Protein AF-A0A418CDV3-F1 (afdb_monomer)

Solvent-accessible surface area (backbone atoms only — not comparable to full-atom values): 31698 Å² total; per-residue (Å²): 136,84,83,82,72,93,71,71,75,65,58,62,59,56,54,54,51,59,69,73,71,61,91,31,59,69,41,58,48,51,48,22,64,40,47,22,51,27,80,78,54,51,48,43,49,56,90,83,90,86,88,84,88,86,86,87,83,86,87,83,85,89,82,91,79,95,68,96,68,102,62,54,76,87,57,46,41,47,43,31,34,70,90,43,70,83,49,88,49,63,65,64,50,96,61,68,46,79,36,80,42,90,42,19,40,37,36,30,44,56,37,62,64,58,94,88,64,42,96,80,58,44,74,71,40,60,101,52,71,51,28,32,38,38,39,38,40,32,31,36,74,48,59,71,91,37,41,46,27,35,34,48,35,35,91,59,60,62,93,66,54,74,76,28,56,63,44,27,55,54,37,48,49,52,48,19,64,75,55,78,58,56,58,48,78,44,69,38,62,101,74,33,63,16,29,41,36,35,45,35,78,52,46,42,74,34,68,46,77,28,49,71,93,50,86,64,82,69,83,97,54,84,83,76,77,57,55,70,65,61,51,54,50,42,55,66,52,56,90,76,71,76,83,62,59,58,67,27,37,37,38,41,33,46,50,30,45,37,44,31,72,71,75,42,21,34,28,84,43,94,56,37,64,70,43,53,43,44,82,69,52,44,63,57,41,48,30,45,33,31,27,34,34,57,75,55,93,81,50,95,58,62,80,65,75,62,54,71,51,45,40,46,40,36,39,34,39,46,59,88,28,56,78,79,84,90,80,81,80,93,78,83,88,84,92,85,89,89,82,74,87,73,78,86,49,69,43,65,60,30,40,34,42,43,74,41,68,96,76,74,40,32,45,30,26,32,34,32,39,29,56,44,98,86,72,47,69,43,75,41,62,41,47,37,66,57,54,29,62,38,57,73,59,53,92,80,72,76,50,56,64,46,87,94,41,47,70,62,50,57,56,43,47,56,48,47,46,59,44,52,29,45,40,70,60,44,61,94,82,38,73,44,28,56,43,43,54,63,62,67,52,72,78,88,52,95,81,61,67,73,64,92,55,69,51,56,51,70,67,40,50,31,51,75,84,68,94,80,53,61,73,75,46,73,43,27,41,73,44,77,79,50,94,45,35,34,36,51,34,39,39,37,33,28,85,59,31,42,32,35,24,44,63,65,28,73,56,61,78,43,79,43,49,53,87,41,52,75,48,76,46,82,44,69,61,85,76,43,84,40,81,47,74,36,38,84,89,89

Sequence (538 aa):
MTRLNLHDVASLGDTMMLWLMVPSITSIVVVAAFVIHHIRHHDGGKQVRHNADADAASSSHPSVTAAHSDHGFGHGLTLRDVANPTATIDFNSRLPIPIDTSLFTGFAYVLLRRPDGDAHWDPHFEGKQRTVWVMVQGTFKRAPQGTVYVCGELPRPMTLTFWSKTFVSMVVTTIKSLLGGSLHFSFGDDTELPHLSLPLYQSADTVIATPLDDVPPKLGTSAWREDPAARAERKRTPVGSECFRTDMVYSFQFHTMHVDLASWSLVNLPGVPNVRLTSLMGDMSLRLGVYEHVPDPVATDAMAHVTKHYCFSFDISSTLASPRPMSSLSATIPEDKLACRDAIEFEAWMWVETFDVPSERRPLSYLFRILQEDGTPKTIHVSSAAVASVLASHPGLLTRARLDHYAAIDDQLVEINRLLHVVSTTPHTSAAYDRLVDTLRPATSPSALLLPHGLPPKALGVNMWRWDLNVCMEGSGYRIVSDICLRQEYFVLTSASLLLYRTYASQPAVKVSVHDITDVVTRFVHDLHVVAVYTWTE

Structure (mmCIF, N/CA/C/O backbone):
data_AF-A0A418CDV3-F1
#
_entry.id   AF-A0A418CDV3-F1
#
loop_
_atom_site.group_PDB
_atom_site.id
_atom_site.type_symbol
_atom_site.label_atom_id
_atom_site.label_alt_id
_atom_site.label_comp_id
_atom_site.label_asym_id
_atom_site.label_entity_id
_atom_site.label_seq_id
_atom_site.pdbx_PDB_ins_code
_atom_site.Cartn_x
_atom_site.Cartn_y
_atom_site.Cartn_z
_atom_site.occupancy
_atom_site.B_iso_or_equiv
_atom_site.auth_seq_id
_atom_site.auth_comp_id
_atom_site.auth_asym_id
_atom_site.auth_atom_id
_atom_site.pdbx_PDB_model_num
ATOM 1 N N . MET A 1 1 ? 36.262 -2.046 48.345 1.00 35.47 1 MET A N 1
ATOM 2 C CA . MET A 1 1 ? 36.235 -1.595 46.938 1.00 35.47 1 MET A CA 1
ATOM 3 C C . MET A 1 1 ? 35.158 -2.382 46.225 1.00 35.47 1 MET A C 1
ATOM 5 O O . MET A 1 1 ? 35.210 -3.603 46.173 1.00 35.47 1 MET A O 1
ATOM 9 N N . THR A 1 2 ? 34.106 -1.665 45.872 1.00 27.00 2 THR A N 1
ATOM 10 C CA . THR A 1 2 ? 32.743 -2.126 45.614 1.00 27.00 2 THR A CA 1
ATOM 11 C C . THR A 1 2 ? 32.645 -2.831 44.261 1.00 27.00 2 THR A C 1
ATOM 13 O O . THR A 1 2 ? 32.996 -2.252 43.237 1.00 27.00 2 THR A O 1
ATOM 16 N N . ARG A 1 3 ? 32.164 -4.082 44.258 1.00 24.53 3 ARG A N 1
ATOM 17 C CA . ARG A 1 3 ? 31.691 -4.777 43.052 1.00 24.53 3 ARG A CA 1
ATOM 18 C C . ARG A 1 3 ? 30.318 -4.206 42.696 1.00 24.53 3 ARG A C 1
ATOM 20 O O . ARG A 1 3 ? 29.386 -4.354 43.480 1.00 24.53 3 ARG A O 1
ATOM 27 N N . LEU A 1 4 ? 30.211 -3.537 41.551 1.00 26.73 4 LEU A N 1
ATOM 28 C CA . LEU A 1 4 ? 28.932 -3.131 40.967 1.00 26.73 4 LEU A CA 1
ATOM 29 C C . LEU A 1 4 ? 28.283 -4.346 40.288 1.00 26.73 4 LEU A C 1
ATOM 31 O O . LEU A 1 4 ? 28.927 -5.052 39.513 1.00 26.73 4 LEU A O 1
ATOM 35 N N . ASN A 1 5 ? 27.029 -4.604 40.662 1.00 24.34 5 ASN A N 1
ATOM 36 C CA . ASN A 1 5 ? 26.218 -5.744 40.249 1.00 24.34 5 ASN A CA 1
ATOM 37 C C . ASN A 1 5 ? 25.759 -5.627 38.790 1.00 24.34 5 ASN A C 1
ATOM 39 O O . ASN A 1 5 ? 25.298 -4.581 38.347 1.00 24.34 5 ASN A O 1
ATOM 43 N N . LEU A 1 6 ? 25.799 -6.758 38.084 1.00 27.00 6 LEU A N 1
ATOM 44 C CA . LEU A 1 6 ? 25.369 -6.942 36.694 1.00 27.00 6 LEU A CA 1
ATOM 45 C C . LEU A 1 6 ? 23.832 -7.010 36.513 1.00 27.00 6 LEU A C 1
ATOM 47 O O . LEU A 1 6 ? 23.361 -7.484 35.484 1.00 27.00 6 LEU A O 1
ATOM 51 N N . HIS A 1 7 ? 23.045 -6.566 37.500 1.00 26.59 7 HIS A N 1
ATOM 52 C CA . HIS A 1 7 ? 21.581 -6.715 37.510 1.00 26.59 7 HIS A CA 1
ATOM 53 C C . HIS A 1 7 ? 20.789 -5.436 37.179 1.00 26.59 7 HIS A C 1
ATOM 55 O O . HIS A 1 7 ? 19.591 -5.538 36.936 1.00 26.59 7 HIS A O 1
ATOM 61 N N . ASP A 1 8 ? 21.436 -4.270 37.067 1.00 25.38 8 ASP A N 1
ATOM 62 C CA . ASP A 1 8 ? 20.738 -2.981 36.876 1.00 25.38 8 ASP A CA 1
ATOM 63 C C . ASP A 1 8 ? 20.753 -2.430 35.436 1.00 25.38 8 ASP A C 1
ATOM 65 O O . ASP A 1 8 ? 20.142 -1.401 35.160 1.00 25.38 8 ASP A O 1
ATOM 69 N N . VAL A 1 9 ? 21.393 -3.114 34.479 1.00 27.80 9 VAL A N 1
ATOM 70 C CA . VAL A 1 9 ? 21.435 -2.665 33.065 1.00 27.80 9 VAL A CA 1
ATOM 71 C C . VAL A 1 9 ? 20.348 -3.333 32.206 1.00 27.80 9 VAL A C 1
ATOM 73 O O . VAL A 1 9 ? 20.031 -2.852 31.122 1.00 27.80 9 VAL A O 1
ATOM 76 N N . ALA A 1 10 ? 19.706 -4.393 32.707 1.00 26.86 10 ALA A N 1
ATOM 77 C CA . ALA A 1 10 ? 18.664 -5.122 31.978 1.00 26.86 10 ALA A CA 1
ATOM 78 C C . ALA A 1 10 ? 17.239 -4.562 32.178 1.00 26.86 10 ALA A C 1
ATOM 80 O O . ALA A 1 10 ? 16.368 -4.840 31.365 1.00 26.86 10 ALA A O 1
ATOM 81 N N . SER A 1 11 ? 16.971 -3.747 33.210 1.00 27.38 11 SER A N 1
ATOM 82 C CA . SER A 1 11 ? 15.593 -3.305 33.504 1.00 27.38 11 SER A CA 1
ATOM 83 C C . SER A 1 11 ? 15.184 -1.991 32.821 1.00 27.38 11 SER A C 1
ATOM 85 O O . SER A 1 11 ? 13.996 -1.751 32.614 1.00 27.38 11 SER A O 1
ATOM 87 N N . LEU A 1 12 ? 16.133 -1.149 32.398 1.00 25.86 12 LEU A N 1
ATOM 88 C CA . LEU A 1 12 ? 15.818 0.119 31.723 1.00 25.86 12 LEU A CA 1
ATOM 89 C C . LEU A 1 12 ? 15.468 -0.055 30.236 1.00 25.86 12 LEU A C 1
ATOM 91 O O . LEU A 1 12 ? 14.625 0.685 29.734 1.00 25.86 12 LEU A O 1
ATOM 95 N N . GLY A 1 13 ? 16.047 -1.051 29.555 1.00 26.42 13 GLY A N 1
ATOM 96 C CA . GLY A 1 13 ? 15.754 -1.355 28.147 1.00 26.42 13 GLY A CA 1
ATOM 97 C C . GLY A 1 13 ? 14.356 -1.943 27.939 1.00 26.42 13 GLY A C 1
ATOM 98 O O . GLY A 1 13 ? 13.607 -1.463 27.088 1.00 26.42 13 GLY A O 1
ATOM 9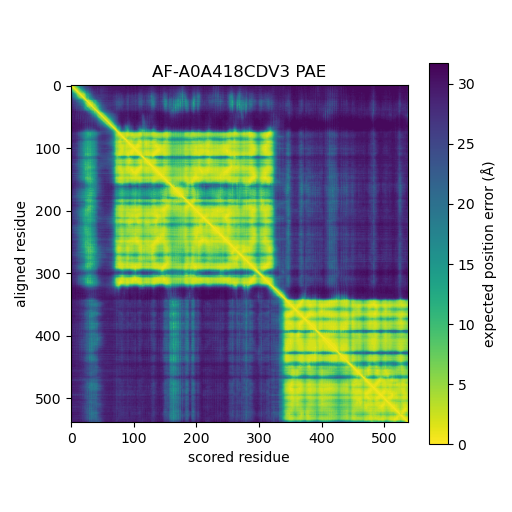9 N N . ASP A 1 14 ? 13.961 -2.896 28.785 1.00 27.08 14 ASP A N 1
ATOM 100 C CA . ASP A 1 14 ? 12.665 -3.579 28.671 1.00 27.08 14 ASP A CA 1
ATOM 101 C C . ASP A 1 14 ? 11.488 -2.684 29.078 1.00 27.08 14 ASP A C 1
ATOM 103 O O . ASP A 1 14 ? 10.406 -2.752 28.489 1.00 27.08 14 ASP A O 1
ATOM 107 N N . THR A 1 15 ? 11.697 -1.769 30.030 1.00 27.34 15 THR A N 1
ATOM 108 C CA . THR A 1 15 ? 10.640 -0.848 30.471 1.00 27.34 15 THR A CA 1
ATOM 109 C C . THR A 1 15 ? 10.430 0.300 29.474 1.00 27.34 15 THR A C 1
ATOM 111 O O . THR A 1 15 ? 9.289 0.702 29.248 1.00 27.34 15 THR A O 1
ATOM 114 N N . MET A 1 16 ? 11.484 0.792 28.802 1.00 25.70 16 MET A N 1
ATOM 115 C CA . MET A 1 16 ? 11.346 1.797 27.731 1.00 25.70 16 MET A CA 1
ATOM 116 C C . MET A 1 16 ? 10.728 1.208 26.457 1.00 25.70 16 MET A C 1
ATOM 118 O O . MET A 1 16 ? 9.940 1.888 25.796 1.00 25.70 16 MET A O 1
ATOM 122 N N . MET A 1 17 ? 11.016 -0.061 26.139 1.00 27.31 17 MET A N 1
ATOM 123 C CA . MET A 1 17 ? 10.361 -0.750 25.024 1.00 27.31 17 MET A CA 1
ATOM 124 C C . MET A 1 17 ? 8.866 -0.973 25.289 1.00 27.31 17 MET A C 1
ATOM 126 O O . MET A 1 17 ? 8.051 -0.733 24.401 1.00 27.31 17 MET A O 1
ATOM 130 N N . LEU A 1 18 ? 8.472 -1.313 26.523 1.00 28.64 18 LEU A N 1
ATOM 131 C CA . LEU A 1 18 ? 7.055 -1.469 26.880 1.00 28.64 18 LEU A CA 1
ATOM 132 C C . LEU A 1 18 ? 6.241 -0.167 26.745 1.00 28.64 18 LEU A C 1
ATOM 134 O O . LEU A 1 18 ? 5.055 -0.216 26.418 1.00 28.64 18 LEU A O 1
ATOM 138 N N . TRP A 1 19 ? 6.865 0.996 26.970 1.00 27.23 19 TRP A N 1
ATOM 139 C CA . TRP A 1 19 ? 6.222 2.311 26.825 1.00 27.23 19 TRP A CA 1
ATOM 140 C C . TRP A 1 19 ? 6.107 2.783 25.368 1.00 27.23 19 TRP A C 1
ATOM 142 O O . TRP A 1 19 ? 5.198 3.550 25.049 1.00 27.23 19 TRP A O 1
ATOM 152 N N . LEU A 1 20 ? 6.969 2.289 24.473 1.00 30.86 20 LEU A N 1
ATOM 153 C CA . LEU A 1 20 ? 6.912 2.573 23.034 1.00 30.86 20 LEU A CA 1
ATOM 154 C C . LEU A 1 20 ? 5.920 1.676 22.271 1.00 30.86 20 LEU A C 1
ATOM 156 O O . LEU A 1 20 ? 5.544 2.012 21.151 1.00 30.86 20 LEU A O 1
ATOM 160 N N . MET A 1 21 ? 5.455 0.570 22.863 1.00 31.36 21 MET A N 1
ATOM 161 C CA . MET A 1 21 ? 4.652 -0.446 22.163 1.00 31.36 21 MET A CA 1
ATOM 162 C C . MET A 1 21 ? 3.131 -0.407 22.425 1.00 31.36 21 MET A C 1
ATOM 164 O O . MET A 1 21 ? 2.454 -1.398 22.153 1.00 31.36 21 MET A O 1
ATOM 168 N N . VAL A 1 22 ? 2.546 0.677 22.968 1.00 39.88 22 VAL A N 1
ATOM 169 C CA . VAL A 1 22 ? 1.174 0.585 23.532 1.00 39.88 22 VAL A CA 1
ATOM 170 C C . VAL A 1 22 ? 0.056 1.552 23.073 1.00 39.88 22 VAL A C 1
ATOM 172 O O . VAL A 1 22 ? -1.089 1.153 23.287 1.00 39.88 22 VAL A O 1
ATOM 175 N N . PRO A 1 23 ? 0.202 2.710 22.399 1.00 31.92 23 PRO A N 1
ATOM 176 C CA . PRO A 1 23 ? -0.991 3.448 21.971 1.00 31.92 23 PRO A CA 1
ATOM 177 C C . PRO A 1 23 ? -1.380 3.149 20.513 1.00 31.92 23 PRO A C 1
ATOM 179 O O . PRO A 1 23 ? -0.916 3.771 19.558 1.00 31.92 23 PRO A O 1
ATOM 182 N N . SER A 1 24 ? -2.322 2.210 20.420 1.00 37.22 24 SER A N 1
ATOM 183 C CA . SER A 1 24 ? -3.120 1.771 19.277 1.00 37.22 24 SER A CA 1
ATOM 184 C C . SER A 1 24 ? -2.470 0.770 18.328 1.00 37.22 24 SER A C 1
ATOM 186 O O . SER A 1 24 ? -1.701 1.076 17.423 1.00 37.22 24 SER A O 1
ATOM 188 N N . ILE A 1 25 ? -2.870 -0.482 18.510 1.00 41.72 25 ILE A N 1
ATOM 189 C CA . ILE A 1 25 ? -2.498 -1.601 17.652 1.00 41.72 25 ILE A CA 1
ATOM 190 C C . ILE A 1 25 ? -3.113 -1.380 16.256 1.00 41.72 25 ILE A C 1
ATOM 192 O O . ILE A 1 25 ? -2.434 -1.650 15.278 1.00 41.72 25 ILE A O 1
ATOM 196 N N . THR A 1 26 ? -4.255 -0.678 16.144 1.00 37.41 26 THR A N 1
ATOM 197 C CA . THR A 1 26 ? -4.802 -0.062 14.910 1.00 37.41 26 THR A CA 1
ATOM 198 C C . THR A 1 26 ? -3.816 0.858 14.167 1.00 37.41 26 THR A C 1
ATOM 200 O O . THR A 1 26 ? -3.830 0.906 12.939 1.00 37.41 26 THR A O 1
ATOM 203 N N . SER A 1 27 ? -2.925 1.553 14.881 1.00 38.41 27 SER A N 1
ATOM 204 C CA . SER A 1 27 ? -1.884 2.427 14.318 1.00 38.41 27 SER A CA 1
ATOM 205 C C . SER A 1 27 ? -0.806 1.629 13.612 1.00 38.41 27 SER A C 1
ATOM 207 O O . SER A 1 27 ? -0.405 1.995 12.519 1.00 38.41 27 SER A O 1
ATOM 209 N N . ILE A 1 28 ? -0.358 0.527 14.221 1.00 39.53 28 ILE A N 1
ATOM 210 C CA . ILE A 1 28 ? 0.672 -0.354 13.656 1.00 39.53 28 ILE A CA 1
ATOM 211 C C . ILE A 1 28 ? 0.159 -0.991 12.368 1.00 39.53 28 ILE A C 1
ATOM 213 O O . ILE A 1 28 ? 0.923 -1.198 11.433 1.00 39.53 28 ILE A O 1
ATOM 217 N N . VAL A 1 29 ? -1.143 -1.245 12.286 1.00 42.19 29 VAL A N 1
ATOM 218 C CA . VAL A 1 29 ? -1.723 -1.869 11.108 1.00 42.19 29 VAL A CA 1
ATOM 219 C C . VAL A 1 29 ? -2.057 -0.906 9.980 1.00 42.19 29 VAL A C 1
ATOM 221 O O . VAL A 1 29 ? -1.808 -1.225 8.823 1.00 42.19 29 VAL A O 1
ATOM 224 N N . VAL A 1 30 ? -2.471 0.320 10.292 1.00 42.75 30 VAL A N 1
ATOM 225 C CA . VAL A 1 30 ? -2.474 1.399 9.297 1.00 42.75 30 VAL A CA 1
ATOM 226 C C . VAL A 1 30 ? -1.046 1.696 8.837 1.00 42.75 30 VAL A C 1
ATOM 228 O O . VAL A 1 30 ? -0.834 1.798 7.642 1.00 42.75 30 VAL A O 1
ATOM 231 N N . VAL A 1 31 ? -0.047 1.706 9.730 1.00 37.09 31 VAL A N 1
ATOM 232 C CA . VAL A 1 31 ? 1.385 1.758 9.375 1.00 37.09 31 VAL A CA 1
ATOM 233 C C . VAL A 1 31 ? 1.761 0.583 8.459 1.00 37.09 31 VAL A C 1
ATOM 235 O O . VAL A 1 31 ? 2.416 0.811 7.452 1.00 37.09 31 VAL A O 1
ATOM 238 N N . ALA A 1 32 ? 1.292 -0.646 8.715 1.00 38.56 32 ALA A N 1
ATOM 239 C CA . ALA A 1 32 ? 1.521 -1.801 7.838 1.00 38.56 32 ALA A CA 1
ATOM 240 C C . ALA A 1 32 ? 0.974 -1.588 6.441 1.00 38.56 32 ALA A C 1
ATOM 242 O O . ALA A 1 32 ? 1.670 -1.812 5.451 1.00 38.56 32 ALA A O 1
ATOM 243 N N . ALA A 1 33 ? -0.278 -1.124 6.424 1.00 40.03 33 ALA A N 1
ATOM 244 C CA . ALA A 1 33 ? -1.050 -0.826 5.242 1.00 40.03 33 ALA A CA 1
ATOM 245 C C . ALA A 1 33 ? -0.523 0.398 4.482 1.00 40.03 33 ALA A C 1
ATOM 247 O O . ALA A 1 33 ? -0.852 0.628 3.325 1.00 40.03 33 ALA A O 1
ATOM 248 N N . PHE A 1 34 ? 0.323 1.181 5.135 1.00 39.91 34 PHE A N 1
ATOM 249 C CA . PHE A 1 34 ? 0.844 2.421 4.613 1.00 39.91 34 PHE A CA 1
ATOM 250 C C . PHE A 1 34 ? 2.267 2.287 4.106 1.00 39.91 34 PHE A C 1
ATOM 252 O O . PHE A 1 34 ? 2.618 2.865 3.084 1.00 39.91 34 PHE A O 1
ATOM 259 N N . VAL A 1 35 ? 3.048 1.423 4.740 1.00 37.03 35 VAL A N 1
ATOM 260 C CA . VAL A 1 35 ? 4.340 0.990 4.237 1.00 37.03 35 VAL A CA 1
ATOM 261 C C . VAL A 1 35 ? 4.052 0.351 2.834 1.00 37.03 35 VAL A C 1
ATOM 263 O O . VAL A 1 35 ? 4.700 0.768 1.879 1.00 37.03 35 VAL A O 1
ATOM 266 N N . ILE A 1 36 ? 2.935 -0.376 2.590 1.00 36.00 36 ILE A N 1
ATOM 267 C CA . ILE A 1 36 ? 2.398 -0.774 1.236 1.00 36.00 36 ILE A CA 1
ATOM 268 C C . ILE A 1 36 ? 2.498 0.302 0.140 1.00 36.00 36 ILE A C 1
ATOM 270 O O . ILE A 1 36 ? 2.794 0.000 -1.020 1.00 36.00 36 ILE A O 1
ATOM 274 N N . HIS A 1 37 ? 2.167 1.544 0.486 1.00 37.31 37 HIS A N 1
ATOM 275 C CA . HIS A 1 37 ? 2.252 2.675 -0.425 1.00 37.31 37 HIS A CA 1
ATOM 276 C C . HIS A 1 37 ? 3.641 3.312 -0.346 1.00 37.31 37 HIS A C 1
ATOM 278 O O . HIS A 1 37 ? 4.161 3.711 -1.375 1.00 37.31 37 HIS A O 1
ATOM 284 N N . HIS A 1 38 ? 4.279 3.326 0.829 1.00 34.38 38 HIS A N 1
ATOM 285 C CA . HIS A 1 38 ? 5.519 4.043 1.130 1.00 34.38 38 HIS A CA 1
ATOM 286 C C . HIS A 1 38 ? 6.871 3.366 0.816 1.00 34.38 38 HIS A C 1
ATOM 288 O O . HIS A 1 38 ? 7.890 4.037 0.917 1.00 34.38 38 HIS A O 1
ATOM 294 N N . ILE A 1 39 ? 6.932 2.110 0.349 1.00 33.34 39 ILE A N 1
ATOM 295 C CA . ILE A 1 39 ? 8.132 1.599 -0.381 1.00 33.34 39 ILE A CA 1
ATOM 296 C C . ILE A 1 39 ? 7.936 1.552 -1.901 1.00 33.34 39 ILE A C 1
ATOM 298 O O . ILE A 1 39 ? 8.879 1.327 -2.651 1.00 33.34 39 ILE A O 1
ATOM 302 N N . ARG A 1 40 ? 6.753 1.954 -2.381 1.00 34.19 40 ARG A N 1
ATOM 303 C CA . ARG A 1 40 ? 6.624 2.562 -3.717 1.00 34.19 40 ARG A CA 1
ATOM 304 C C . ARG A 1 40 ? 6.661 4.089 -3.698 1.00 34.19 40 ARG A C 1
ATOM 306 O O . ARG A 1 40 ? 6.968 4.683 -4.719 1.00 34.19 40 ARG A O 1
ATOM 313 N N . HIS A 1 41 ? 6.372 4.716 -2.561 1.00 33.97 41 HIS A N 1
ATOM 314 C CA . HIS A 1 41 ? 6.342 6.163 -2.402 1.00 33.97 41 HIS A CA 1
ATOM 315 C C . HIS A 1 41 ? 6.974 6.577 -1.083 1.00 33.97 41 HIS A C 1
ATOM 317 O O . HIS A 1 41 ? 6.285 6.887 -0.123 1.00 33.97 41 HIS A O 1
ATOM 323 N N . HIS A 1 42 ? 8.299 6.657 -1.135 1.00 35.66 42 HIS A N 1
ATOM 324 C CA . HIS A 1 42 ? 9.154 7.488 -0.303 1.00 35.66 42 HIS A CA 1
ATOM 325 C C . HIS A 1 42 ? 9.739 6.877 0.984 1.00 35.66 42 HIS A C 1
ATOM 327 O O . HIS A 1 42 ? 9.216 6.980 2.091 1.00 35.66 42 HIS A O 1
ATOM 333 N N . ASP A 1 43 ? 11.018 6.516 0.861 1.00 28.70 43 ASP A N 1
ATOM 334 C CA . ASP A 1 43 ? 12.042 7.385 1.444 1.00 28.70 43 ASP A CA 1
ATOM 335 C C . ASP A 1 43 ? 11.599 8.859 1.358 1.00 28.70 43 ASP A C 1
ATOM 337 O O . ASP A 1 43 ? 11.648 9.519 0.321 1.00 28.70 43 ASP A O 1
ATOM 341 N N . GLY A 1 44 ? 11.061 9.363 2.446 1.00 26.86 44 GLY A N 1
ATOM 342 C CA . GLY A 1 44 ? 10.666 10.754 2.521 1.00 26.86 44 GLY A CA 1
ATOM 343 C C . GLY A 1 44 ? 9.941 11.002 3.803 1.00 26.86 44 GLY A C 1
ATOM 344 O O . GLY A 1 44 ? 8.775 11.370 3.821 1.00 26.86 44 GLY A O 1
ATOM 345 N N . GLY A 1 45 ? 10.651 10.739 4.891 1.00 26.03 45 GLY A N 1
ATOM 346 C CA . GLY A 1 45 ? 10.156 11.006 6.215 1.00 26.03 45 GLY A CA 1
ATOM 347 C C . GLY A 1 45 ? 10.244 12.469 6.612 1.00 26.03 45 GLY A C 1
ATOM 348 O O . GLY A 1 45 ? 11.178 13.175 6.259 1.00 26.03 45 GLY A O 1
ATOM 349 N N . LYS A 1 46 ? 9.278 12.815 7.472 1.00 28.77 46 LYS A N 1
ATOM 350 C CA . LYS A 1 46 ? 9.358 13.734 8.622 1.00 28.77 46 LYS A CA 1
ATOM 351 C C . LYS A 1 46 ? 9.839 15.161 8.325 1.00 28.77 46 LYS A C 1
ATOM 353 O O . LYS A 1 46 ? 11.003 15.420 8.073 1.00 28.77 46 LYS A O 1
ATOM 358 N N . GLN A 1 47 ? 8.932 16.137 8.380 1.00 29.22 47 GLN A N 1
ATOM 359 C CA . GLN A 1 47 ? 8.510 16.844 9.610 1.00 29.22 47 GLN A CA 1
ATOM 360 C C . GLN A 1 47 ? 9.657 17.463 10.425 1.00 29.22 47 GLN A C 1
ATOM 362 O O . GLN A 1 47 ? 10.498 16.731 10.928 1.00 29.22 47 GLN A O 1
ATOM 367 N N . VAL A 1 48 ? 9.554 18.781 10.668 1.00 26.59 48 VAL A N 1
ATOM 368 C CA . VAL A 1 48 ? 9.620 19.513 11.966 1.00 26.59 48 VAL A CA 1
ATOM 369 C C . VAL A 1 48 ? 9.550 21.019 11.614 1.00 26.59 48 VAL A C 1
ATOM 371 O O . VAL A 1 48 ? 10.391 21.510 10.876 1.00 26.59 48 VAL A O 1
ATOM 374 N N . ARG A 1 49 ? 8.442 21.745 11.839 1.00 26.98 49 ARG A N 1
ATOM 375 C CA . ARG A 1 49 ? 7.997 22.454 13.067 1.00 26.98 49 ARG A CA 1
ATOM 376 C C . ARG A 1 49 ? 9.055 23.354 13.738 1.00 26.98 49 ARG A C 1
ATOM 378 O O . ARG A 1 49 ? 9.884 22.841 14.476 1.00 26.98 49 ARG A O 1
ATOM 385 N N . HIS A 1 50 ? 8.896 24.680 13.645 1.00 24.31 50 HIS A N 1
ATOM 386 C CA . HIS A 1 50 ? 8.752 25.549 14.828 1.00 24.31 50 HIS A CA 1
ATOM 387 C C . HIS A 1 50 ? 8.292 26.979 14.491 1.00 24.31 50 HIS A C 1
ATOM 389 O O . HIS A 1 50 ? 8.593 27.520 13.434 1.00 24.31 50 HIS A O 1
ATOM 395 N N . ASN A 1 51 ? 7.538 27.520 15.449 1.00 24.77 51 ASN A N 1
ATOM 396 C CA . ASN A 1 51 ? 6.905 28.836 15.549 1.00 24.77 51 ASN A CA 1
ATOM 397 C C . ASN A 1 51 ? 7.910 29.994 15.721 1.00 24.77 51 ASN A C 1
ATOM 399 O O . ASN A 1 51 ? 8.968 29.765 16.303 1.00 24.77 51 ASN A O 1
ATOM 403 N N . ALA A 1 52 ? 7.515 31.228 15.370 1.00 24.53 52 ALA A N 1
ATOM 404 C CA . ALA A 1 52 ? 7.201 32.308 16.333 1.00 24.53 52 ALA A CA 1
ATOM 405 C C . ALA A 1 52 ? 7.001 33.686 15.646 1.00 24.53 52 ALA A C 1
ATOM 407 O O . ALA A 1 52 ? 7.851 34.124 14.880 1.00 24.53 52 ALA A O 1
ATOM 408 N N . ASP A 1 53 ? 5.870 34.316 15.995 1.00 24.17 53 ASP A N 1
ATOM 409 C CA . ASP A 1 53 ? 5.590 35.746 16.243 1.00 24.17 53 ASP A CA 1
ATOM 410 C C . ASP A 1 53 ? 5.810 36.823 15.155 1.00 24.17 53 ASP A C 1
ATOM 412 O O . ASP A 1 53 ? 6.934 37.151 14.796 1.00 24.17 53 ASP A O 1
ATOM 416 N N . ALA A 1 54 ? 4.734 37.499 14.716 1.00 24.62 54 ALA A N 1
ATOM 417 C CA . ALA A 1 54 ? 4.205 38.716 15.365 1.00 24.62 54 ALA A CA 1
ATOM 418 C C . ALA A 1 54 ? 3.184 39.477 14.476 1.00 24.62 54 ALA A C 1
ATOM 420 O O . ALA A 1 54 ? 3.349 39.603 13.267 1.00 24.62 54 ALA A O 1
ATOM 421 N N . ASP A 1 55 ? 2.180 40.034 15.160 1.00 23.69 55 ASP A N 1
ATOM 422 C CA . ASP A 1 55 ? 1.415 41.255 14.863 1.00 23.69 55 ASP A CA 1
ATOM 423 C C . ASP A 1 55 ? 0.245 41.292 13.849 1.00 23.69 55 ASP A C 1
ATOM 425 O O . ASP A 1 55 ? 0.373 41.564 12.662 1.00 23.69 55 ASP A O 1
ATOM 429 N N . ALA A 1 56 ? -0.949 41.208 14.456 1.00 23.89 56 ALA A N 1
ATOM 430 C CA . ALA A 1 56 ? -1.868 42.340 14.657 1.00 23.89 56 ALA A CA 1
ATOM 431 C C . ALA A 1 56 ? -3.113 42.505 13.756 1.00 23.89 56 ALA A C 1
ATOM 433 O O . ALA A 1 56 ? -3.060 42.794 12.567 1.00 23.89 56 ALA A O 1
ATOM 434 N N . ALA A 1 57 ? -4.229 42.533 14.497 1.00 23.70 57 ALA A N 1
ATOM 435 C CA . ALA A 1 57 ? -5.407 43.391 14.370 1.00 23.70 57 ALA A CA 1
ATOM 436 C C . ALA A 1 57 ? -6.673 42.830 13.691 1.00 23.70 57 ALA A C 1
ATOM 438 O O . ALA A 1 57 ? -6.749 42.528 12.506 1.00 23.70 57 ALA A O 1
ATOM 439 N N . SER A 1 58 ? -7.696 42.782 14.547 1.00 23.05 58 SER A N 1
ATOM 440 C CA . SER A 1 58 ? -9.130 42.607 14.340 1.00 23.05 58 SER A CA 1
ATOM 441 C C . SER A 1 58 ? -9.716 43.638 13.353 1.00 23.05 58 SER A C 1
ATOM 443 O O . SER A 1 58 ? -9.180 44.723 13.166 1.00 23.05 58 SER A O 1
ATOM 445 N N . SER A 1 59 ? -10.868 43.418 12.717 1.00 22.53 59 SER A N 1
ATOM 446 C CA . SER A 1 59 ? -12.167 43.307 13.389 1.00 22.53 59 SER A CA 1
ATOM 447 C C . SER A 1 59 ? -13.305 43.137 12.371 1.00 22.53 59 SER A C 1
ATOM 449 O O . SER A 1 59 ? -13.315 43.799 11.338 1.00 22.53 59 SER A O 1
ATOM 451 N N . SER A 1 60 ? -14.290 42.286 12.683 1.00 21.70 60 SER A N 1
ATOM 452 C CA . SER A 1 60 ? -15.727 42.638 12.761 1.00 21.70 60 SER A CA 1
ATOM 453 C C . SER A 1 60 ? -16.628 41.385 12.785 1.00 21.70 60 SER A C 1
ATOM 455 O O . SER A 1 60 ? -16.693 40.607 11.842 1.00 21.70 60 SER A O 1
ATOM 457 N N . HIS A 1 61 ? -17.341 41.204 13.899 1.00 25.47 61 HIS A N 1
ATOM 458 C CA . HIS A 1 61 ? -18.641 40.511 13.975 1.00 25.47 61 HIS A CA 1
ATOM 459 C C . HIS A 1 61 ? -19.753 41.511 13.573 1.00 25.47 61 HIS A C 1
ATOM 461 O O . HIS A 1 61 ? -19.441 42.706 13.575 1.00 25.47 61 HIS A O 1
ATOM 467 N N . PRO A 1 62 ? -21.034 41.136 13.313 1.00 32.31 62 PRO A N 1
ATOM 468 C CA . PRO A 1 62 ? -21.781 39.929 13.736 1.00 32.31 62 PRO A CA 1
ATOM 469 C C . PRO A 1 62 ? -22.614 39.291 12.576 1.00 32.31 62 PRO A C 1
ATOM 471 O O . PRO A 1 62 ? -22.644 39.807 11.471 1.00 32.31 62 PRO A O 1
ATOM 474 N N . SER A 1 63 ? -23.317 38.159 12.670 1.00 21.69 63 SER A N 1
ATOM 475 C CA . SER A 1 63 ? -24.529 37.939 13.467 1.00 21.69 63 SER A CA 1
ATOM 476 C C . SER A 1 63 ? -25.203 36.603 13.085 1.00 21.69 63 SER A C 1
ATOM 478 O O . SER A 1 63 ? -25.080 36.098 11.976 1.00 21.69 63 SER A O 1
ATOM 480 N N . VAL A 1 64 ? -25.899 36.076 14.087 1.00 31.23 64 VAL A N 1
ATOM 481 C CA . VAL A 1 64 ? -26.819 34.937 14.208 1.00 31.23 64 VAL A CA 1
ATOM 482 C C . VAL A 1 64 ? -27.718 34.642 12.995 1.00 31.23 64 VAL A C 1
ATOM 484 O O . VAL A 1 64 ? -28.442 35.527 12.567 1.00 31.23 64 VAL A O 1
ATOM 487 N N . THR A 1 65 ? -27.813 33.362 12.602 1.00 23.17 65 THR A N 1
ATOM 488 C CA . THR A 1 65 ? -29.094 32.623 12.488 1.00 23.17 65 THR A CA 1
ATOM 489 C C . THR A 1 65 ? -28.845 31.117 12.425 1.00 23.17 65 THR A C 1
ATOM 491 O O . THR A 1 65 ? -28.124 30.627 11.561 1.00 23.17 65 THR A O 1
ATOM 494 N N . ALA A 1 66 ? -29.466 30.390 13.356 1.00 37.03 66 ALA A N 1
ATOM 495 C CA . ALA A 1 66 ? -29.563 28.941 13.346 1.00 37.03 66 ALA A CA 1
ATOM 496 C C . ALA A 1 66 ? -30.418 28.490 12.153 1.00 37.03 66 ALA A C 1
ATOM 498 O O . ALA A 1 66 ? -31.598 28.826 12.072 1.00 37.03 66 ALA A O 1
ATOM 499 N N . ALA A 1 67 ? -29.820 27.717 11.253 1.00 24.16 67 ALA A N 1
ATOM 500 C CA . ALA A 1 67 ? -30.532 26.957 10.241 1.00 24.16 67 ALA A CA 1
ATOM 501 C C . ALA A 1 67 ? -30.163 25.485 10.425 1.00 24.16 67 ALA A C 1
ATOM 503 O O . ALA A 1 67 ? -28.992 25.110 10.337 1.00 24.16 67 ALA A O 1
ATOM 504 N N . HIS A 1 68 ? -31.175 24.668 10.718 1.00 34.75 68 HIS A N 1
ATOM 505 C CA . HIS A 1 68 ? -31.108 23.221 10.569 1.00 34.75 68 HIS A CA 1
ATOM 506 C C . HIS A 1 68 ? -30.592 22.919 9.158 1.00 34.75 68 HIS A C 1
ATOM 508 O O . HIS A 1 68 ? -31.267 23.235 8.181 1.00 34.75 68 HIS A O 1
ATOM 514 N N . SER A 1 69 ? -29.373 22.387 9.059 1.00 27.11 69 SER A N 1
ATOM 515 C CA . SER A 1 69 ? -28.754 22.042 7.783 1.00 27.11 69 SER A CA 1
ATOM 516 C C . SER A 1 69 ? -28.636 20.531 7.667 1.00 27.11 69 SER A C 1
ATOM 518 O O . SER A 1 69 ? -28.070 19.849 8.515 1.00 27.11 69 SER A O 1
ATOM 520 N N . ASP A 1 70 ? -29.222 20.038 6.588 1.00 32.09 70 ASP A N 1
ATOM 521 C CA . ASP A 1 70 ? -29.352 18.648 6.166 1.00 32.09 70 ASP A CA 1
ATOM 522 C C . ASP A 1 70 ? -28.027 18.113 5.564 1.00 32.09 70 ASP A C 1
ATOM 524 O O . ASP A 1 70 ? -27.996 17.467 4.517 1.00 32.09 70 ASP A O 1
ATOM 528 N N . HIS A 1 71 ? -26.880 18.457 6.166 1.00 35.44 71 HIS A N 1
ATOM 529 C CA . HIS A 1 71 ? -25.556 18.231 5.574 1.00 35.44 71 HIS A CA 1
ATOM 530 C C . HIS A 1 71 ? -24.548 17.685 6.602 1.00 35.44 71 HIS A C 1
ATOM 532 O O . HIS A 1 71 ? -24.170 18.368 7.550 1.00 35.44 71 HIS A O 1
ATOM 538 N N . GLY A 1 72 ? -24.107 16.436 6.397 1.00 47.59 72 GLY A N 1
ATOM 539 C CA . GLY A 1 72 ? -23.232 15.686 7.307 1.00 47.59 72 GLY A CA 1
ATOM 540 C C . GLY A 1 72 ? -21.929 16.398 7.686 1.00 47.59 72 GLY A C 1
ATOM 541 O O . GLY A 1 72 ? -21.316 17.037 6.842 1.00 47.59 72 GLY A O 1
ATOM 542 N N . PHE A 1 73 ? -21.530 16.277 8.960 1.00 52.22 73 PHE A N 1
ATOM 543 C CA . PHE A 1 73 ? -20.272 16.679 9.639 1.00 52.22 73 PHE A CA 1
ATOM 544 C C . PHE A 1 73 ? -19.438 17.886 9.116 1.00 52.22 73 PHE A C 1
ATOM 546 O O . PHE A 1 73 ? -18.291 18.037 9.513 1.00 52.22 73 PHE A O 1
ATOM 553 N N . GLY A 1 74 ? -19.935 18.779 8.260 1.00 52.75 74 GLY A N 1
ATOM 554 C CA . GLY A 1 74 ? -19.208 19.968 7.776 1.00 52.75 74 GLY A CA 1
ATOM 555 C C . GLY A 1 74 ? -17.973 19.708 6.893 1.00 52.75 74 GLY A C 1
ATOM 556 O O . GLY A 1 74 ? -17.427 20.647 6.324 1.00 52.75 74 GLY A O 1
ATOM 557 N N . HIS A 1 75 ? -17.553 18.452 6.711 1.00 62.91 75 HIS A N 1
ATOM 558 C CA . HIS A 1 75 ? -16.360 18.073 5.935 1.00 62.91 75 HIS A CA 1
ATOM 559 C C . HIS A 1 75 ? -16.662 17.079 4.809 1.00 62.91 75 HIS A C 1
ATOM 561 O O . HIS A 1 75 ? -15.770 16.404 4.298 1.00 62.91 75 HIS A O 1
ATOM 567 N N . GLY A 1 76 ? -17.939 16.946 4.441 1.00 69.56 76 GLY A N 1
ATOM 568 C CA . GLY A 1 76 ? -18.346 16.023 3.391 1.00 69.56 76 GLY A CA 1
ATOM 569 C C . GLY A 1 76 ? -18.173 14.550 3.771 1.00 69.56 76 GLY A C 1
ATOM 570 O O . GLY A 1 76 ? -18.078 13.714 2.878 1.00 69.56 76 GLY A O 1
ATOM 571 N N . LEU A 1 77 ? -18.117 14.237 5.069 1.00 81.44 77 LEU A N 1
ATOM 572 C CA . LEU A 1 77 ? -18.071 12.875 5.594 1.00 81.44 77 LEU A CA 1
ATOM 573 C C . LEU A 1 77 ? -19.472 12.346 5.875 1.00 81.44 77 LEU A C 1
ATOM 575 O O . LEU A 1 77 ? -20.360 13.083 6.301 1.00 81.44 77 LEU A O 1
ATOM 579 N N . THR A 1 78 ? -19.632 11.041 5.711 1.00 86.25 78 THR A N 1
ATOM 580 C CA . THR A 1 78 ? -20.842 10.306 6.075 1.00 86.25 78 THR A CA 1
ATOM 581 C C . THR A 1 78 ? -20.462 9.082 6.893 1.00 86.25 78 THR A C 1
ATOM 583 O O . THR A 1 78 ? -19.472 8.416 6.586 1.00 86.25 78 THR A O 1
ATOM 586 N N . LEU A 1 79 ? -21.240 8.812 7.938 1.00 87.38 79 LEU A N 1
ATOM 587 C CA . LEU A 1 79 ? -21.135 7.633 8.789 1.00 87.38 79 LEU A CA 1
ATOM 588 C C . LEU A 1 79 ? -22.433 6.838 8.638 1.00 87.38 79 LEU A C 1
ATOM 590 O O . LEU A 1 79 ? -23.519 7.410 8.722 1.00 87.38 79 LEU A O 1
ATOM 594 N N . ARG A 1 80 ? -22.332 5.537 8.377 1.00 88.19 80 ARG A N 1
ATOM 595 C CA . ARG A 1 80 ? -23.489 4.648 8.207 1.00 88.19 80 ARG A CA 1
ATOM 596 C C . ARG A 1 80 ? -23.273 3.359 8.979 1.00 88.19 80 ARG A C 1
ATOM 598 O O . ARG A 1 80 ? -22.169 2.827 8.975 1.00 88.19 80 ARG A O 1
ATOM 605 N N . ASP A 1 81 ? -24.318 2.843 9.611 1.00 87.94 81 ASP A N 1
ATOM 606 C CA . ASP A 1 81 ? -24.298 1.493 10.170 1.00 87.94 81 ASP A CA 1
ATOM 607 C C . ASP A 1 81 ? -24.643 0.503 9.060 1.00 87.94 81 ASP A C 1
ATOM 609 O O . ASP A 1 81 ? -25.659 0.634 8.381 1.00 87.94 81 ASP A O 1
ATOM 613 N N . VAL A 1 82 ? -23.780 -0.484 8.856 1.00 84.50 82 VAL A N 1
ATOM 614 C CA . VAL A 1 82 ? -23.971 -1.516 7.833 1.00 84.50 82 VAL A CA 1
ATOM 615 C C . VAL A 1 82 ? -25.143 -2.430 8.186 1.00 84.50 82 VAL A C 1
ATOM 617 O O . VAL A 1 82 ? -25.852 -2.884 7.289 1.00 84.50 82 VAL A O 1
ATOM 620 N N . ALA A 1 83 ? -25.376 -2.680 9.478 1.00 80.00 83 ALA A N 1
ATOM 621 C CA . ALA A 1 83 ? -26.506 -3.483 9.939 1.00 80.00 83 ALA A CA 1
ATOM 622 C C . ALA A 1 83 ? -27.839 -2.722 9.828 1.00 80.00 83 ALA A C 1
ATOM 624 O O . ALA A 1 83 ? -28.891 -3.340 9.668 1.00 80.00 83 ALA A O 1
ATOM 625 N N . ASN A 1 84 ? -27.794 -1.387 9.868 1.00 79.25 84 ASN A N 1
ATOM 626 C CA . ASN A 1 84 ? -28.954 -0.516 9.726 1.00 79.25 84 ASN A CA 1
ATOM 627 C C . ASN A 1 84 ? -28.646 0.679 8.801 1.00 79.25 84 ASN A C 1
ATOM 629 O O . ASN A 1 84 ? -28.476 1.810 9.269 1.00 79.25 84 ASN A O 1
ATOM 633 N N . PRO A 1 85 ? -28.612 0.464 7.473 1.00 73.88 85 PRO A N 1
ATOM 634 C CA . PRO A 1 85 ? -28.186 1.484 6.512 1.00 73.88 85 PRO A CA 1
ATOM 63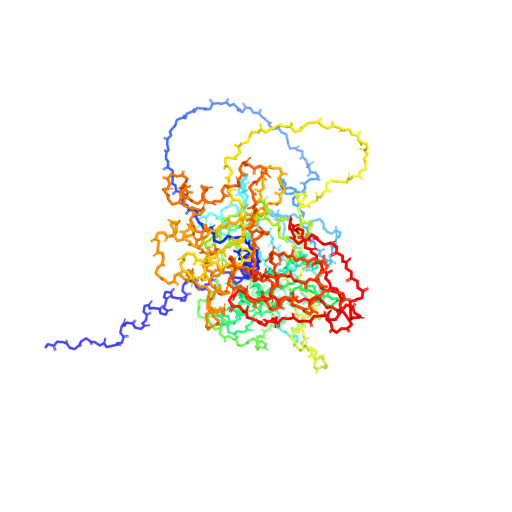5 C C . PRO A 1 85 ? -29.147 2.676 6.410 1.00 73.88 85 PRO A C 1
ATOM 637 O O . PRO A 1 85 ? -28.798 3.695 5.815 1.00 73.88 85 PRO A O 1
ATOM 640 N N . THR A 1 86 ? -30.355 2.558 6.970 1.00 72.12 86 THR A N 1
ATOM 641 C CA . THR A 1 86 ? -31.343 3.642 7.038 1.00 72.12 86 THR A CA 1
ATOM 642 C C . THR A 1 86 ? -31.128 4.594 8.211 1.00 72.12 86 THR A C 1
ATOM 644 O O . THR A 1 86 ? -31.683 5.691 8.199 1.00 72.12 86 THR A O 1
ATOM 647 N N . ALA A 1 87 ? -30.340 4.206 9.219 1.00 70.88 87 ALA A N 1
ATOM 648 C CA . ALA A 1 87 ? -30.037 5.080 10.342 1.00 70.88 87 ALA A CA 1
ATOM 649 C C . ALA A 1 87 ? -29.094 6.208 9.896 1.00 70.88 87 ALA A C 1
ATOM 651 O O . ALA A 1 87 ? -27.991 5.966 9.404 1.00 70.88 87 ALA A O 1
ATOM 652 N N . THR A 1 88 ? -29.522 7.454 10.086 1.00 67.12 88 THR A N 1
ATOM 653 C CA . THR A 1 88 ? -28.656 8.625 9.928 1.00 67.12 88 THR A CA 1
ATOM 654 C C . THR A 1 88 ? -27.762 8.738 11.152 1.00 67.12 88 THR A C 1
ATOM 656 O O . THR A 1 88 ? -28.259 8.898 12.269 1.00 67.12 88 THR A O 1
ATOM 659 N N . ILE A 1 89 ? -26.451 8.637 10.946 1.00 82.44 89 ILE A N 1
ATOM 660 C CA . ILE A 1 89 ? -25.468 8.673 12.022 1.00 82.44 89 ILE A CA 1
ATOM 661 C C . ILE A 1 89 ? -24.535 9.852 11.797 1.00 82.44 89 ILE A C 1
ATOM 663 O O . ILE A 1 89 ? -23.920 9.980 10.739 1.00 82.44 89 ILE A O 1
ATOM 667 N N . ASP A 1 90 ? -24.392 10.676 12.829 1.00 81.19 90 ASP A N 1
ATOM 668 C CA . ASP A 1 90 ? -23.455 11.788 12.832 1.00 81.19 90 ASP A CA 1
ATOM 669 C C . ASP A 1 90 ? -22.219 11.466 13.670 1.00 81.19 90 ASP A C 1
ATOM 671 O O . ASP A 1 90 ? -22.296 10.971 14.800 1.00 81.19 90 ASP A O 1
ATOM 675 N N . PHE A 1 91 ? -21.054 11.825 13.134 1.00 85.69 91 PHE A N 1
ATOM 676 C CA . PHE A 1 91 ? -19.846 11.964 13.940 1.00 85.69 91 PHE A CA 1
ATOM 677 C C . PHE A 1 91 ? -20.058 13.034 15.010 1.00 85.69 91 PHE A C 1
ATOM 679 O O . PHE A 1 91 ? -20.712 14.048 14.763 1.00 85.69 91 PHE A O 1
ATOM 686 N N . ASN A 1 92 ? -19.467 12.837 16.190 1.00 86.62 92 ASN A N 1
ATOM 687 C CA . ASN A 1 92 ? -19.615 13.759 17.325 1.00 86.62 92 ASN A CA 1
ATOM 688 C C . ASN A 1 92 ? -21.083 14.012 17.727 1.00 86.62 92 ASN A C 1
ATOM 690 O O . ASN A 1 92 ? -21.393 15.039 18.339 1.00 86.62 92 ASN A O 1
ATOM 694 N N . SER A 1 93 ? -21.992 13.082 17.416 1.00 84.75 93 SER A N 1
ATOM 695 C CA . SER A 1 93 ? -23.377 13.143 17.885 1.00 84.75 93 SER A CA 1
ATOM 696 C C . SER A 1 93 ? -23.427 13.298 19.408 1.00 84.75 93 SER A C 1
ATOM 698 O O . SER A 1 93 ? -22.615 12.724 20.127 1.00 84.75 93 SER A O 1
ATOM 700 N N . ARG A 1 94 ? -24.402 14.062 19.913 1.00 83.50 94 ARG A N 1
ATOM 701 C CA . ARG A 1 94 ? -24.678 14.191 21.359 1.00 83.50 94 ARG A CA 1
ATOM 702 C C . ARG A 1 94 ? -25.369 12.966 21.945 1.00 83.50 94 ARG A C 1
ATOM 704 O O . ARG A 1 94 ? -25.377 12.797 23.160 1.00 83.50 94 ARG A O 1
ATOM 711 N N . LEU A 1 95 ? -25.971 12.155 21.083 1.00 85.56 95 LEU A N 1
ATOM 712 C CA . LEU A 1 95 ? -26.603 10.898 21.440 1.00 85.56 95 LEU A CA 1
ATOM 713 C C . LEU A 1 95 ? -25.720 9.748 20.958 1.00 85.56 95 LEU A C 1
ATOM 715 O O . LEU A 1 95 ? -25.201 9.818 19.838 1.00 85.56 95 LEU A O 1
ATOM 719 N N . PRO A 1 96 ? -25.546 8.695 21.767 1.00 89.19 96 PRO A N 1
ATOM 720 C CA . PRO A 1 96 ? -24.780 7.552 21.328 1.00 89.19 96 PRO A CA 1
ATOM 721 C C . PRO A 1 96 ? -25.521 6.810 20.215 1.00 89.19 96 PRO A C 1
ATOM 723 O O . PRO A 1 96 ? -26.750 6.753 20.177 1.00 89.19 96 PRO A O 1
ATOM 726 N N . ILE A 1 97 ? -24.742 6.205 19.334 1.00 90.69 97 ILE A N 1
ATOM 727 C CA . ILE A 1 97 ? -25.193 5.382 18.223 1.00 90.69 97 ILE A CA 1
ATOM 728 C C . ILE A 1 97 ? -25.690 4.055 18.803 1.00 90.69 97 ILE A C 1
ATOM 730 O O . ILE A 1 97 ? -24.885 3.352 19.421 1.00 90.69 97 ILE A O 1
ATOM 734 N N . PRO A 1 98 ? -26.976 3.696 18.658 1.00 91.19 98 PRO A N 1
ATOM 735 C CA . PRO A 1 98 ? -27.462 2.404 19.117 1.00 91.19 98 PRO A CA 1
ATOM 736 C C . PRO A 1 98 ? -26.856 1.284 18.265 1.00 91.19 98 PRO A C 1
ATOM 738 O O . PRO A 1 98 ? -26.779 1.394 17.045 1.00 91.19 98 PRO A O 1
ATOM 741 N N . ILE A 1 99 ? -26.437 0.207 18.921 1.00 93.38 99 ILE A N 1
ATOM 742 C CA . ILE A 1 99 ? -25.968 -1.026 18.291 1.00 93.38 99 ILE A CA 1
ATOM 743 C C . ILE A 1 99 ? -26.935 -2.131 18.683 1.00 93.38 99 ILE A C 1
ATOM 745 O O . ILE A 1 99 ? -27.101 -2.414 19.871 1.00 93.38 99 ILE A O 1
ATOM 749 N N . ASP A 1 100 ? -27.517 -2.784 17.686 1.00 92.06 100 ASP A N 1
ATOM 750 C CA . ASP A 1 100 ? -28.362 -3.953 17.887 1.00 92.06 100 ASP A CA 1
ATOM 751 C C . ASP A 1 100 ? -28.107 -4.984 16.782 1.00 92.06 100 ASP A C 1
ATOM 753 O O . ASP A 1 100 ? -28.639 -4.897 15.678 1.00 92.06 100 ASP A O 1
ATOM 757 N N . THR A 1 101 ? -27.241 -5.956 17.067 1.00 93.31 101 THR A N 1
ATOM 758 C CA . THR A 1 101 ? -26.897 -7.052 16.151 1.00 93.31 101 THR A CA 1
ATOM 759 C C . THR A 1 101 ? -27.293 -8.396 16.751 1.00 93.31 101 THR A C 1
ATOM 761 O O . THR A 1 101 ? -27.739 -8.489 17.896 1.00 93.31 101 THR A O 1
ATOM 764 N N . SER A 1 102 ? -27.132 -9.492 16.008 1.00 91.94 102 SER A N 1
ATOM 765 C CA . SER A 1 102 ? -27.376 -10.834 16.552 1.00 91.94 102 SER A CA 1
ATOM 766 C C . SER A 1 102 ? -26.404 -11.214 17.678 1.00 91.94 102 SER A C 1
ATOM 768 O O . SER A 1 102 ? -26.733 -12.071 18.495 1.00 91.94 102 SER A O 1
ATOM 770 N N . LEU A 1 103 ? -25.215 -10.601 17.724 1.00 93.62 103 LEU A N 1
ATOM 771 C CA . LEU A 1 103 ? -24.153 -10.932 18.678 1.00 93.62 103 LEU A CA 1
ATOM 772 C C . LEU A 1 103 ? -24.074 -9.946 19.852 1.00 93.62 103 LEU A C 1
ATOM 774 O O . LEU A 1 103 ? -23.744 -10.351 20.967 1.00 93.62 103 LEU A O 1
ATOM 778 N N . PHE A 1 104 ? -24.390 -8.669 19.629 1.00 96.12 104 PHE A N 1
ATOM 779 C CA . PHE A 1 104 ? -24.131 -7.600 20.591 1.00 96.12 104 PHE A CA 1
ATOM 780 C C . PHE A 1 104 ? -25.284 -6.595 20.651 1.00 96.12 104 PHE A C 1
ATOM 782 O O . PHE A 1 104 ? -25.943 -6.323 19.650 1.00 96.12 104 PHE A O 1
ATOM 789 N N . THR A 1 105 ? -25.521 -6.031 21.832 1.00 95.81 105 THR A N 1
ATOM 790 C CA . THR A 1 105 ? -26.439 -4.902 22.029 1.00 95.81 105 THR A CA 1
ATOM 791 C C . THR A 1 105 ? -25.754 -3.833 22.859 1.00 95.81 105 THR A C 1
ATOM 793 O O . THR A 1 105 ? -25.108 -4.143 23.861 1.00 95.81 105 THR A O 1
ATOM 796 N N . GLY A 1 106 ? -25.895 -2.570 22.478 1.00 95.25 106 GLY A N 1
ATOM 797 C CA . GLY A 1 106 ? -25.248 -1.489 23.201 1.00 95.25 106 GLY A CA 1
ATOM 798 C C . GLY A 1 106 ? -25.266 -0.165 22.467 1.00 95.25 106 GLY A C 1
ATOM 799 O O . GLY A 1 106 ? -26.183 0.151 21.717 1.00 95.25 106 GLY A O 1
ATOM 800 N N . PHE A 1 107 ? -24.228 0.615 22.722 1.00 94.69 107 PHE A N 1
ATOM 801 C CA . PHE A 1 107 ? -24.107 1.992 22.294 1.00 94.69 107 PHE A CA 1
ATOM 802 C C . PHE A 1 107 ? -22.666 2.306 21.915 1.00 94.69 107 PHE A C 1
ATOM 804 O O . PHE A 1 107 ? -21.730 1.822 22.556 1.00 94.69 107 PHE A O 1
ATOM 811 N N . ALA A 1 108 ? -22.484 3.158 20.912 1.00 93.94 108 ALA A N 1
ATOM 812 C CA . ALA A 1 108 ? -21.174 3.638 20.508 1.00 93.94 108 ALA A CA 1
ATOM 813 C C . ALA A 1 108 ? -21.119 5.154 20.332 1.00 93.94 108 ALA A C 1
ATOM 815 O O . ALA A 1 108 ? -22.107 5.806 20.015 1.00 93.94 108 ALA A O 1
ATOM 816 N N . TYR A 1 109 ? -19.923 5.706 20.482 1.00 91.81 109 TYR A N 1
ATOM 817 C CA . TYR A 1 109 ? -19.573 7.012 19.946 1.00 91.81 109 TYR A CA 1
ATOM 818 C C . TYR A 1 109 ? -18.435 6.851 18.955 1.00 91.81 109 TYR A C 1
ATOM 820 O O . TYR A 1 109 ? -17.453 6.171 19.248 1.00 91.81 109 TYR A O 1
ATOM 828 N N . VAL A 1 110 ? -18.550 7.534 17.819 1.00 89.81 110 VAL A N 1
ATOM 829 C CA . VAL A 1 110 ? -17.451 7.741 16.877 1.00 89.81 110 VAL A CA 1
ATOM 830 C C . VAL A 1 110 ? -17.113 9.226 16.914 1.00 89.81 110 VAL A C 1
ATOM 832 O O . VAL A 1 110 ? -17.830 10.061 16.358 1.00 89.81 110 VAL A O 1
ATOM 835 N N . LEU A 1 111 ? -16.054 9.551 17.651 1.00 89.25 111 LEU A N 1
ATOM 836 C CA . LEU A 1 111 ? -15.628 10.918 17.914 1.00 89.25 111 LEU A CA 1
ATOM 837 C C . LEU A 1 111 ? -14.416 11.267 17.053 1.00 89.25 111 LEU A C 1
ATOM 839 O O . LEU A 1 111 ? -13.420 10.540 17.028 1.00 89.25 111 LEU A O 1
ATOM 843 N N . LEU A 1 112 ? -14.490 12.411 16.388 1.00 88.62 112 LEU A N 1
ATOM 844 C CA . LEU A 1 112 ? -13.437 13.002 15.580 1.00 88.62 112 LEU A CA 1
ATOM 845 C C . LEU A 1 112 ? -12.972 14.301 16.229 1.00 88.62 112 LEU A C 1
ATOM 847 O O . LEU A 1 112 ? -13.785 15.111 16.685 1.00 88.62 112 LEU A O 1
ATOM 851 N N . ARG A 1 113 ? -11.660 14.528 16.220 1.00 85.94 113 ARG A N 1
ATOM 852 C CA . ARG A 1 113 ? -11.104 15.841 16.545 1.00 85.94 113 ARG A CA 1
ATOM 853 C C . ARG A 1 113 ? -11.528 16.836 15.462 1.00 85.94 113 ARG A C 1
ATOM 855 O O . ARG A 1 113 ? -11.258 16.596 14.287 1.00 85.94 113 ARG A O 1
ATOM 862 N N . ARG A 1 114 ? -12.157 17.945 15.855 1.00 74.88 114 ARG A N 1
ATOM 863 C CA . ARG A 1 114 ? -12.590 18.997 14.930 1.00 74.88 114 ARG A CA 1
ATOM 864 C C . ARG A 1 114 ? -11.542 20.106 14.786 1.00 74.88 114 ARG A C 1
ATOM 866 O O . ARG A 1 114 ? -11.036 20.572 15.804 1.00 74.88 114 ARG A O 1
ATOM 873 N N . PRO A 1 115 ? -11.209 20.546 13.557 1.00 59.03 115 PRO A N 1
ATOM 874 C CA . PRO A 1 115 ? -10.369 21.726 13.344 1.00 59.03 115 PRO A CA 1
ATOM 875 C C . PRO A 1 115 ? -11.089 23.046 13.667 1.00 59.03 115 PRO A C 1
ATOM 877 O O . PRO A 1 115 ? -10.450 23.997 14.103 1.00 59.03 115 PRO A O 1
ATOM 880 N N . ASP A 1 116 ? -12.404 23.098 13.441 1.00 66.56 116 ASP A N 1
ATOM 881 C CA . ASP A 1 116 ? -13.306 24.236 13.684 1.00 66.56 116 ASP A CA 1
ATOM 882 C C . ASP A 1 116 ? -13.783 24.339 15.144 1.00 66.56 116 ASP A C 1
ATOM 884 O O . ASP A 1 116 ? -14.316 25.368 15.560 1.00 66.56 116 ASP A O 1
ATOM 888 N N . GLY A 1 117 ? -13.523 23.289 15.923 1.00 66.75 117 GLY A N 1
ATOM 889 C CA . GLY A 1 117 ? -13.819 23.183 17.342 1.00 66.75 117 GLY A CA 1
ATOM 890 C C . GLY A 1 117 ? -15.229 22.668 17.659 1.00 66.75 117 GLY A C 1
ATOM 891 O O . GLY A 1 117 ? -16.228 23.041 17.046 1.00 66.75 117 GLY A O 1
ATOM 892 N N . ASP A 1 118 ? -15.319 21.806 18.667 1.00 76.56 118 ASP A N 1
ATOM 893 C CA . ASP A 1 118 ? -16.539 21.404 19.362 1.00 76.56 118 ASP A CA 1
ATOM 894 C C . ASP A 1 118 ? -16.357 21.588 20.872 1.00 76.56 118 ASP A C 1
ATOM 896 O O . ASP A 1 118 ? -15.709 20.784 21.543 1.00 76.56 118 ASP A O 1
ATOM 900 N N . ALA A 1 119 ? -17.003 22.610 21.437 1.00 79.94 119 ALA A N 1
ATOM 901 C CA . ALA A 1 119 ? -16.885 22.954 22.856 1.00 79.94 119 ALA A CA 1
ATOM 902 C C . ALA A 1 119 ? -17.198 21.795 23.828 1.00 79.94 119 ALA A C 1
ATOM 904 O O . ALA A 1 119 ? -16.797 21.842 24.989 1.00 79.94 119 ALA A O 1
ATOM 905 N N . HIS A 1 120 ? -17.934 20.769 23.392 1.00 83.75 120 HIS A N 1
ATOM 906 C CA . HIS A 1 120 ? -18.244 19.610 24.224 1.00 83.75 120 HIS A CA 1
ATOM 907 C C . HIS A 1 120 ? -17.244 18.472 24.080 1.00 83.75 120 HIS A C 1
ATOM 909 O O . HIS A 1 120 ? -16.873 17.873 25.088 1.00 83.75 120 HIS A O 1
ATOM 915 N N . TRP A 1 121 ? -16.825 18.159 22.853 1.00 85.81 121 TRP A N 1
ATOM 916 C CA . TRP A 1 121 ? -15.952 17.014 22.602 1.00 85.81 121 TRP A CA 1
ATOM 917 C C . TRP A 1 121 ? -14.465 17.371 22.655 1.00 85.81 121 TRP A C 1
ATOM 919 O O . TRP A 1 121 ? -13.674 16.544 23.110 1.00 85.81 121 TRP A O 1
ATOM 929 N N . ASP A 1 122 ? -14.074 18.592 22.282 1.00 83.56 122 ASP A N 1
ATOM 930 C CA . ASP A 1 122 ? -12.677 19.050 22.253 1.00 83.56 122 ASP A CA 1
ATOM 931 C C . ASP A 1 122 ? -11.917 18.876 23.573 1.00 83.56 122 ASP A C 1
ATOM 933 O O . ASP A 1 122 ? -10.769 18.418 23.514 1.00 83.56 122 ASP A O 1
ATOM 937 N N . PRO A 1 123 ? -12.510 19.117 24.765 1.00 87.69 123 PRO A N 1
ATOM 938 C CA . PRO A 1 123 ? -11.819 18.870 26.033 1.00 87.69 123 PRO A CA 1
ATOM 939 C C . PRO A 1 123 ? -11.333 17.421 26.182 1.00 87.69 123 PRO A C 1
ATOM 941 O O . PRO A 1 123 ? -10.360 17.138 26.882 1.00 87.69 123 PRO A O 1
ATOM 944 N N . HIS A 1 124 ? -11.973 16.462 25.504 1.00 84.00 124 HIS A N 1
ATOM 945 C CA . HIS A 1 124 ? -11.527 15.072 25.525 1.00 84.00 124 HIS A CA 1
ATOM 946 C C . HIS A 1 124 ? -10.314 14.794 24.625 1.00 84.00 124 HIS A C 1
ATOM 948 O O . HIS A 1 124 ? -9.628 13.785 24.851 1.00 84.00 124 HIS A O 1
ATOM 954 N N . PHE A 1 125 ? -10.037 15.672 23.658 1.00 83.19 125 PHE A N 1
ATOM 955 C CA . PHE A 1 125 ? -8.912 15.629 22.719 1.00 83.19 125 PHE A CA 1
ATOM 956 C C . PHE A 1 125 ? -7.739 16.533 23.141 1.00 83.19 125 PHE A C 1
ATOM 958 O O . PHE A 1 125 ? -6.605 16.304 22.703 1.00 83.19 125 PHE A O 1
ATOM 965 N N . GLU A 1 126 ? -7.984 17.519 24.005 1.00 81.81 126 GLU A N 1
ATOM 966 C CA . GLU A 1 126 ? -6.977 18.446 24.526 1.00 81.81 126 GLU A CA 1
ATOM 967 C C . GLU A 1 126 ? -5.824 17.710 25.237 1.00 81.81 126 GLU A C 1
ATOM 969 O O . GLU A 1 126 ? -6.018 16.717 25.944 1.00 81.81 126 GLU A O 1
ATOM 974 N N . GLY A 1 127 ? -4.587 18.140 24.967 1.00 77.06 127 GLY A N 1
ATOM 975 C CA . GLY A 1 127 ? -3.365 17.521 25.504 1.00 77.06 127 GLY A CA 1
ATOM 976 C C . GLY A 1 127 ? -3.070 16.094 25.012 1.00 77.06 127 GLY A C 1
ATOM 977 O O . GLY A 1 127 ? -2.051 15.514 25.383 1.00 77.06 127 GLY A O 1
ATOM 978 N N . LYS A 1 128 ? -3.927 15.509 24.168 1.00 82.00 128 LYS A N 1
ATOM 979 C CA . LYS A 1 128 ? -3.770 14.158 23.605 1.00 82.00 128 LYS A CA 1
ATOM 980 C C . LYS A 1 128 ? -3.513 14.249 22.107 1.00 82.00 128 LYS A C 1
ATOM 982 O O . LYS A 1 128 ? -3.852 15.247 21.484 1.00 82.00 128 LYS A O 1
ATOM 987 N N . GLN A 1 129 ? -2.971 13.190 21.508 1.00 75.56 129 GLN A N 1
ATOM 988 C CA . GLN A 1 129 ? -2.682 13.153 20.064 1.00 75.56 129 GLN A CA 1
ATOM 989 C C . GLN A 1 129 ? -3.751 12.431 19.229 1.00 75.56 129 GLN A C 1
ATOM 991 O O . GLN A 1 129 ? -3.686 12.443 18.008 1.00 75.56 129 GLN A O 1
ATOM 996 N N . ARG A 1 130 ? -4.762 11.831 19.870 1.00 80.12 130 ARG A N 1
ATOM 997 C CA . ARG A 1 130 ? -5.831 11.097 19.177 1.00 80.12 130 ARG A CA 1
ATOM 998 C C . ARG A 1 130 ? -6.611 11.997 18.211 1.00 80.12 130 ARG A C 1
ATOM 1000 O O . ARG A 1 130 ? -6.953 13.122 18.573 1.00 80.12 130 ARG A O 1
ATOM 1007 N N . THR A 1 131 ? -6.909 11.505 17.021 1.00 81.44 131 THR A N 1
ATOM 1008 C CA . THR A 1 131 ? -7.683 12.188 15.970 1.00 81.44 131 THR A CA 1
ATOM 1009 C C . THR A 1 131 ? -9.029 11.508 15.750 1.00 81.44 131 THR A C 1
ATOM 1011 O O . THR A 1 131 ? -10.026 12.192 15.541 1.00 81.44 131 THR A O 1
ATOM 1014 N N . VAL A 1 132 ? -9.072 10.183 15.908 1.00 85.69 132 VAL A N 1
ATOM 1015 C CA . VAL A 1 132 ? -10.297 9.376 15.949 1.00 85.69 132 VAL A CA 1
ATOM 1016 C C . VAL A 1 132 ? -10.350 8.647 17.281 1.00 85.69 132 VAL A C 1
ATOM 1018 O O . VAL A 1 132 ? -9.347 8.096 17.744 1.00 85.69 132 VAL A O 1
ATOM 1021 N N . TRP A 1 133 ? -11.522 8.632 17.898 1.00 88.06 133 TRP A N 1
ATOM 1022 C CA . TRP A 1 133 ? -11.773 7.912 19.132 1.00 88.06 133 TRP A CA 1
ATOM 1023 C C . TRP A 1 133 ? -13.136 7.243 19.064 1.00 88.06 133 TRP A C 1
ATOM 1025 O O . TRP A 1 133 ? -14.163 7.907 18.946 1.00 88.06 133 TRP A O 1
ATOM 1035 N N . VAL A 1 134 ? -13.132 5.919 19.142 1.00 89.69 134 VAL A N 1
ATOM 1036 C CA . VAL A 1 134 ? -14.350 5.126 19.190 1.00 89.69 134 VAL A CA 1
ATOM 1037 C C . VAL A 1 134 ? -14.496 4.545 20.583 1.00 89.69 134 VAL A C 1
ATOM 1039 O O . VAL A 1 134 ? -13.556 3.981 21.153 1.00 89.69 134 VAL A O 1
ATOM 1042 N N . MET A 1 135 ? -15.687 4.714 21.136 1.00 92.50 135 MET A N 1
ATOM 1043 C CA . MET A 1 135 ? -16.080 4.158 22.421 1.00 92.50 135 MET A CA 1
ATOM 1044 C C . MET A 1 135 ? -17.288 3.274 22.195 1.00 92.50 135 MET A C 1
ATOM 1046 O O . MET A 1 135 ? -18.226 3.699 21.529 1.00 92.50 135 MET A O 1
ATOM 1050 N N . VAL A 1 136 ? -17.282 2.077 22.762 1.00 94.75 136 VAL A N 1
ATOM 1051 C CA . VAL A 1 136 ? -18.381 1.121 22.649 1.00 94.75 136 VAL A CA 1
ATOM 1052 C C . VAL A 1 136 ? -18.686 0.589 24.034 1.00 94.75 136 VAL A C 1
ATOM 1054 O O . VAL A 1 136 ? -17.772 0.208 24.763 1.00 94.75 136 VAL A O 1
ATOM 1057 N N . GLN A 1 137 ? -19.959 0.567 24.404 1.00 96.06 137 GLN A N 1
ATOM 1058 C CA . GLN A 1 137 ? -20.421 -0.030 25.647 1.00 96.06 137 GLN A CA 1
ATOM 1059 C C . GLN A 1 137 ? -21.653 -0.889 25.393 1.00 96.06 137 GLN A C 1
ATOM 1061 O O . GLN A 1 137 ? -22.603 -0.429 24.766 1.00 96.06 137 GLN A O 1
ATOM 1066 N N . GLY A 1 138 ? -21.655 -2.127 25.876 1.00 96.62 138 GLY A N 1
ATOM 1067 C CA . GLY A 1 138 ? -22.777 -3.033 25.660 1.00 96.62 138 GLY A CA 1
ATOM 1068 C C . GLY A 1 138 ? -22.540 -4.441 26.178 1.00 96.62 138 GLY A C 1
ATOM 1069 O O . GLY A 1 138 ? -21.549 -4.713 26.850 1.00 96.62 138 GLY A O 1
ATOM 1070 N N . THR A 1 139 ? -23.469 -5.332 25.858 1.00 96.56 139 THR A N 1
ATOM 1071 C CA . THR A 1 139 ? -23.495 -6.716 26.339 1.00 96.56 139 THR A CA 1
ATOM 1072 C C . THR A 1 139 ? -23.540 -7.674 25.155 1.00 96.56 139 THR A C 1
ATOM 1074 O O . THR A 1 139 ? -24.249 -7.442 24.170 1.00 96.56 139 THR A O 1
ATOM 1077 N N . PHE A 1 140 ? -22.796 -8.772 25.258 1.00 96.19 140 PHE A N 1
ATOM 1078 C CA . PHE A 1 140 ? -22.903 -9.877 24.314 1.00 96.19 140 PHE A CA 1
ATOM 1079 C C . PHE A 1 140 ? -24.210 -10.639 24.553 1.00 96.19 140 PHE A C 1
ATOM 1081 O O . PHE A 1 140 ? -24.491 -11.065 25.671 1.00 96.19 140 PHE A O 1
ATOM 1088 N N . LYS A 1 141 ? -25.006 -10.844 23.499 1.00 95.56 141 LYS A N 1
ATOM 1089 C CA . LYS A 1 141 ? -26.277 -11.591 23.576 1.00 95.56 141 LYS A CA 1
ATOM 1090 C C . LYS A 1 141 ? -26.063 -13.095 23.746 1.00 95.56 141 LYS A C 1
ATOM 1092 O O . LYS A 1 141 ? -26.915 -13.793 24.285 1.00 95.56 141 LYS A O 1
ATOM 1097 N N . ARG A 1 142 ? -24.914 -13.582 23.281 1.00 94.94 142 ARG A N 1
ATOM 1098 C CA . ARG A 1 142 ? -24.389 -14.927 23.518 1.00 94.94 142 ARG A CA 1
ATOM 1099 C C . ARG A 1 142 ? -22.883 -14.848 23.711 1.00 94.94 142 ARG A C 1
ATOM 1101 O O . ARG A 1 142 ? -22.255 -13.950 23.157 1.00 94.94 142 ARG A O 1
ATOM 1108 N N . ALA A 1 143 ? -22.304 -15.806 24.428 1.00 92.81 143 ALA A N 1
ATOM 1109 C CA . ALA A 1 143 ? -20.855 -15.944 24.457 1.00 92.81 143 ALA A CA 1
ATOM 1110 C C . ALA A 1 143 ? -20.332 -16.177 23.018 1.00 92.81 143 ALA A C 1
ATOM 1112 O O . ALA A 1 143 ? -20.906 -17.005 22.290 1.00 92.81 143 ALA A O 1
ATOM 1113 N N . PRO A 1 144 ? -19.294 -15.445 22.579 1.00 93.56 144 PRO A N 1
ATOM 1114 C CA . PRO A 1 144 ? -18.569 -15.763 21.359 1.00 93.56 144 PRO A CA 1
ATOM 1115 C C . PRO A 1 144 ? -18.012 -17.193 21.428 1.00 93.56 144 PRO A C 1
ATOM 1117 O O . PRO A 1 144 ? -17.491 -17.623 22.453 1.00 93.56 144 PRO A O 1
ATOM 1120 N N . GLN A 1 145 ? -18.172 -17.932 20.339 1.00 90.75 145 GLN A N 1
ATOM 1121 C CA . GLN A 1 145 ? -17.630 -19.264 20.086 1.00 90.75 145 GLN A CA 1
ATOM 1122 C C . GLN A 1 145 ? -16.216 -19.198 19.495 1.00 90.75 145 GLN A C 1
ATOM 1124 O O . GLN A 1 145 ? -15.484 -20.180 19.566 1.00 90.75 145 GLN A O 1
ATOM 1129 N N . GLY A 1 146 ? -15.846 -18.058 18.907 1.00 89.56 146 GLY A N 1
ATOM 1130 C CA . GLY A 1 146 ? -14.519 -17.800 18.358 1.00 89.56 146 GLY A CA 1
ATOM 1131 C C . GLY A 1 146 ? -13.939 -16.466 18.820 1.00 89.56 146 GLY A C 1
ATOM 1132 O O . GLY A 1 146 ? -14.521 -15.757 19.646 1.00 89.56 146 GLY A O 1
ATOM 1133 N N . THR A 1 147 ? -12.783 -16.121 18.262 1.00 91.19 147 THR A N 1
ATOM 1134 C CA . THR A 1 147 ? -12.057 -14.900 18.612 1.00 91.19 147 THR A CA 1
ATOM 1135 C C . THR A 1 147 ? -12.818 -13.671 18.122 1.00 91.19 147 THR A C 1
ATOM 1137 O O . THR A 1 147 ? -13.274 -13.602 16.976 1.00 91.19 147 THR A O 1
ATOM 1140 N N . VAL A 1 148 ? -12.933 -12.663 18.987 1.00 92.81 148 VAL A N 1
ATOM 1141 C CA . VAL A 1 148 ? -13.517 -11.365 18.628 1.00 92.81 148 VAL A CA 1
ATOM 1142 C C . VAL A 1 148 ? -12.409 -10.441 18.142 1.00 92.81 148 VAL A C 1
ATOM 1144 O O . VAL A 1 148 ? -11.463 -10.160 18.876 1.00 92.81 148 VAL A O 1
ATOM 1147 N N . TYR A 1 149 ? -12.546 -9.927 16.927 1.00 89.12 149 TYR A N 1
ATOM 1148 C CA . TYR A 1 149 ? -11.602 -9.033 16.276 1.00 89.12 149 TYR A CA 1
ATOM 1149 C C . TYR A 1 149 ? -12.158 -7.616 16.148 1.00 89.12 149 TYR A C 1
ATOM 1151 O O . TYR A 1 149 ? -13.345 -7.425 15.908 1.00 89.12 149 TYR A O 1
ATOM 1159 N N . VAL A 1 150 ? -11.280 -6.619 16.246 1.00 86.81 150 VAL A N 1
ATOM 1160 C CA . VAL A 1 150 ? -11.504 -5.250 15.762 1.00 86.81 150 VAL A CA 1
ATOM 1161 C C . VAL A 1 150 ? -10.816 -5.083 14.412 1.00 86.81 150 VAL A C 1
ATOM 1163 O O . VAL A 1 150 ? -9.692 -5.562 14.243 1.00 86.81 150 VAL A O 1
ATOM 1166 N N . CYS A 1 151 ? -11.462 -4.424 13.449 1.00 81.69 151 CYS A N 1
ATOM 1167 C CA . CYS A 1 151 ? -10.945 -4.324 12.088 1.00 81.69 151 CYS A CA 1
ATOM 1168 C C . CYS A 1 151 ? -11.146 -2.967 11.408 1.00 81.69 151 CYS A C 1
ATOM 1170 O O . CYS A 1 151 ? -12.106 -2.242 11.679 1.00 81.69 151 CYS A O 1
ATOM 1172 N N . GLY A 1 152 ? -10.254 -2.693 10.453 1.00 79.88 152 GLY A N 1
ATOM 1173 C CA . GLY A 1 152 ? -10.510 -1.822 9.308 1.00 79.88 152 GLY A CA 1
ATOM 1174 C C . GLY A 1 152 ? -10.672 -2.677 8.048 1.00 79.88 152 GLY A C 1
ATOM 1175 O O . GLY A 1 152 ? -9.831 -3.538 7.789 1.00 79.88 152 GLY A O 1
ATOM 1176 N N . GLU A 1 153 ? -11.742 -2.472 7.289 1.00 78.12 153 GLU A N 1
ATOM 1177 C CA . GLU A 1 153 ? -12.095 -3.244 6.090 1.00 78.12 153 GLU A CA 1
ATOM 1178 C C . GLU A 1 153 ? -12.433 -2.301 4.924 1.00 78.12 153 GLU A C 1
ATOM 1180 O O . GLU A 1 153 ? -12.899 -1.178 5.133 1.00 78.12 153 GLU A O 1
ATOM 1185 N N . LEU A 1 154 ? -12.169 -2.743 3.693 1.00 77.44 154 LEU A N 1
ATOM 1186 C CA . LEU A 1 154 ? -12.504 -2.026 2.463 1.00 77.44 154 LEU A CA 1
ATOM 1187 C C . LEU A 1 154 ? -13.571 -2.799 1.670 1.00 77.44 154 LEU A C 1
ATOM 1189 O O . LEU A 1 154 ? -13.555 -4.029 1.659 1.00 77.44 154 LEU A O 1
ATOM 1193 N N . PRO A 1 155 ? -14.488 -2.108 0.970 1.00 71.06 155 PRO A N 1
ATOM 1194 C CA . PRO A 1 155 ? -15.607 -2.740 0.272 1.00 71.06 155 PRO A CA 1
ATOM 1195 C C . PRO A 1 155 ? -15.197 -3.496 -0.998 1.00 71.06 155 PRO A C 1
ATOM 1197 O O . PRO A 1 155 ? -15.983 -4.291 -1.509 1.00 71.06 155 PRO A O 1
ATOM 1200 N N . ARG A 1 156 ? -14.009 -3.220 -1.552 1.00 69.06 156 ARG A N 1
ATOM 1201 C CA . ARG A 1 156 ? -13.475 -3.855 -2.765 1.00 69.06 156 ARG A CA 1
ATOM 1202 C C . ARG A 1 156 ? -11.952 -4.003 -2.664 1.00 69.06 156 ARG A C 1
ATOM 1204 O O . ARG A 1 156 ? -11.323 -3.159 -2.020 1.00 69.06 156 ARG A O 1
ATOM 1211 N N . PRO A 1 157 ? -11.348 -5.014 -3.321 1.00 64.25 157 PRO A N 1
ATOM 1212 C CA . PRO A 1 157 ? -9.899 -5.122 -3.473 1.00 64.25 157 PRO A CA 1
ATOM 1213 C C . PRO A 1 157 ? -9.258 -3.823 -3.948 1.00 64.25 157 PRO A C 1
ATOM 1215 O O . PRO A 1 157 ? -9.694 -3.215 -4.926 1.00 64.25 157 PRO A O 1
ATOM 1218 N N . MET A 1 158 ? -8.198 -3.401 -3.257 1.00 55.06 158 MET A N 1
ATOM 1219 C CA . MET A 1 158 ? -7.365 -2.296 -3.723 1.00 55.06 158 MET A CA 1
ATOM 1220 C C . MET A 1 158 ? -6.686 -2.708 -5.036 1.00 55.06 158 MET A C 1
ATOM 1222 O O . MET A 1 158 ? -6.107 -3.794 -5.128 1.00 55.06 158 MET A O 1
ATOM 1226 N N . THR A 1 159 ? -6.687 -1.831 -6.043 1.00 48.12 159 THR A N 1
ATOM 1227 C CA . THR A 1 159 ? -5.895 -2.008 -7.272 1.00 48.12 159 THR A CA 1
ATOM 1228 C C . THR A 1 159 ? -4.423 -1.729 -6.978 1.00 48.12 159 THR A C 1
ATOM 1230 O O . THR A 1 159 ? -3.862 -0.708 -7.372 1.00 48.12 159 THR A O 1
ATOM 1233 N N . LEU A 1 160 ? -3.801 -2.629 -6.220 1.00 48.69 160 LEU A N 1
ATOM 1234 C CA . LEU A 1 160 ? -2.386 -2.568 -5.892 1.00 48.69 160 LEU A CA 1
ATOM 1235 C C . LEU A 1 160 ? -1.569 -3.120 -7.055 1.00 48.69 160 LEU A C 1
ATOM 1237 O O . LEU A 1 160 ? -1.764 -4.247 -7.513 1.00 48.69 160 LEU A O 1
ATOM 1241 N N . THR A 1 161 ? -0.615 -2.319 -7.498 1.00 42.25 161 THR A N 1
ATOM 1242 C CA . THR A 1 161 ? 0.403 -2.695 -8.475 1.00 42.25 161 THR A CA 1
ATOM 1243 C C . THR A 1 161 ? 1.376 -3.728 -7.849 1.00 42.25 161 THR A C 1
ATOM 1245 O O . THR A 1 161 ? 1.508 -3.799 -6.629 1.00 42.25 161 THR A O 1
ATOM 1248 N N . PHE A 1 162 ? 2.102 -4.525 -8.650 1.00 37.91 162 PHE A N 1
ATOM 1249 C CA . PHE A 1 162 ? 2.929 -5.672 -8.186 1.00 37.91 162 PHE A CA 1
ATOM 1250 C C . PHE A 1 162 ? 3.885 -5.380 -6.991 1.00 37.91 162 PHE A C 1
ATOM 1252 O O . PHE A 1 162 ? 3.759 -6.033 -5.958 1.00 37.91 162 PHE A O 1
ATOM 1259 N N . TRP A 1 163 ? 4.730 -4.333 -7.048 1.00 37.12 163 TRP A N 1
ATOM 1260 C CA . TRP A 1 163 ? 5.556 -3.827 -5.923 1.00 37.12 163 TRP A CA 1
ATOM 1261 C C . TRP A 1 163 ? 4.783 -3.461 -4.637 1.00 37.12 163 TRP A C 1
ATOM 1263 O O . TRP A 1 163 ? 5.349 -3.537 -3.552 1.00 37.12 163 TRP A O 1
ATOM 1273 N N . SER A 1 164 ? 3.502 -3.078 -4.715 1.00 43.88 164 SER A N 1
ATOM 1274 C CA . SER A 1 164 ? 2.729 -2.744 -3.514 1.00 43.88 164 SER A CA 1
ATOM 1275 C C . SER A 1 164 ? 2.365 -4.016 -2.762 1.00 43.88 164 SER A C 1
ATOM 1277 O O . SER A 1 164 ? 2.590 -4.055 -1.563 1.00 43.88 164 SER A O 1
ATOM 1279 N N . LYS A 1 165 ? 1.916 -5.082 -3.449 1.00 48.84 165 LYS A N 1
ATOM 1280 C CA . LYS A 1 165 ? 1.531 -6.367 -2.827 1.00 48.84 165 LYS A CA 1
ATOM 1281 C C . LYS A 1 165 ? 2.699 -7.065 -2.112 1.00 48.84 165 LYS A C 1
ATOM 1283 O O . LYS A 1 165 ? 2.553 -7.481 -0.968 1.00 48.84 165 LYS A O 1
ATOM 1288 N N . THR A 1 166 ? 3.872 -7.156 -2.735 1.00 42.31 166 THR A N 1
ATOM 1289 C CA . THR A 1 166 ? 5.042 -7.814 -2.117 1.00 42.31 166 THR A CA 1
ATOM 1290 C C . THR A 1 166 ? 5.476 -7.110 -0.835 1.00 42.31 166 THR A C 1
ATOM 1292 O O . THR A 1 166 ? 5.833 -7.745 0.158 1.00 42.31 166 THR A O 1
ATOM 1295 N N . PHE A 1 167 ? 5.380 -5.784 -0.828 1.00 44.66 167 PHE A N 1
ATOM 1296 C CA . PHE A 1 167 ? 5.841 -4.996 0.288 1.00 44.66 167 PHE A CA 1
ATOM 1297 C C . PHE A 1 167 ? 4.916 -5.060 1.504 1.00 44.66 167 PHE A C 1
ATOM 1299 O O . PHE A 1 167 ? 5.383 -5.262 2.620 1.00 44.66 167 PHE A O 1
ATOM 1306 N N . VAL A 1 168 ? 3.600 -5.005 1.303 1.00 51.47 168 VAL A N 1
ATOM 1307 C CA . VAL A 1 168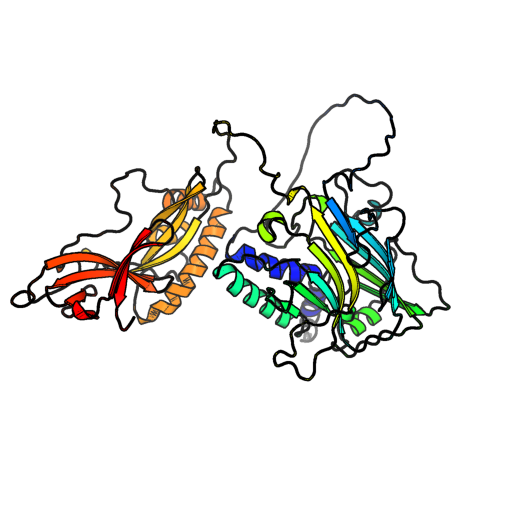 ? 2.626 -5.197 2.394 1.00 51.47 168 VAL A CA 1
ATOM 1308 C C . VAL A 1 168 ? 2.872 -6.482 3.152 1.00 51.47 168 VAL A C 1
ATOM 1310 O O . VAL A 1 168 ? 2.856 -6.482 4.379 1.00 51.47 168 VAL A O 1
ATOM 1313 N N . SER A 1 169 ? 3.100 -7.572 2.417 1.00 52.94 169 SER A N 1
ATOM 1314 C CA . SER A 1 169 ? 3.287 -8.896 2.989 1.00 52.94 169 SER A CA 1
ATOM 1315 C C . SER A 1 169 ? 4.498 -8.904 3.919 1.00 52.94 169 SER A C 1
ATOM 1317 O O . SER A 1 169 ? 4.432 -9.494 4.997 1.00 52.94 169 SER A O 1
ATOM 1319 N N . MET A 1 170 ? 5.565 -8.170 3.575 1.00 47.25 170 MET A N 1
ATOM 1320 C CA . MET A 1 170 ? 6.747 -7.989 4.425 1.00 47.25 170 MET A CA 1
ATOM 1321 C C . MET A 1 170 ? 6.412 -7.253 5.733 1.00 47.25 170 MET A C 1
ATOM 1323 O O . MET A 1 170 ? 6.841 -7.662 6.815 1.00 47.25 170 MET A O 1
ATOM 1327 N N . VAL A 1 171 ? 5.607 -6.192 5.665 1.00 51.91 171 VAL A N 1
ATOM 1328 C CA . VAL A 1 171 ? 5.264 -5.383 6.847 1.00 51.91 171 VAL A CA 1
ATOM 1329 C C . VAL A 1 171 ? 4.290 -6.107 7.753 1.00 51.91 171 VAL A C 1
ATOM 1331 O O . VAL A 1 171 ? 4.479 -6.143 8.965 1.00 51.91 171 VAL A O 1
ATOM 1334 N N . VAL A 1 172 ? 3.287 -6.751 7.163 1.00 57.03 172 VAL A N 1
ATOM 1335 C CA . VAL A 1 172 ? 2.349 -7.621 7.869 1.00 57.03 172 VAL A CA 1
ATOM 1336 C C . VAL A 1 172 ? 3.103 -8.749 8.562 1.00 57.03 172 VAL A C 1
ATOM 1338 O O . VAL A 1 172 ? 2.817 -9.026 9.720 1.00 57.03 172 VAL A O 1
ATOM 1341 N N . THR A 1 173 ? 4.109 -9.350 7.920 1.00 55.72 173 THR A N 1
ATOM 1342 C CA . THR A 1 173 ? 4.946 -10.395 8.538 1.00 55.72 173 THR A CA 1
ATOM 1343 C C . THR A 1 173 ? 5.786 -9.844 9.692 1.00 55.72 173 THR A C 1
ATOM 1345 O O . THR A 1 173 ? 5.836 -10.448 10.763 1.00 55.72 173 THR A O 1
ATOM 1348 N N . THR A 1 174 ? 6.377 -8.657 9.524 1.00 48.84 174 THR A N 1
ATOM 1349 C CA . THR A 1 174 ? 7.131 -7.969 10.588 1.00 48.84 174 THR A CA 1
ATOM 1350 C C . THR A 1 174 ? 6.236 -7.672 11.791 1.00 48.84 174 THR A C 1
ATOM 1352 O O . THR A 1 174 ? 6.609 -7.907 12.937 1.00 48.84 174 THR A O 1
ATOM 1355 N N . ILE A 1 175 ? 5.011 -7.220 11.544 1.00 54.03 175 ILE A N 1
ATOM 1356 C CA . ILE A 1 175 ? 4.051 -6.895 12.597 1.00 54.03 175 ILE A CA 1
ATOM 1357 C C . ILE A 1 175 ? 3.487 -8.152 13.243 1.00 54.03 175 ILE A C 1
ATOM 1359 O O . ILE A 1 175 ? 3.367 -8.188 14.463 1.00 54.03 175 ILE A O 1
ATOM 1363 N N . LYS A 1 176 ? 3.206 -9.205 12.467 1.00 59.91 176 LYS A N 1
ATOM 1364 C CA . LYS A 1 176 ? 2.880 -10.529 13.007 1.00 59.91 176 LYS A CA 1
ATOM 1365 C C . LYS A 1 176 ? 3.990 -10.987 13.955 1.00 59.91 176 LYS A C 1
ATOM 1367 O O . LYS A 1 176 ? 3.679 -11.403 15.062 1.00 59.91 176 LYS A O 1
ATOM 1372 N N . SER A 1 177 ? 5.264 -10.813 13.600 1.00 53.16 177 SER A N 1
ATOM 1373 C CA . SER A 1 177 ? 6.385 -11.133 14.495 1.00 53.16 177 SER A CA 1
ATOM 1374 C C . SER A 1 177 ? 6.416 -10.268 15.762 1.00 53.16 177 SER A C 1
ATOM 1376 O O . SER A 1 177 ? 6.698 -10.787 16.838 1.00 53.16 177 SER A O 1
ATOM 1378 N N . LEU A 1 178 ? 6.125 -8.966 15.662 1.00 51.41 178 LEU A N 1
ATOM 1379 C CA . LEU A 1 178 ? 6.125 -8.043 16.809 1.00 51.41 178 LEU A CA 1
ATOM 1380 C C . LEU A 1 178 ? 4.912 -8.227 17.736 1.00 51.41 178 LEU A C 1
ATOM 1382 O O . LEU A 1 178 ? 5.007 -7.963 18.931 1.00 51.41 178 LEU A O 1
ATOM 1386 N N . LEU A 1 179 ? 3.779 -8.685 17.199 1.00 52.78 179 LEU A N 1
ATOM 1387 C CA . LEU A 1 179 ? 2.522 -8.906 17.922 1.00 52.78 179 LEU A CA 1
ATOM 1388 C C . LEU A 1 179 ? 2.316 -10.374 18.336 1.00 52.78 179 LEU A C 1
ATOM 1390 O O . LEU A 1 179 ? 1.188 -10.781 18.629 1.00 52.78 179 LEU A O 1
ATOM 1394 N N . GLY A 1 180 ? 3.377 -11.189 18.323 1.00 54.28 180 GLY A N 1
ATOM 1395 C CA . GLY A 1 180 ? 3.312 -12.599 18.725 1.00 54.28 180 GLY A CA 1
ATOM 1396 C C . GLY A 1 180 ? 2.377 -13.458 17.862 1.00 54.28 180 GLY A C 1
ATOM 1397 O O . GLY A 1 180 ? 1.802 -14.420 18.354 1.00 54.28 180 GLY A O 1
ATOM 1398 N N . GLY A 1 181 ? 2.183 -13.088 16.594 1.00 59.50 181 GLY A N 1
ATOM 1399 C CA . GLY A 1 181 ? 1.396 -13.821 15.597 1.00 59.50 181 GLY A CA 1
ATOM 1400 C C . GLY A 1 181 ? -0.099 -13.489 15.556 1.00 59.50 181 GLY A C 1
ATOM 1401 O O . GLY A 1 181 ? -0.810 -14.046 14.731 1.00 59.50 181 GLY A O 1
ATOM 1402 N N . SER A 1 182 ? -0.585 -12.574 16.398 1.00 66.06 182 SER A N 1
ATOM 1403 C CA . SER A 1 182 ? -2.027 -12.352 16.615 1.00 66.06 182 SER A CA 1
ATOM 1404 C C . SER A 1 182 ? -2.755 -11.521 15.545 1.00 66.06 182 SER A C 1
ATOM 1406 O O . SER A 1 182 ? -3.975 -11.402 15.594 1.00 66.06 182 SER A O 1
ATOM 1408 N N . LEU A 1 183 ? -2.042 -10.939 14.578 1.00 72.25 183 LEU A N 1
ATOM 1409 C CA . LEU A 1 183 ? -2.623 -10.105 13.522 1.00 72.25 183 LEU A CA 1
ATOM 1410 C C . LEU A 1 183 ? -3.155 -10.946 12.353 1.00 72.25 183 LEU A C 1
ATOM 1412 O O . LEU A 1 183 ? -2.395 -11.734 11.793 1.00 72.25 183 LEU A O 1
ATOM 1416 N N . HIS A 1 184 ? -4.374 -10.668 11.881 1.00 75.00 184 HIS A N 1
ATOM 1417 C CA . HIS A 1 184 ? -4.859 -11.159 10.585 1.00 75.00 184 HIS A CA 1
ATOM 1418 C C . HIS A 1 184 ? -4.952 -10.038 9.542 1.00 75.00 184 HIS A C 1
ATOM 1420 O O . HIS A 1 184 ? -5.324 -8.903 9.853 1.00 75.00 184 HIS A O 1
ATOM 1426 N N . PHE A 1 185 ? -4.562 -10.353 8.307 1.00 75.25 185 PHE A N 1
ATOM 1427 C CA . PHE A 1 185 ? -4.540 -9.424 7.180 1.00 75.25 185 PHE A CA 1
ATOM 1428 C C . PHE A 1 185 ? -4.904 -10.151 5.895 1.00 75.25 185 PHE A C 1
ATOM 1430 O O . PHE A 1 185 ? -4.345 -11.212 5.615 1.00 75.25 185 PHE A O 1
ATOM 1437 N N . SER A 1 186 ? -5.738 -9.504 5.086 1.00 71.69 186 SER A N 1
ATOM 1438 C CA . SER A 1 186 ? -6.088 -9.953 3.747 1.00 71.69 186 SER A CA 1
ATOM 1439 C C . SER A 1 186 ? -6.067 -8.793 2.759 1.00 71.69 186 SER A C 1
ATOM 1441 O O . SER A 1 186 ? -6.544 -7.693 3.050 1.00 71.69 186 SER A O 1
ATOM 1443 N N . PHE A 1 187 ? -5.543 -9.051 1.561 1.00 65.81 187 PHE A N 1
ATOM 1444 C CA . PHE A 1 187 ? -5.649 -8.142 0.414 1.00 65.81 187 PHE A CA 1
ATOM 1445 C C . PHE A 1 187 ? -7.030 -8.123 -0.228 1.00 65.81 187 PHE A C 1
ATOM 1447 O O . PHE A 1 187 ? -7.285 -7.275 -1.086 1.00 65.81 187 PHE A O 1
ATOM 1454 N N . GLY A 1 188 ? -7.872 -9.061 0.189 1.00 63.62 188 GLY A N 1
ATOM 1455 C CA . GLY A 1 188 ? -9.133 -9.405 -0.415 1.00 63.62 188 GLY A CA 1
ATOM 1456 C C . GLY A 1 188 ? -8.995 -10.233 -1.687 1.00 63.62 188 GLY A C 1
ATOM 1457 O O . GLY A 1 188 ? -8.061 -10.062 -2.476 1.00 63.62 188 GLY A O 1
ATOM 1458 N N . ASP A 1 189 ? -9.963 -11.116 -1.868 1.00 67.19 189 ASP A N 1
ATOM 1459 C CA . ASP A 1 189 ? -10.173 -11.968 -3.031 1.00 67.19 189 ASP A CA 1
ATOM 1460 C C . ASP A 1 189 ? -11.685 -12.147 -3.271 1.00 67.19 189 ASP A C 1
ATOM 1462 O O . ASP A 1 189 ? -12.491 -11.329 -2.820 1.00 67.19 189 ASP A O 1
ATOM 1466 N N . ASP A 1 190 ? -12.084 -13.182 -4.011 1.00 67.81 190 ASP A N 1
ATOM 1467 C CA . ASP A 1 190 ? -13.495 -13.462 -4.300 1.00 67.81 190 ASP A CA 1
ATOM 1468 C C . ASP A 1 190 ? -14.295 -13.920 -3.059 1.00 67.81 190 ASP A C 1
ATOM 1470 O O . ASP A 1 190 ? -15.527 -13.953 -3.094 1.00 67.81 190 ASP A O 1
ATOM 1474 N N . THR A 1 191 ? -13.619 -14.280 -1.963 1.00 68.44 191 THR A N 1
ATOM 1475 C CA . THR A 1 191 ? -14.201 -14.888 -0.753 1.00 68.44 191 THR A CA 1
ATOM 1476 C C . THR A 1 191 ? -14.063 -14.024 0.499 1.00 68.44 191 THR A C 1
ATOM 1478 O O . THR A 1 191 ? -14.928 -14.063 1.376 1.00 68.44 191 THR A O 1
ATOM 1481 N N . GLU A 1 192 ? -13.011 -13.215 0.585 1.00 74.69 192 GLU A N 1
ATOM 1482 C CA . GLU A 1 192 ? -12.687 -12.388 1.741 1.00 74.69 192 GLU A CA 1
ATOM 1483 C C . GLU A 1 192 ? -12.460 -10.939 1.300 1.00 74.69 192 GLU A C 1
ATOM 1485 O O . GLU A 1 192 ? -11.786 -10.667 0.312 1.00 74.69 192 GLU A O 1
ATOM 1490 N N . LEU A 1 193 ? -13.014 -9.970 2.030 1.00 75.38 193 LEU A N 1
ATOM 1491 C CA . LEU A 1 193 ? -12.767 -8.553 1.747 1.00 75.38 193 LEU A CA 1
ATOM 1492 C C . LEU A 1 193 ? -11.362 -8.132 2.198 1.00 75.38 193 LEU A C 1
ATOM 1494 O O . LEU A 1 193 ? -10.850 -8.681 3.177 1.00 75.38 193 LEU A O 1
ATOM 1498 N N . PRO A 1 194 ? -10.745 -7.114 1.571 1.00 73.62 194 PRO A N 1
ATOM 1499 C CA . PRO A 1 194 ? -9.484 -6.570 2.049 1.00 73.62 194 PRO A CA 1
ATOM 1500 C C . PRO A 1 194 ? -9.691 -5.981 3.426 1.00 73.62 194 PRO A C 1
ATOM 1502 O O . PRO A 1 194 ? -10.512 -5.080 3.618 1.00 73.62 194 PRO A O 1
ATOM 1505 N N . HIS A 1 195 ? -8.961 -6.493 4.400 1.00 74.75 195 HIS A N 1
ATOM 1506 C CA . HIS A 1 195 ? -9.138 -6.047 5.761 1.00 74.75 195 HIS A CA 1
ATOM 1507 C C . HIS A 1 195 ? -7.936 -6.388 6.612 1.00 74.75 195 HIS A C 1
ATOM 1509 O O . HIS A 1 195 ? -7.003 -7.102 6.234 1.00 74.75 195 HIS A O 1
ATOM 1515 N N . LEU A 1 196 ? -7.999 -5.824 7.801 1.00 75.31 196 LEU A N 1
ATOM 1516 C CA . LEU A 1 196 ? -6.936 -5.888 8.753 1.00 75.31 196 LEU A CA 1
ATOM 1517 C C . LEU A 1 196 ? -7.540 -5.924 10.138 1.00 75.31 196 LEU A C 1
ATOM 1519 O O . LEU A 1 196 ? -8.273 -5.011 10.524 1.00 75.31 196 LEU A O 1
ATOM 1523 N N . SER A 1 197 ? -7.276 -7.010 10.849 1.00 80.94 197 SER A N 1
ATOM 1524 C CA . SER A 1 197 ? -8.019 -7.369 12.048 1.00 80.94 197 SER A CA 1
ATOM 1525 C C . SER A 1 197 ? -7.117 -7.850 13.164 1.00 80.94 197 SER A C 1
ATOM 1527 O O . SER A 1 197 ? -6.196 -8.639 12.964 1.00 80.94 197 SER A O 1
ATOM 1529 N N . LEU A 1 198 ? -7.436 -7.392 14.365 1.00 83.19 198 LEU A N 1
ATOM 1530 C CA . LEU A 1 198 ? -6.691 -7.652 15.583 1.00 83.19 198 LEU A CA 1
ATOM 1531 C C . LEU A 1 198 ? -7.624 -8.211 16.653 1.00 83.19 198 LEU A C 1
ATOM 1533 O O . LEU A 1 198 ? -8.735 -7.695 16.778 1.00 83.19 198 LEU A O 1
ATOM 1537 N N . PRO A 1 199 ? -7.197 -9.189 17.463 1.00 87.06 199 PRO A N 1
ATOM 1538 C CA . PRO A 1 199 ? -7.978 -9.681 18.586 1.00 87.06 199 PRO A CA 1
ATOM 1539 C C . PRO A 1 199 ? -8.330 -8.530 19.527 1.00 87.06 199 PRO A C 1
ATOM 1541 O O . PRO A 1 199 ? -7.449 -7.872 20.092 1.00 87.06 199 PRO A O 1
ATOM 1544 N N . LEU A 1 200 ? -9.626 -8.247 19.656 1.00 88.00 200 LEU A N 1
ATOM 1545 C CA . LEU A 1 200 ? -10.167 -7.111 20.398 1.00 88.00 200 LEU A CA 1
ATOM 1546 C C . LEU A 1 200 ? -9.678 -7.130 21.847 1.00 88.00 200 LEU A C 1
ATOM 1548 O O . LEU A 1 200 ? -9.268 -6.093 22.370 1.00 88.00 200 LEU A O 1
ATOM 1552 N N . TYR A 1 201 ? -9.705 -8.310 22.476 1.00 88.62 201 TYR A N 1
ATOM 1553 C CA . TYR A 1 201 ? -9.404 -8.469 23.895 1.00 88.62 201 TYR A CA 1
ATOM 1554 C C . TYR A 1 201 ? -7.980 -8.022 24.220 1.00 88.62 201 TYR A C 1
ATOM 1556 O O . TYR A 1 201 ? -7.777 -7.241 25.139 1.00 88.62 201 TYR A O 1
ATOM 1564 N N . GLN A 1 202 ? -6.994 -8.419 23.425 1.00 84.38 202 GLN A N 1
ATOM 1565 C CA . GLN A 1 202 ? -5.591 -8.051 23.609 1.00 84.38 202 GLN A CA 1
ATOM 1566 C C . GLN A 1 202 ? -5.317 -6.628 23.096 1.00 84.38 202 GLN A C 1
ATOM 1568 O O . GLN A 1 202 ? -4.460 -5.920 23.636 1.00 84.38 202 GLN A O 1
ATOM 1573 N N . SER A 1 203 ? -6.065 -6.186 22.078 1.00 80.62 203 SER A N 1
ATOM 1574 C CA . SER A 1 203 ? -5.688 -5.016 21.281 1.00 80.62 203 SER A CA 1
ATOM 1575 C C . SER A 1 203 ? -6.353 -3.701 21.668 1.00 80.62 203 SER A C 1
ATOM 1577 O O . SER A 1 203 ? -5.798 -2.637 21.386 1.00 80.62 203 SER A O 1
ATOM 1579 N N . ALA A 1 204 ? -7.512 -3.742 22.326 1.00 83.44 204 ALA A N 1
ATOM 1580 C CA . ALA A 1 204 ? -8.207 -2.536 22.762 1.00 83.44 204 ALA A CA 1
ATOM 1581 C C . ALA A 1 204 ? -7.370 -1.724 23.769 1.00 83.44 204 ALA A C 1
ATOM 1583 O O . ALA A 1 204 ? -6.700 -2.277 24.658 1.00 83.44 204 ALA A O 1
ATOM 1584 N N . ASP A 1 205 ? -7.445 -0.392 23.662 1.00 82.00 205 ASP A N 1
ATOM 1585 C CA . ASP A 1 205 ? -6.707 0.511 24.550 1.00 82.00 205 ASP A CA 1
ATOM 1586 C C . ASP A 1 205 ? -7.163 0.342 25.997 1.00 82.00 205 ASP A C 1
ATOM 1588 O O . ASP A 1 205 ? -6.332 0.335 26.910 1.00 82.00 205 ASP A O 1
ATOM 1592 N N . THR A 1 206 ? -8.472 0.170 26.183 1.00 86.81 206 THR A N 1
ATOM 1593 C CA . THR A 1 206 ? -9.120 -0.087 27.469 1.00 86.81 206 THR A CA 1
ATOM 1594 C C . THR A 1 206 ? -10.227 -1.110 27.289 1.00 86.81 206 THR A C 1
ATOM 1596 O O . THR A 1 206 ? -11.040 -0.977 26.371 1.00 86.81 206 THR A O 1
ATOM 1599 N N . VAL A 1 207 ? -10.249 -2.094 28.186 1.00 90.75 207 VAL A N 1
ATOM 1600 C CA . VAL A 1 207 ? -11.350 -3.047 28.348 1.00 90.75 207 VAL A CA 1
ATOM 1601 C C . VAL A 1 207 ? -11.784 -3.014 29.804 1.00 90.75 207 VAL A C 1
ATOM 1603 O O . VAL A 1 207 ? -10.978 -3.249 30.698 1.00 90.75 207 VAL A O 1
ATOM 1606 N N . ILE A 1 208 ? -13.053 -2.703 30.048 1.00 93.25 208 ILE A N 1
ATOM 1607 C CA . ILE A 1 208 ? -13.657 -2.775 31.381 1.00 93.25 208 ILE A CA 1
ATOM 1608 C C . ILE A 1 208 ? -14.864 -3.697 31.273 1.00 93.25 208 ILE A C 1
ATOM 1610 O O . ILE A 1 208 ? -15.738 -3.459 30.443 1.00 93.25 208 ILE A O 1
ATOM 1614 N N . ALA A 1 209 ? -14.892 -4.744 32.093 1.00 94.12 209 ALA A N 1
ATOM 1615 C CA . ALA A 1 209 ? -16.050 -5.609 32.264 1.00 94.12 209 ALA A CA 1
ATOM 1616 C C . ALA A 1 209 ? -16.714 -5.257 33.598 1.00 94.12 209 ALA A C 1
ATOM 1618 O O . ALA A 1 209 ? -16.081 -5.357 34.649 1.00 94.12 209 ALA A O 1
ATOM 1619 N N . THR A 1 210 ? -17.962 -4.808 33.544 1.00 94.75 210 THR A N 1
ATOM 1620 C CA . THR A 1 210 ? -18.756 -4.442 34.720 1.00 94.75 210 THR A CA 1
ATOM 1621 C C . THR A 1 210 ? -19.915 -5.427 34.850 1.00 94.75 210 THR A C 1
ATOM 1623 O O . THR A 1 210 ? -20.636 -5.596 33.868 1.00 94.75 210 THR A O 1
ATOM 1626 N N . PRO A 1 211 ? -20.118 -6.090 36.001 1.00 95.38 211 PRO A N 1
ATOM 1627 C CA . PRO A 1 211 ? -21.299 -6.924 36.225 1.00 95.38 211 PRO A CA 1
ATOM 1628 C C . PRO A 1 211 ? -22.597 -6.164 35.933 1.00 95.38 211 PRO A C 1
ATOM 1630 O O . PRO A 1 211 ? -22.658 -4.957 36.150 1.00 95.38 211 PRO A O 1
ATOM 1633 N N . LEU A 1 212 ? -23.641 -6.855 35.464 1.00 89.38 212 LEU A N 1
ATOM 1634 C CA . LEU A 1 212 ? -24.934 -6.215 35.151 1.00 89.38 212 LEU A CA 1
ATOM 1635 C C . LEU A 1 212 ? -25.571 -5.477 36.342 1.00 89.38 212 LEU A C 1
ATOM 1637 O O . LEU A 1 212 ? -26.323 -4.529 36.129 1.00 89.38 212 LEU A O 1
ATOM 1641 N N . ASP A 1 213 ? -25.262 -5.901 37.568 1.00 90.25 213 ASP A N 1
ATOM 1642 C CA . ASP A 1 213 ? -25.773 -5.292 38.801 1.00 90.25 213 ASP A CA 1
ATOM 1643 C C . ASP A 1 213 ? -24.994 -4.032 39.227 1.00 90.25 213 ASP A C 1
ATOM 1645 O O . ASP A 1 213 ? -25.436 -3.295 40.111 1.00 90.25 213 ASP A O 1
ATOM 1649 N N . ASP A 1 214 ? -23.853 -3.764 38.587 1.00 91.12 214 ASP A N 1
ATOM 1650 C CA . ASP A 1 214 ? -22.999 -2.611 38.853 1.00 91.12 214 ASP A CA 1
ATOM 1651 C C . ASP A 1 214 ? -23.186 -1.515 37.793 1.00 91.12 214 ASP A C 1
ATOM 1653 O O . ASP A 1 214 ? -23.649 -1.735 36.673 1.00 91.12 214 ASP A O 1
ATOM 1657 N N . VAL A 1 215 ? -22.789 -0.287 38.137 1.00 88.56 215 VAL A N 1
ATOM 1658 C CA . VAL A 1 215 ? -22.891 0.856 37.222 1.00 88.56 215 VAL A CA 1
ATOM 1659 C C . VAL A 1 215 ? -21.655 0.907 36.316 1.00 88.56 215 VAL A C 1
ATOM 1661 O O . VAL A 1 215 ? -20.556 1.179 36.812 1.00 88.56 215 VAL A O 1
ATOM 1664 N N . PRO A 1 216 ? -21.793 0.700 34.991 1.00 91.81 216 PRO A N 1
ATOM 1665 C CA . PRO A 1 216 ? -20.667 0.803 34.075 1.00 91.81 216 PRO A CA 1
ATOM 1666 C C . PRO A 1 216 ? -20.173 2.255 33.979 1.00 91.81 216 PRO A C 1
ATOM 1668 O O . PRO A 1 216 ? -20.924 3.204 34.243 1.00 91.81 216 PRO A O 1
ATOM 1671 N N . PRO A 1 217 ? -18.909 2.478 33.577 1.00 90.75 217 PRO A N 1
ATOM 1672 C CA . PRO A 1 217 ? -18.387 3.827 33.421 1.00 90.75 217 PRO A CA 1
ATOM 1673 C C . PRO A 1 217 ? -19.210 4.599 32.384 1.00 90.75 217 PRO A C 1
ATOM 1675 O O . PRO A 1 217 ? -19.595 4.063 31.348 1.00 90.75 217 PRO A O 1
ATOM 1678 N N . LYS A 1 218 ? -19.463 5.887 32.627 1.00 90.06 218 LYS A N 1
ATOM 1679 C CA . LYS A 1 218 ? -20.298 6.696 31.731 1.00 90.06 218 LYS A CA 1
ATOM 1680 C C . LYS A 1 218 ? -19.698 6.754 30.318 1.00 90.06 218 LYS A C 1
ATOM 1682 O O . LYS A 1 218 ? -18.569 7.230 30.137 1.00 90.06 218 LYS A O 1
ATOM 1687 N N . LEU A 1 219 ? -20.461 6.297 29.324 1.00 88.00 219 LEU A N 1
ATOM 1688 C CA . LEU A 1 219 ? -20.103 6.378 27.908 1.00 88.00 219 LEU A CA 1
ATOM 1689 C C . LEU A 1 219 ? -20.009 7.845 27.447 1.00 88.00 219 LEU A C 1
ATOM 1691 O O . LEU A 1 219 ? -20.782 8.693 27.892 1.00 88.00 219 LEU A O 1
ATOM 1695 N N . GLY A 1 220 ? -19.043 8.149 26.575 1.00 84.88 220 GLY A N 1
ATOM 1696 C CA . GLY A 1 220 ? -18.771 9.518 26.118 1.00 84.88 220 GLY A CA 1
ATOM 1697 C C . GLY A 1 220 ? -17.959 10.357 27.111 1.00 84.88 220 GLY A C 1
ATOM 1698 O O . GLY A 1 220 ? -17.950 11.577 27.019 1.00 84.88 220 GLY A O 1
ATOM 1699 N N . THR A 1 221 ? -17.283 9.737 28.083 1.00 84.19 221 THR A N 1
ATOM 1700 C CA . THR A 1 221 ? -16.379 10.443 29.005 1.00 84.19 221 THR A CA 1
ATOM 1701 C C . THR A 1 221 ? -14.958 9.906 28.898 1.00 84.19 221 THR A C 1
ATOM 1703 O O . THR A 1 221 ? -14.736 8.718 28.697 1.00 84.19 221 THR A O 1
ATOM 1706 N N . SER A 1 222 ? -13.951 10.762 29.080 1.00 76.19 222 SER A N 1
ATOM 1707 C CA . SER A 1 222 ? -12.541 10.338 29.031 1.00 76.19 222 SER A CA 1
ATOM 1708 C C . SER A 1 222 ? -12.029 9.672 30.309 1.00 76.19 222 SER A C 1
ATOM 1710 O O . SER A 1 222 ? -10.835 9.399 30.407 1.00 76.19 222 SER A O 1
ATOM 1712 N N . ALA A 1 223 ? -12.895 9.444 31.296 1.00 75.00 223 ALA A N 1
ATOM 1713 C CA . ALA A 1 223 ? -12.533 8.944 32.619 1.00 75.00 223 ALA A CA 1
ATOM 1714 C C . ALA A 1 223 ? -12.535 7.406 32.714 1.00 75.00 223 ALA A C 1
ATOM 1716 O O . ALA A 1 223 ? -12.730 6.854 33.791 1.00 75.00 223 ALA A O 1
ATOM 1717 N N . TRP A 1 224 ? -12.327 6.700 31.602 1.00 84.06 224 TRP A N 1
ATOM 1718 C CA . TRP A 1 224 ? -12.215 5.243 31.609 1.00 84.06 224 TRP A CA 1
ATOM 1719 C C . TRP A 1 224 ? -10.801 4.846 32.028 1.00 84.06 224 TRP A C 1
ATOM 1721 O O . TRP A 1 224 ? -9.825 5.225 31.376 1.00 84.06 224 TRP A O 1
ATOM 1731 N N . ARG A 1 225 ? -10.687 4.107 33.134 1.00 80.00 225 ARG A N 1
ATOM 1732 C CA . ARG A 1 225 ? -9.410 3.619 33.658 1.00 80.00 225 ARG A CA 1
ATOM 1733 C C . ARG A 1 225 ? -9.491 2.120 33.876 1.00 80.00 225 ARG A C 1
ATOM 1735 O O . ARG A 1 225 ? -10.272 1.651 34.692 1.00 80.00 225 ARG A O 1
ATOM 1742 N N . GLU A 1 226 ? -8.666 1.404 33.132 1.00 83.38 226 GLU A N 1
ATOM 1743 C CA . GLU A 1 226 ? -8.378 0.000 33.391 1.00 83.38 226 GLU A CA 1
ATOM 1744 C C . GLU A 1 226 ? -7.274 -0.093 34.439 1.00 83.38 226 GLU A C 1
ATOM 1746 O O . GLU A 1 226 ? -6.324 0.699 34.406 1.00 83.38 226 GLU A O 1
ATOM 1751 N N . ASP A 1 227 ? -7.384 -1.057 35.349 1.00 86.81 227 ASP A N 1
ATOM 1752 C CA . ASP A 1 227 ? -6.289 -1.374 36.254 1.00 86.81 227 ASP A CA 1
ATOM 1753 C C . ASP A 1 227 ? -5.041 -1.800 35.444 1.00 86.81 227 ASP A C 1
ATOM 1755 O O . ASP A 1 227 ? -5.149 -2.654 34.557 1.00 86.81 227 ASP A O 1
ATOM 1759 N N . PRO A 1 228 ? -3.850 -1.217 35.690 1.00 85.50 228 PRO A N 1
ATOM 1760 C CA . PRO A 1 228 ? -2.655 -1.537 34.912 1.00 85.50 228 PRO A CA 1
ATOM 1761 C C . PRO A 1 228 ? -2.240 -3.012 34.966 1.00 85.50 228 PRO A C 1
ATOM 1763 O O . PRO A 1 228 ? -1.701 -3.511 33.975 1.00 85.50 228 PRO A O 1
ATOM 1766 N N . ALA A 1 229 ? -2.476 -3.707 36.085 1.00 87.12 229 ALA A N 1
ATOM 1767 C CA . ALA A 1 229 ? -2.143 -5.123 36.210 1.00 87.12 229 ALA A CA 1
ATOM 1768 C C . ALA A 1 229 ? -3.130 -5.983 35.410 1.00 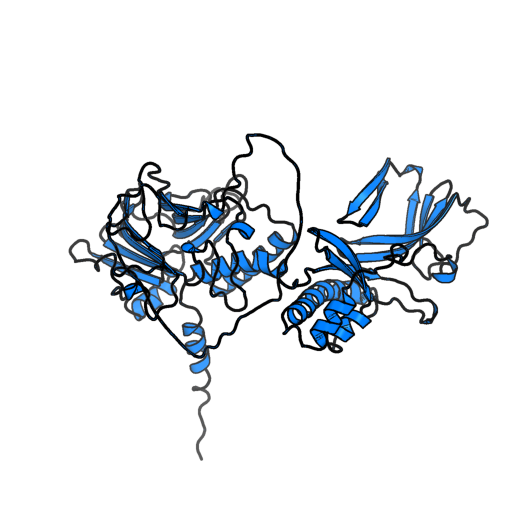87.12 229 ALA A C 1
ATOM 1770 O O . ALA A 1 229 ? -2.686 -6.800 34.601 1.00 87.12 229 ALA A O 1
ATOM 1771 N N . ALA A 1 230 ? -4.435 -5.714 35.527 1.00 85.88 230 ALA A N 1
ATOM 1772 C CA . ALA A 1 230 ? -5.466 -6.361 34.709 1.00 85.88 230 ALA A CA 1
ATOM 1773 C C . ALA A 1 230 ? -5.223 -6.146 33.204 1.00 85.88 230 ALA A C 1
ATOM 1775 O O . ALA A 1 230 ? -5.317 -7.080 32.407 1.00 85.88 230 ALA A O 1
ATOM 1776 N N . ARG A 1 231 ? -4.800 -4.937 32.813 1.00 85.44 231 ARG A N 1
ATOM 1777 C CA . ARG A 1 231 ? -4.420 -4.618 31.430 1.00 85.44 231 ARG A CA 1
ATOM 1778 C C . ARG A 1 231 ? -3.226 -5.437 30.946 1.00 85.44 231 ARG A C 1
ATOM 1780 O O . ARG A 1 231 ? -3.216 -5.897 29.803 1.00 85.44 231 ARG A O 1
ATOM 1787 N N . ALA A 1 232 ? -2.195 -5.580 31.777 1.00 81.62 232 ALA A N 1
ATOM 1788 C CA . ALA A 1 232 ? -1.008 -6.358 31.434 1.00 81.62 232 ALA A CA 1
ATOM 1789 C C . ALA A 1 232 ? -1.327 -7.857 31.320 1.00 81.62 232 ALA A C 1
ATOM 1791 O O . ALA A 1 232 ? -0.821 -8.515 30.413 1.00 81.62 232 ALA A O 1
ATOM 1792 N N . GLU A 1 233 ? -2.182 -8.378 32.200 1.00 87.00 233 GLU A N 1
ATOM 1793 C CA . GLU A 1 233 ? -2.669 -9.758 32.154 1.00 87.00 233 GLU A CA 1
ATOM 1794 C C . GLU A 1 233 ? -3.482 -10.018 30.884 1.00 87.00 233 GLU A C 1
ATOM 1796 O O . GLU A 1 233 ? -3.141 -10.917 30.118 1.00 87.00 233 GLU A O 1
ATOM 1801 N N . ARG A 1 234 ? -4.460 -9.155 30.588 1.00 87.50 234 ARG A N 1
ATOM 1802 C CA . ARG A 1 234 ? -5.271 -9.204 29.363 1.00 87.50 234 ARG A CA 1
ATOM 1803 C C . ARG A 1 234 ? -4.423 -9.252 28.096 1.00 87.50 234 ARG A C 1
ATOM 1805 O O . ARG A 1 234 ? -4.702 -10.023 27.184 1.00 87.50 234 ARG A O 1
ATOM 1812 N N . LYS A 1 235 ? -3.370 -8.436 28.027 1.00 82.25 235 LYS A N 1
ATOM 1813 C CA . LYS A 1 235 ? -2.452 -8.413 26.878 1.00 82.25 235 LYS A CA 1
ATOM 1814 C C . LYS A 1 235 ? -1.607 -9.680 26.738 1.00 82.25 235 LYS A C 1
ATOM 1816 O O . LYS A 1 235 ? -1.124 -9.950 25.644 1.00 82.25 235 LYS A O 1
ATOM 1821 N N . ARG A 1 236 ? -1.406 -10.433 27.824 1.00 84.19 236 ARG A N 1
ATOM 1822 C CA . ARG A 1 236 ? -0.699 -11.724 27.824 1.00 84.19 236 ARG A CA 1
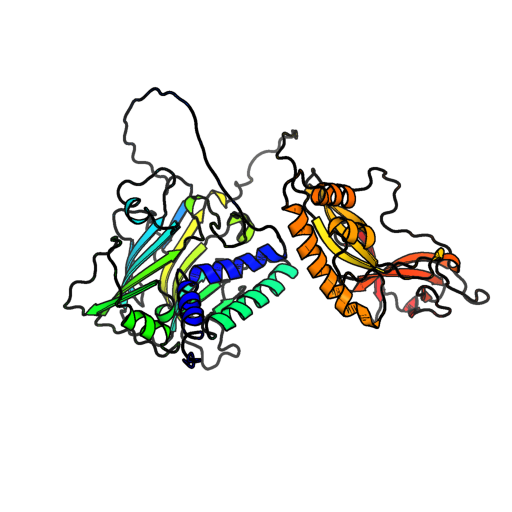ATOM 1823 C C . ARG A 1 236 ? -1.634 -12.914 27.611 1.00 84.19 236 ARG A C 1
ATOM 1825 O O . ARG A 1 236 ? -1.134 -14.007 27.364 1.00 84.19 236 ARG A O 1
ATOM 1832 N N . THR A 1 237 ? -2.953 -12.728 27.710 1.00 85.19 237 THR A N 1
ATOM 1833 C CA . THR A 1 237 ? -3.944 -13.781 27.461 1.00 85.19 237 THR A CA 1
ATOM 1834 C C . THR A 1 237 ? -3.789 -14.322 26.034 1.00 85.19 237 THR A C 1
ATOM 1836 O O . THR A 1 237 ? -3.923 -13.540 25.085 1.00 85.19 237 THR A O 1
ATOM 1839 N N . PRO A 1 238 ? -3.526 -15.633 25.855 1.00 85.69 238 PRO A N 1
ATOM 1840 C CA . PRO A 1 238 ? -3.431 -16.244 24.533 1.00 85.69 238 PRO A CA 1
ATOM 1841 C C . PRO A 1 238 ? -4.692 -15.996 23.699 1.00 85.69 238 PRO A C 1
ATOM 1843 O O . PRO A 1 238 ? -5.807 -16.085 24.213 1.00 85.69 238 PRO A O 1
ATOM 1846 N N . VAL A 1 239 ? -4.518 -15.695 22.414 1.00 84.31 239 VAL A N 1
ATOM 1847 C CA . VAL A 1 239 ? -5.639 -15.486 21.485 1.00 84.31 239 VAL A CA 1
ATOM 1848 C C . VAL A 1 239 ? -6.484 -16.759 21.392 1.00 84.31 239 VAL A C 1
ATOM 1850 O O . VAL A 1 239 ? -5.934 -17.854 21.278 1.00 84.31 239 VAL A O 1
ATOM 1853 N N . GLY A 1 240 ? -7.807 -16.611 21.454 1.00 84.94 240 GLY A N 1
ATOM 1854 C CA . GLY A 1 240 ? -8.776 -17.706 21.481 1.00 84.94 240 GLY A CA 1
ATOM 1855 C C . GLY A 1 240 ? -9.046 -18.271 22.881 1.00 84.94 240 GLY A C 1
ATOM 1856 O O . GLY A 1 240 ? -9.901 -19.139 23.028 1.00 84.94 240 GLY A O 1
ATOM 1857 N N . SER A 1 241 ? -8.339 -17.795 23.915 1.00 87.88 241 SER A N 1
ATOM 1858 C CA . SER A 1 241 ? -8.609 -18.160 25.319 1.00 87.88 241 SER A CA 1
ATOM 1859 C C . SER A 1 241 ? -9.351 -17.071 26.099 1.00 87.88 241 SER A C 1
ATOM 1861 O O . SER A 1 241 ? -9.674 -17.255 27.274 1.00 87.88 241 SER A O 1
ATOM 1863 N N . GLU A 1 242 ? -9.628 -15.931 25.463 1.00 88.62 242 GLU A N 1
ATOM 1864 C CA . GLU A 1 242 ? -10.458 -14.883 26.042 1.00 88.62 242 GLU A CA 1
ATOM 1865 C C . GLU A 1 242 ? -11.883 -15.367 26.345 1.00 88.62 242 GLU A C 1
ATOM 1867 O O . GLU A 1 242 ? -12.480 -16.151 25.611 1.00 88.62 242 GLU A O 1
ATOM 1872 N N . CYS A 1 243 ? -12.448 -14.864 27.443 1.00 88.44 243 CYS A N 1
ATOM 1873 C CA . CYS A 1 243 ? -13.789 -15.220 27.884 1.00 88.44 243 CYS A CA 1
ATOM 1874 C C . CYS A 1 243 ? -14.664 -13.967 27.961 1.00 88.44 243 CYS A C 1
ATOM 1876 O O . CYS A 1 243 ? -14.514 -13.137 28.862 1.00 88.44 243 CYS A O 1
ATOM 1878 N N . PHE A 1 244 ? -15.595 -13.842 27.012 1.00 93.00 244 PHE A N 1
ATOM 1879 C CA . PHE A 1 244 ? -16.653 -12.837 27.056 1.00 93.00 244 PHE A CA 1
ATOM 1880 C C . PHE A 1 244 ? -17.926 -13.455 27.638 1.00 93.00 244 PHE A C 1
ATOM 1882 O O . PHE A 1 244 ? -18.532 -14.349 27.048 1.00 93.00 244 PHE A O 1
ATOM 1889 N N . ARG A 1 245 ? -18.333 -12.974 28.811 1.00 93.56 245 ARG A N 1
ATOM 1890 C CA . ARG A 1 245 ? -19.525 -13.422 29.529 1.00 93.56 245 ARG A CA 1
ATOM 1891 C C . ARG A 1 245 ? -20.743 -12.602 29.117 1.00 93.56 245 ARG A C 1
ATOM 1893 O O . ARG A 1 245 ? -20.629 -11.443 28.744 1.00 93.56 245 ARG A O 1
ATOM 1900 N N . THR A 1 246 ? -21.928 -13.181 29.225 1.00 95.19 246 THR A N 1
ATOM 1901 C CA . THR A 1 246 ? -23.186 -12.496 28.880 1.00 95.19 246 THR A CA 1
ATOM 1902 C C . THR A 1 246 ? -23.803 -11.734 30.053 1.00 95.19 246 THR A C 1
ATOM 1904 O O . THR A 1 246 ? -24.777 -11.015 29.868 1.00 95.19 246 THR A O 1
ATOM 1907 N N . ASP A 1 247 ? -23.257 -11.886 31.261 1.00 95.12 247 ASP A N 1
ATOM 1908 C CA . ASP A 1 247 ? -23.691 -11.204 32.486 1.00 95.12 247 ASP A CA 1
ATOM 1909 C C . ASP A 1 247 ? -22.822 -9.982 32.834 1.00 95.12 247 ASP A C 1
ATOM 1911 O O . ASP A 1 247 ? -22.769 -9.537 33.982 1.00 95.12 247 ASP A O 1
ATOM 1915 N N . MET A 1 248 ? -22.137 -9.439 31.825 1.00 96.12 248 MET A N 1
ATOM 1916 C CA . MET A 1 248 ? -21.222 -8.308 31.937 1.00 96.12 248 MET A CA 1
ATOM 1917 C C . MET A 1 248 ? -21.554 -7.246 30.888 1.00 96.12 248 MET A C 1
ATOM 1919 O O . MET A 1 248 ? -21.756 -7.554 29.713 1.00 96.12 248 MET A O 1
ATOM 1923 N N . VAL A 1 249 ? -21.503 -5.982 31.297 1.00 96.56 249 VAL A N 1
ATOM 1924 C CA . VAL A 1 249 ? -21.411 -4.830 30.402 1.00 96.56 249 VAL A CA 1
ATOM 1925 C C . VAL A 1 249 ? -19.941 -4.579 30.092 1.00 96.56 249 VAL A C 1
ATOM 1927 O O . VAL A 1 249 ? -19.145 -4.241 30.970 1.00 96.56 249 VAL A O 1
ATOM 1930 N N . TYR A 1 250 ? -19.577 -4.710 28.824 1.00 96.31 250 TYR A N 1
ATOM 1931 C CA . TYR A 1 250 ? -18.240 -4.406 28.343 1.00 96.31 250 TYR A CA 1
ATOM 1932 C C . TYR A 1 250 ? -18.150 -2.968 27.866 1.00 96.31 250 TYR A C 1
ATOM 1934 O O . TYR A 1 250 ? -19.001 -2.509 27.110 1.00 96.31 250 TYR A O 1
ATOM 1942 N N . SER A 1 251 ? -17.085 -2.281 28.269 1.00 95.44 251 SER A N 1
ATOM 1943 C CA . SER A 1 251 ? -16.713 -0.950 27.794 1.00 95.44 251 SER A CA 1
ATOM 1944 C C . SER A 1 251 ? -15.361 -1.029 27.085 1.00 95.44 251 SER A C 1
ATOM 1946 O O . SER A 1 251 ? -14.328 -1.247 27.722 1.00 95.44 251 SER A O 1
ATOM 1948 N N . PHE A 1 252 ? -15.379 -0.860 25.764 1.00 91.62 252 PHE A N 1
ATOM 1949 C CA . PHE A 1 252 ? -14.208 -0.885 24.890 1.00 91.62 252 PHE A CA 1
ATOM 1950 C C . PHE A 1 252 ? -13.921 0.509 24.359 1.00 91.62 252 PHE A C 1
ATOM 1952 O O . PHE A 1 252 ? -14.826 1.197 23.884 1.00 91.62 252 PHE A O 1
ATOM 1959 N N . GLN A 1 253 ? -12.659 0.924 24.382 1.00 87.88 253 GLN A N 1
ATOM 1960 C CA . GLN A 1 253 ? -12.258 2.098 23.617 1.00 87.88 253 GLN A CA 1
ATOM 1961 C C . GLN A 1 253 ? -11.032 1.803 22.773 1.00 87.88 253 GLN A C 1
ATOM 1963 O O . GLN A 1 253 ? -10.111 1.099 23.198 1.00 87.88 253 GLN A O 1
ATOM 1968 N N . PHE A 1 254 ? -11.028 2.401 21.594 1.00 85.25 254 PHE A N 1
ATOM 1969 C CA . PHE A 1 254 ? -9.888 2.426 20.701 1.00 85.25 254 PHE A CA 1
ATOM 1970 C C . PHE A 1 254 ? -9.761 3.827 20.124 1.00 85.25 254 PHE A C 1
ATOM 1972 O O . PHE A 1 254 ? -10.743 4.467 19.742 1.00 85.25 254 PHE A O 1
ATOM 1979 N N . HIS A 1 255 ? -8.544 4.342 20.113 1.00 81.44 255 HIS A N 1
ATOM 1980 C CA . HIS A 1 255 ? -8.251 5.642 19.541 1.00 81.44 255 HIS A CA 1
ATOM 1981 C C . HIS A 1 255 ? -7.024 5.554 18.662 1.00 81.44 255 HIS A C 1
ATOM 1983 O O . HIS A 1 255 ? -6.049 4.907 19.012 1.00 81.44 255 HIS A O 1
ATOM 1989 N N . THR A 1 256 ? -7.044 6.260 17.542 1.00 75.88 256 THR A N 1
ATOM 1990 C CA . THR A 1 256 ? -5.863 6.410 16.701 1.00 75.88 256 THR A CA 1
ATOM 1991 C C . THR A 1 256 ? -5.501 7.877 16.617 1.00 75.88 256 THR A C 1
ATOM 1993 O O . THR A 1 256 ? -6.361 8.759 16.628 1.00 75.88 256 THR A O 1
ATOM 1996 N N . MET A 1 257 ? -4.204 8.138 16.581 1.00 71.81 257 MET A N 1
ATOM 1997 C CA . MET A 1 257 ? -3.648 9.438 16.225 1.00 71.81 257 MET A CA 1
ATOM 1998 C C . MET A 1 257 ? -3.222 9.487 14.759 1.00 71.81 257 MET A C 1
ATOM 2000 O O . MET A 1 257 ? -2.701 10.513 14.338 1.00 71.81 257 MET A O 1
ATOM 2004 N N . HIS A 1 258 ? -3.399 8.390 14.010 1.00 68.25 258 HIS A N 1
ATOM 2005 C CA . HIS A 1 258 ? -2.812 8.230 12.683 1.00 68.25 258 HIS A CA 1
ATOM 2006 C C . HIS A 1 258 ? -3.784 8.285 11.518 1.00 68.25 258 HIS A C 1
ATOM 2008 O O . HIS A 1 258 ? -3.358 8.228 10.371 1.00 68.25 258 HIS A O 1
ATOM 2014 N N . VAL A 1 259 ? -5.075 8.412 11.798 1.00 76.88 259 VAL A N 1
ATOM 2015 C CA . VAL A 1 259 ? -6.104 8.639 10.786 1.00 76.88 259 VAL A CA 1
ATOM 2016 C C . VAL A 1 259 ? -6.815 9.921 11.166 1.00 76.88 259 VAL A C 1
ATOM 2018 O O . VAL A 1 259 ? -7.384 10.004 12.249 1.00 76.88 259 VAL A O 1
ATOM 2021 N N . ASP A 1 260 ? -6.776 10.925 10.310 1.00 80.94 260 ASP A N 1
ATOM 2022 C CA . ASP A 1 260 ? -7.600 12.117 10.409 1.00 80.94 260 ASP A CA 1
ATOM 2023 C C . ASP A 1 260 ? -8.713 12.026 9.365 1.00 80.94 260 ASP A C 1
ATOM 2025 O O . ASP A 1 260 ? -8.520 12.288 8.179 1.00 80.94 260 ASP A O 1
ATOM 2029 N N . LEU A 1 261 ? -9.895 11.611 9.818 1.00 83.56 261 LEU A N 1
ATOM 2030 C CA . LEU A 1 261 ? -11.047 11.467 8.938 1.00 83.56 261 LEU A CA 1
ATOM 2031 C C . LEU A 1 261 ? -11.554 12.826 8.447 1.00 83.56 261 LEU A C 1
ATOM 2033 O O . LEU A 1 261 ? -12.034 12.886 7.321 1.00 83.56 261 LEU A O 1
ATOM 2037 N N . ALA A 1 262 ? -11.391 13.910 9.219 1.00 81.88 262 ALA A N 1
ATOM 2038 C CA . ALA A 1 262 ? -11.839 15.248 8.821 1.00 81.88 262 ALA A CA 1
ATOM 2039 C C . ALA A 1 262 ? -11.098 15.743 7.571 1.00 81.88 262 ALA A C 1
ATOM 2041 O O . ALA A 1 262 ? -11.718 16.274 6.652 1.00 81.88 262 ALA A O 1
ATOM 2042 N N . SER A 1 263 ? -9.786 15.499 7.499 1.00 76.62 263 SER A N 1
ATOM 2043 C CA . SER A 1 263 ? -8.976 15.759 6.301 1.00 76.62 263 SER A CA 1
ATOM 2044 C C . SER A 1 263 ? -8.889 14.567 5.339 1.00 76.62 263 SER A C 1
ATOM 2046 O O . SER A 1 263 ? -8.149 14.624 4.354 1.00 76.62 263 SER A O 1
ATOM 2048 N N . TRP A 1 264 ? -9.621 13.482 5.617 1.00 79.31 264 TRP A N 1
ATOM 2049 C CA . TRP A 1 264 ? -9.568 12.216 4.886 1.00 79.31 264 TRP A CA 1
ATOM 2050 C C . TRP A 1 264 ? -8.130 11.761 4.608 1.00 79.31 264 TRP A C 1
ATOM 2052 O O . TRP A 1 264 ? -7.766 11.463 3.471 1.00 79.31 264 TRP A O 1
ATOM 2062 N N . SER A 1 265 ? -7.285 11.782 5.637 1.00 71.06 265 SER A N 1
ATOM 2063 C CA . SER A 1 265 ? -5.843 11.572 5.519 1.00 71.06 265 SER A CA 1
ATOM 2064 C C . SER A 1 265 ? -5.289 10.722 6.656 1.00 71.06 265 SER A C 1
ATOM 2066 O O . SER A 1 265 ? -5.832 10.659 7.753 1.00 71.06 265 SER A O 1
ATOM 2068 N N . LEU A 1 266 ? -4.162 10.077 6.410 1.00 66.62 266 LEU A N 1
ATOM 2069 C CA . LEU A 1 266 ? -3.300 9.512 7.430 1.00 66.62 266 LEU A CA 1
ATOM 2070 C C . LEU A 1 266 ? -2.369 10.595 7.944 1.00 66.62 266 LEU A C 1
ATOM 2072 O O . LEU A 1 266 ? -1.872 11.399 7.160 1.00 66.62 266 LEU A O 1
ATOM 2076 N N . VAL A 1 267 ? -2.163 10.642 9.254 1.00 64.94 267 VAL A N 1
ATOM 2077 C CA . VAL A 1 267 ? -1.423 11.720 9.919 1.00 64.94 267 VAL A CA 1
ATOM 2078 C C . VAL A 1 267 ? -0.500 11.172 11.005 1.00 64.94 267 VAL A C 1
ATOM 2080 O O . VAL A 1 267 ? -0.605 10.018 11.394 1.00 64.94 267 VAL A O 1
ATOM 2083 N N . ASN A 1 268 ? 0.439 11.975 11.506 1.00 62.94 268 ASN A N 1
ATOM 2084 C CA . ASN A 1 268 ? 1.286 11.642 12.667 1.00 62.94 268 ASN A CA 1
ATOM 2085 C C . ASN A 1 268 ? 2.025 10.287 12.594 1.00 62.94 268 ASN A C 1
ATOM 2087 O O . ASN A 1 268 ? 2.341 9.695 13.627 1.00 62.94 268 ASN A O 1
ATOM 2091 N N . LEU A 1 269 ? 2.282 9.757 11.398 1.00 56.00 269 LEU A N 1
ATOM 2092 C CA . LEU A 1 269 ? 3.001 8.501 11.216 1.00 56.00 269 LEU A CA 1
ATOM 2093 C C . LEU A 1 269 ? 4.512 8.735 11.436 1.00 56.00 269 LEU A C 1
ATOM 2095 O O . LEU A 1 269 ? 5.099 9.641 10.835 1.00 56.00 269 LEU A O 1
ATOM 2099 N N . PRO A 1 270 ? 5.190 7.955 12.300 1.00 47.03 270 PRO A N 1
ATOM 2100 C CA . PRO A 1 270 ? 6.612 8.154 12.541 1.00 47.03 270 PRO A CA 1
ATOM 2101 C C . PRO A 1 270 ? 7.441 7.846 11.289 1.00 47.03 270 PRO A C 1
ATOM 2103 O O . PRO A 1 270 ? 7.712 6.697 10.982 1.00 47.03 270 PRO A O 1
ATOM 2106 N N . GLY A 1 271 ? 7.955 8.877 10.624 1.00 44.25 271 GLY A N 1
ATOM 2107 C CA . GLY A 1 271 ? 8.851 8.708 9.471 1.00 44.25 271 GLY A CA 1
ATOM 2108 C C . GLY A 1 271 ? 8.154 8.954 8.152 1.00 44.25 271 GLY A C 1
ATOM 2109 O O . GLY A 1 271 ? 8.717 8.607 7.130 1.00 44.25 271 GLY A O 1
ATOM 2110 N N . VAL A 1 272 ? 6.945 9.515 8.187 1.00 46.91 272 VAL A N 1
ATOM 2111 C CA . VAL A 1 272 ? 6.020 9.492 7.064 1.00 46.91 272 VAL A CA 1
ATOM 2112 C C . VAL A 1 272 ? 5.172 10.780 7.068 1.00 46.91 272 VAL A C 1
ATOM 2114 O O . VAL A 1 272 ? 4.645 11.141 8.126 1.00 46.91 272 VAL A O 1
ATOM 2117 N N . PRO A 1 273 ? 5.053 11.507 5.942 1.00 47.56 273 PRO A N 1
ATOM 2118 C CA . PRO A 1 273 ? 4.188 12.675 5.809 1.00 47.56 273 PRO A CA 1
ATOM 2119 C C . PRO A 1 273 ? 2.707 12.293 5.853 1.00 47.56 273 PRO A C 1
ATOM 2121 O O . PRO A 1 273 ? 2.327 11.137 5.687 1.00 47.56 273 PRO A O 1
ATOM 2124 N N . ASN A 1 274 ? 1.851 13.292 6.066 1.00 59.12 274 ASN A N 1
ATOM 2125 C CA . ASN A 1 274 ? 0.413 13.071 6.010 1.00 59.12 274 ASN A CA 1
ATOM 2126 C C . ASN A 1 274 ? -0.002 12.714 4.573 1.00 59.12 274 ASN A C 1
ATOM 2128 O O . ASN A 1 274 ? 0.411 13.398 3.637 1.00 59.12 274 ASN A O 1
ATOM 2132 N N . VAL A 1 275 ? -0.841 11.694 4.388 1.00 54.62 275 VAL A N 1
ATOM 2133 C CA . VAL A 1 275 ? -1.244 11.216 3.053 1.00 54.62 275 VAL A CA 1
ATOM 2134 C C . VAL A 1 275 ? -2.744 11.040 2.954 1.00 54.62 275 VAL A C 1
ATOM 2136 O O . VAL A 1 275 ? -3.364 10.457 3.836 1.00 54.62 275 VAL A O 1
ATOM 2139 N N . ARG A 1 276 ? -3.335 11.525 1.860 1.00 62.62 276 ARG A N 1
ATOM 2140 C CA . ARG A 1 276 ? -4.779 11.439 1.625 1.00 62.62 276 ARG A CA 1
ATOM 2141 C C . ARG A 1 276 ? -5.214 9.985 1.465 1.00 62.62 276 ARG A C 1
ATOM 2143 O O . ARG A 1 276 ? -4.673 9.264 0.641 1.00 62.62 276 ARG A O 1
ATOM 2150 N N . LEU A 1 277 ? -6.247 9.569 2.190 1.00 66.56 277 LEU A N 1
ATOM 2151 C CA . LEU A 1 277 ? -6.829 8.230 2.088 1.00 66.56 277 LEU A CA 1
ATOM 2152 C C . LEU A 1 277 ? -7.322 7.938 0.662 1.00 66.56 277 LEU A C 1
ATOM 2154 O O . LEU A 1 277 ? -7.216 6.799 0.216 1.00 66.56 277 LEU A O 1
ATOM 2158 N N . THR A 1 278 ? -7.766 8.951 -0.095 1.00 66.69 278 THR A N 1
ATOM 2159 C CA . THR A 1 278 ? -8.164 8.786 -1.506 1.00 66.69 278 THR A CA 1
ATOM 2160 C C . THR A 1 278 ? -7.043 8.279 -2.410 1.00 66.69 278 THR A C 1
ATOM 2162 O O . THR A 1 278 ? -7.335 7.608 -3.393 1.00 66.69 278 THR A O 1
ATOM 2165 N N . SER A 1 279 ? -5.766 8.534 -2.099 1.00 55.44 279 SER A N 1
ATOM 2166 C CA . SER A 1 279 ? -4.665 7.978 -2.900 1.00 55.44 279 SER A CA 1
ATOM 2167 C C . SER A 1 279 ? -4.483 6.473 -2.688 1.00 55.44 279 SER A C 1
ATOM 2169 O O . SER A 1 279 ? -3.881 5.808 -3.525 1.00 55.44 279 SER A O 1
ATOM 2171 N N . LEU A 1 280 ? -5.002 5.933 -1.580 1.00 55.44 280 LEU A N 1
ATOM 2172 C CA . LEU A 1 280 ? -4.847 4.531 -1.189 1.00 55.44 280 LEU A CA 1
ATOM 2173 C C . LEU A 1 280 ? -6.065 3.695 -1.562 1.00 55.44 280 LEU A C 1
ATOM 2175 O O . LEU A 1 280 ? -5.940 2.610 -2.122 1.00 55.44 280 LEU A O 1
ATOM 2179 N N . MET A 1 281 ? -7.245 4.203 -1.215 1.00 63.00 281 MET A N 1
ATOM 2180 C CA . MET A 1 281 ? -8.507 3.483 -1.358 1.00 63.00 281 MET A CA 1
ATOM 2181 C C . MET A 1 281 ? -9.407 4.086 -2.440 1.00 63.00 281 MET A C 1
ATOM 2183 O O . MET A 1 281 ? -10.537 3.643 -2.606 1.00 63.00 281 MET A O 1
ATOM 2187 N N . GLY A 1 282 ? -8.919 5.068 -3.204 1.00 69.06 282 GLY A N 1
ATOM 2188 C CA . GLY A 1 282 ? -9.690 5.707 -4.266 1.00 69.06 282 GLY A CA 1
ATOM 2189 C C . GLY A 1 282 ? -10.971 6.336 -3.724 1.00 69.06 282 GLY A C 1
ATOM 2190 O O . GLY A 1 282 ? -10.940 7.141 -2.792 1.00 69.06 282 GLY A O 1
ATOM 2191 N N . ASP A 1 283 ? -12.092 5.925 -4.310 1.00 75.06 283 ASP A N 1
ATOM 2192 C CA . ASP A 1 283 ? -13.448 6.339 -3.954 1.00 75.06 283 ASP A CA 1
ATOM 2193 C C . ASP A 1 283 ? -14.097 5.485 -2.852 1.00 75.06 283 ASP A C 1
ATOM 2195 O O . ASP A 1 283 ? -15.253 5.707 -2.489 1.00 75.06 283 ASP A O 1
ATOM 2199 N N . MET A 1 284 ? -13.377 4.489 -2.327 1.00 73.69 284 MET A N 1
ATOM 2200 C CA . MET A 1 284 ? -13.928 3.516 -1.390 1.00 73.69 284 MET A CA 1
ATOM 2201 C C . MET A 1 284 ? -14.195 4.104 -0.001 1.00 73.69 284 MET A C 1
ATOM 2203 O O . MET A 1 284 ? -13.521 5.023 0.470 1.00 73.69 284 MET A O 1
ATOM 2207 N N . SER A 1 285 ? -15.171 3.506 0.680 1.00 83.50 285 SER A N 1
ATOM 2208 C CA . SER A 1 285 ? -15.450 3.740 2.092 1.00 83.50 285 SER A CA 1
ATOM 2209 C C . SER A 1 285 ? -14.507 2.937 2.991 1.00 83.50 285 SER A C 1
ATOM 2211 O O . SER A 1 285 ? -14.084 1.836 2.640 1.00 83.50 285 SER A O 1
ATOM 2213 N N . LEU A 1 286 ? -14.221 3.462 4.181 1.00 82.25 286 LEU A N 1
ATOM 2214 C CA . LEU A 1 286 ? -13.526 2.735 5.240 1.00 82.25 286 LEU A CA 1
ATOM 2215 C C . LEU A 1 286 ? -14.554 2.138 6.202 1.00 82.25 286 LEU A C 1
ATOM 2217 O O . LEU A 1 286 ? -15.313 2.880 6.827 1.00 82.25 286 LEU A O 1
ATOM 2221 N N . ARG A 1 287 ? -14.545 0.815 6.360 1.00 85.19 287 ARG A N 1
ATOM 2222 C CA . ARG A 1 287 ? -15.384 0.108 7.328 1.00 85.19 287 ARG A CA 1
ATOM 2223 C C . ARG A 1 287 ? -14.632 -0.111 8.631 1.00 85.19 287 ARG A C 1
ATOM 2225 O O . ARG A 1 287 ? -13.603 -0.783 8.649 1.00 85.19 287 ARG A O 1
ATOM 2232 N N . LEU A 1 288 ? -15.159 0.421 9.727 1.00 86.50 288 LEU A N 1
ATOM 2233 C CA . LEU A 1 288 ? -14.683 0.145 11.081 1.00 86.50 288 LEU A CA 1
ATOM 2234 C C . LEU A 1 288 ? -15.642 -0.825 11.755 1.00 86.50 288 LEU A C 1
ATOM 2236 O O . LEU A 1 288 ? -16.822 -0.518 11.905 1.00 86.50 288 LEU A O 1
ATOM 2240 N N . GLY A 1 289 ? -15.148 -1.976 12.194 1.00 88.44 289 GLY A N 1
ATOM 2241 C CA . GLY A 1 289 ? -16.016 -3.003 12.754 1.00 88.44 289 GLY A CA 1
ATOM 2242 C C . GLY A 1 289 ? -15.382 -3.790 13.882 1.00 88.44 289 GLY A C 1
ATOM 2243 O O . GLY A 1 289 ? -14.164 -3.809 14.061 1.00 88.44 289 GLY A O 1
ATOM 2244 N N . VAL A 1 290 ? -16.246 -4.460 14.635 1.00 91.38 290 VAL A N 1
ATOM 2245 C CA . VAL A 1 290 ? -15.873 -5.548 15.535 1.00 91.38 290 VAL A CA 1
ATOM 2246 C C . VAL A 1 290 ? -16.694 -6.760 15.140 1.00 91.38 290 VAL A C 1
ATOM 2248 O O . VAL A 1 290 ? -17.915 -6.652 15.030 1.00 91.38 290 VAL A O 1
ATOM 2251 N N . TYR A 1 291 ? -16.045 -7.901 14.939 1.00 93.00 291 TYR A N 1
ATOM 2252 C CA . TYR A 1 291 ? -16.710 -9.149 14.580 1.00 93.00 291 TYR A CA 1
ATOM 2253 C C . TYR A 1 291 ? -16.102 -10.347 15.295 1.00 93.00 291 TYR A C 1
ATOM 2255 O O . TYR A 1 291 ? -14.920 -10.372 15.615 1.00 93.00 291 TYR A O 1
ATOM 2263 N N . GLU A 1 292 ? -16.922 -11.360 15.518 1.00 93.62 292 GLU A N 1
ATOM 2264 C CA . GLU A 1 292 ? -16.483 -12.704 15.866 1.00 93.62 292 GLU A CA 1
ATOM 2265 C C . GLU A 1 292 ? -16.132 -13.471 14.590 1.00 93.62 292 GLU A C 1
ATOM 2267 O O . GLU A 1 292 ? -16.895 -13.457 13.616 1.00 93.62 292 GLU A O 1
ATOM 2272 N N . HIS A 1 293 ? -14.991 -14.153 14.625 1.00 90.31 293 HIS A N 1
ATOM 2273 C CA . HIS A 1 293 ? -14.603 -15.134 13.624 1.00 90.31 293 HIS A CA 1
ATOM 2274 C C . HIS A 1 293 ? -14.444 -16.507 14.278 1.00 90.31 293 HIS A C 1
ATOM 2276 O O . HIS A 1 293 ? -13.736 -16.657 15.274 1.00 90.31 293 HIS A O 1
ATOM 2282 N N . VAL A 1 294 ? -15.119 -17.502 13.703 1.00 86.44 294 VAL A N 1
ATOM 2283 C CA . VAL A 1 294 ? -15.030 -18.910 14.094 1.00 86.44 294 VAL A CA 1
ATOM 2284 C C . VAL A 1 294 ? -14.295 -19.641 12.968 1.00 86.44 294 VAL A C 1
ATOM 2286 O O . VAL A 1 294 ? -14.817 -19.659 11.854 1.00 86.44 294 VAL A O 1
ATOM 2289 N N . PRO A 1 295 ? -13.106 -20.216 13.217 1.00 74.44 295 PRO A N 1
ATOM 2290 C CA . PRO A 1 295 ? -12.381 -20.962 12.193 1.00 74.44 295 PRO A CA 1
ATOM 2291 C C . PRO A 1 295 ? -13.207 -22.149 11.686 1.00 74.44 295 PRO A C 1
ATOM 2293 O O . PRO A 1 295 ? -13.769 -22.900 12.488 1.00 74.44 295 PRO A O 1
ATOM 2296 N N . ASP A 1 296 ? -13.265 -22.342 10.367 1.00 68.31 296 ASP A N 1
ATOM 2297 C CA . ASP A 1 296 ? -13.897 -23.522 9.773 1.00 68.31 296 ASP A CA 1
ATOM 2298 C C . ASP A 1 296 ? -12.939 -24.727 9.881 1.00 68.31 296 ASP A C 1
ATOM 2300 O O . ASP A 1 296 ? -11.838 -24.680 9.323 1.00 68.31 296 ASP A O 1
ATOM 2304 N N . PRO A 1 297 ? -13.319 -25.820 10.571 1.00 60.50 297 PRO A N 1
ATOM 2305 C CA . PRO A 1 297 ? -12.467 -26.999 10.722 1.00 60.50 297 PRO A CA 1
ATOM 2306 C C . PRO A 1 297 ? -12.222 -27.777 9.416 1.00 60.50 297 PRO A C 1
ATOM 2308 O O . PRO A 1 297 ? -11.374 -28.669 9.409 1.00 60.50 297 PRO A O 1
ATOM 2311 N N . VAL A 1 298 ? -12.959 -27.491 8.334 1.00 57.34 298 VAL A N 1
ATOM 2312 C CA . VAL A 1 298 ? -12.884 -28.211 7.046 1.00 57.34 298 VAL A CA 1
ATOM 2313 C C . VAL A 1 298 ? -12.217 -27.376 5.940 1.00 57.34 298 VAL A C 1
ATOM 2315 O O . VAL A 1 298 ? -11.788 -27.933 4.927 1.00 57.34 298 VAL A O 1
ATOM 2318 N N . ALA A 1 299 ? -12.087 -26.058 6.116 1.00 55.47 299 ALA A N 1
ATOM 2319 C CA . ALA A 1 299 ? -11.502 -25.176 5.109 1.00 55.47 299 ALA A CA 1
ATOM 2320 C C . ALA A 1 299 ? -9.986 -25.402 4.945 1.00 55.47 299 ALA A C 1
ATOM 2322 O O . ALA A 1 299 ? -9.236 -25.500 5.915 1.00 55.47 299 ALA A O 1
ATOM 2323 N N . THR A 1 300 ? -9.518 -25.442 3.693 1.00 48.62 300 THR A N 1
ATOM 2324 C CA . THR A 1 300 ? -8.094 -25.603 3.340 1.00 48.62 300 THR A CA 1
ATOM 2325 C C . THR A 1 300 ? -7.225 -24.408 3.734 1.00 48.62 300 THR A C 1
ATOM 2327 O O . THR A 1 300 ? -6.009 -24.559 3.824 1.00 48.62 300 THR A O 1
ATOM 2330 N N . ASP A 1 301 ? -7.836 -23.247 3.992 1.00 52.38 301 ASP A N 1
ATOM 2331 C CA . ASP A 1 301 ? -7.181 -22.065 4.552 1.00 52.38 301 ASP A CA 1
ATOM 2332 C C . ASP A 1 301 ? -7.823 -21.698 5.897 1.00 52.38 301 ASP A C 1
ATOM 2334 O O . ASP A 1 301 ? -8.685 -20.825 5.996 1.00 52.38 301 ASP A O 1
ATOM 2338 N N . ALA A 1 302 ? -7.406 -22.402 6.952 1.00 50.66 302 ALA A N 1
ATOM 2339 C CA . ALA A 1 302 ? -7.875 -22.200 8.325 1.00 50.66 302 ALA A CA 1
ATOM 2340 C C . ALA A 1 302 ? -7.566 -20.796 8.899 1.00 50.66 302 ALA A C 1
ATOM 2342 O O . ALA A 1 302 ? -7.889 -20.526 10.056 1.00 50.66 302 ALA A O 1
ATOM 2343 N N . MET A 1 303 ? -6.905 -19.922 8.129 1.00 60.50 303 MET A N 1
ATOM 2344 C CA . MET A 1 303 ? -6.557 -18.556 8.520 1.00 60.50 303 MET A CA 1
ATOM 2345 C C . MET A 1 303 ? -7.483 -17.496 7.905 1.00 60.50 303 MET A C 1
ATOM 2347 O O . MET A 1 303 ? -7.433 -16.356 8.354 1.00 60.50 303 MET A O 1
ATOM 2351 N N . ALA A 1 304 ? -8.315 -17.821 6.910 1.00 66.56 304 ALA A N 1
ATOM 2352 C CA . ALA A 1 304 ? -9.175 -16.836 6.248 1.00 66.56 304 ALA A CA 1
ATOM 2353 C C . ALA A 1 304 ? -10.415 -16.484 7.095 1.00 66.56 304 ALA A C 1
ATOM 2355 O O . ALA A 1 304 ? -11.191 -17.347 7.509 1.00 66.56 304 ALA A O 1
ATOM 2356 N N . HIS A 1 305 ? -10.665 -15.191 7.298 1.00 77.44 305 HIS A N 1
ATOM 2357 C CA . HIS A 1 305 ? -11.815 -14.656 8.026 1.00 77.44 305 HIS A CA 1
ATOM 2358 C C . HIS A 1 305 ? -13.062 -14.573 7.129 1.00 77.44 305 HIS A C 1
ATOM 2360 O O . HIS A 1 305 ? -13.665 -13.511 6.956 1.00 77.44 305 HIS A O 1
ATOM 2366 N N . VAL A 1 306 ? -13.467 -15.711 6.558 1.00 73.94 306 VAL A N 1
ATOM 2367 C CA . VAL A 1 306 ? -14.616 -15.809 5.637 1.00 73.94 306 VAL A CA 1
ATOM 2368 C C . VAL A 1 306 ? -15.942 -15.586 6.374 1.00 73.94 306 VAL A C 1
ATOM 2370 O O . VAL A 1 306 ? -16.814 -14.851 5.913 1.00 73.94 306 VAL A O 1
ATOM 2373 N N . THR A 1 307 ? -16.100 -16.175 7.562 1.00 78.88 307 THR A N 1
ATOM 2374 C CA . THR A 1 307 ? -17.295 -15.996 8.398 1.00 78.88 307 THR A CA 1
ATOM 2375 C C . THR A 1 307 ? -17.081 -14.873 9.409 1.00 78.88 307 THR A C 1
ATOM 2377 O O . THR A 1 307 ? -16.241 -15.000 10.308 1.00 78.88 307 THR A O 1
ATOM 2380 N N . LYS A 1 308 ? -17.865 -13.795 9.286 1.00 88.12 308 LYS A N 1
ATOM 2381 C CA . LYS A 1 308 ? -17.839 -12.636 10.190 1.00 88.12 308 LYS A CA 1
ATOM 2382 C C . LYS A 1 308 ? -19.217 -12.408 10.810 1.00 88.12 308 LYS A C 1
ATOM 2384 O O . LYS A 1 308 ? -20.172 -12.069 10.112 1.00 88.12 308 LYS A O 1
ATOM 2389 N N . HIS A 1 309 ? -19.317 -12.547 12.130 1.00 91.50 309 HIS A N 1
ATOM 2390 C CA . HIS A 1 309 ? -20.507 -12.156 12.889 1.00 91.50 309 HIS A CA 1
ATOM 2391 C C . HIS A 1 309 ? -20.236 -10.835 13.608 1.00 91.50 309 HIS A C 1
ATOM 2393 O O . HIS A 1 309 ? -19.563 -10.801 14.635 1.00 91.50 309 HIS A O 1
ATOM 2399 N N . TYR A 1 310 ? -20.721 -9.726 13.049 1.00 92.75 310 TYR A N 1
ATOM 2400 C CA . TYR A 1 310 ? -20.411 -8.392 13.562 1.00 92.75 310 TYR A CA 1
ATOM 2401 C C . TYR A 1 310 ? -21.126 -8.093 14.887 1.00 92.75 310 TYR A C 1
ATOM 2403 O O . TYR A 1 310 ? -22.341 -8.251 15.000 1.00 92.75 310 TYR A O 1
ATOM 2411 N N . CYS A 1 311 ? -20.375 -7.580 15.864 1.00 94.00 311 CYS A N 1
ATOM 2412 C CA . CYS A 1 311 ? -20.921 -6.832 16.994 1.00 94.00 311 CYS A CA 1
ATOM 2413 C C . CYS A 1 311 ? -21.449 -5.476 16.517 1.00 94.00 311 CYS A C 1
ATOM 2415 O O . CYS A 1 311 ? -22.546 -5.089 16.903 1.00 94.00 311 CYS A O 1
ATOM 2417 N N . PHE A 1 312 ? -20.675 -4.783 15.674 1.00 92.56 312 PHE A N 1
ATOM 2418 C CA . PHE A 1 312 ? -21.065 -3.574 14.943 1.00 92.56 312 PHE A CA 1
ATOM 2419 C C . PHE A 1 312 ? -20.160 -3.386 13.719 1.00 92.56 312 PHE A C 1
ATOM 2421 O O . PHE A 1 312 ? -19.042 -3.912 13.675 1.00 92.56 312 PHE A O 1
ATOM 2428 N N . SER A 1 313 ? -20.628 -2.605 12.746 1.00 90.94 313 SER A N 1
ATOM 2429 C CA . SER A 1 313 ? -19.855 -2.228 11.565 1.00 90.94 313 SER A CA 1
ATOM 2430 C C . SER A 1 313 ? -20.306 -0.865 11.053 1.00 90.94 313 SER A C 1
ATOM 2432 O O . SER A 1 313 ? -21.457 -0.702 10.660 1.00 90.94 313 SER A O 1
ATOM 2434 N N . PHE A 1 314 ? -19.391 0.098 11.023 1.00 88.94 314 PHE A N 1
ATOM 2435 C CA . PHE A 1 314 ? -19.646 1.453 10.560 1.00 88.94 314 PHE A CA 1
ATOM 2436 C C . PHE A 1 314 ? -18.877 1.749 9.276 1.00 88.94 314 PHE A C 1
ATOM 2438 O O . PHE A 1 314 ? -17.646 1.722 9.269 1.00 88.94 314 PHE A O 1
ATOM 2445 N N . ASP A 1 315 ? -19.603 2.076 8.212 1.00 88.12 315 ASP A N 1
ATOM 2446 C CA . ASP A 1 315 ? -19.037 2.539 6.951 1.00 88.12 315 ASP A CA 1
ATOM 2447 C C . ASP A 1 315 ? -18.871 4.052 6.976 1.00 88.12 315 ASP A C 1
ATOM 2449 O O . ASP A 1 315 ? -19.810 4.814 7.225 1.00 88.12 315 ASP A O 1
ATOM 2453 N N . ILE A 1 316 ? -17.651 4.484 6.686 1.00 86.94 316 ILE A N 1
ATOM 2454 C CA . ILE A 1 316 ? -17.281 5.883 6.610 1.00 86.94 316 ILE A CA 1
ATOM 2455 C C . ILE A 1 316 ? -16.955 6.206 5.161 1.00 86.94 316 ILE A C 1
ATOM 2457 O O . ILE A 1 316 ? -16.058 5.601 4.580 1.00 86.94 316 ILE A O 1
ATOM 2461 N N . SER A 1 317 ? -17.650 7.182 4.582 1.00 84.69 317 SER A N 1
ATOM 2462 C CA . SER A 1 317 ? -17.376 7.656 3.219 1.00 84.69 317 SER A CA 1
ATOM 2463 C C . SER A 1 317 ? -17.130 9.154 3.208 1.00 84.69 317 SER A C 1
ATOM 2465 O O . SER A 1 317 ? -17.725 9.886 4.001 1.00 84.69 317 SER A O 1
ATOM 2467 N N . SER A 1 318 ? -16.306 9.617 2.272 1.00 81.56 318 SER A N 1
ATOM 2468 C CA . SER A 1 318 ? -16.065 11.039 2.047 1.00 81.56 318 SER A CA 1
ATOM 2469 C C . SER A 1 318 ? -16.491 11.449 0.643 1.00 81.56 318 SER A C 1
ATOM 2471 O O . SER A 1 318 ? -16.163 10.790 -0.337 1.00 81.56 318 SER A O 1
ATOM 2473 N N . THR A 1 319 ? -17.178 12.579 0.523 1.00 70.75 319 THR A N 1
ATOM 2474 C CA . THR A 1 319 ? -17.447 13.243 -0.764 1.00 70.75 319 THR A CA 1
ATOM 2475 C C . THR A 1 319 ? -16.163 13.731 -1.435 1.00 70.75 319 THR A C 1
ATOM 2477 O O . THR A 1 319 ? -16.146 13.873 -2.654 1.00 70.75 319 THR A O 1
ATOM 2480 N N . LEU A 1 320 ? -15.066 13.885 -0.678 1.00 60.38 320 LEU A N 1
ATOM 2481 C CA . LEU A 1 320 ? -13.721 14.085 -1.231 1.00 60.38 320 LEU A CA 1
ATOM 2482 C C . LEU A 1 320 ? -13.230 12.867 -2.034 1.00 60.38 320 LEU A C 1
ATOM 2484 O O . LEU A 1 320 ? -12.260 12.993 -2.776 1.00 60.38 320 LEU A O 1
ATOM 2488 N N . ALA A 1 321 ? -13.877 11.706 -1.878 1.00 50.75 321 ALA A N 1
ATOM 2489 C CA . ALA A 1 321 ? -13.536 10.455 -2.546 1.00 50.75 321 ALA A CA 1
ATOM 2490 C C . ALA A 1 321 ? -14.346 10.198 -3.836 1.00 50.75 321 ALA A C 1
ATOM 2492 O O . ALA A 1 321 ? -13.915 9.402 -4.661 1.00 50.75 321 ALA A O 1
ATOM 2493 N N . SER A 1 322 ? -15.481 10.873 -4.075 1.00 42.94 322 SER A N 1
ATOM 2494 C CA . SER A 1 322 ? -16.285 10.651 -5.294 1.00 42.94 322 SER A CA 1
ATOM 2495 C C . SER A 1 322 ? -15.747 11.412 -6.519 1.00 42.94 322 SER A C 1
ATOM 2497 O O . SER A 1 322 ? -15.563 12.630 -6.441 1.00 42.94 322 SER A O 1
ATOM 2499 N N . PRO A 1 323 ? -15.609 10.770 -7.698 1.00 39.28 323 PRO A N 1
ATOM 2500 C CA . PRO A 1 323 ? -15.534 11.488 -8.966 1.00 39.28 323 PRO A CA 1
ATOM 2501 C C . PRO A 1 323 ? -16.916 12.089 -9.271 1.00 39.28 323 PRO A C 1
ATOM 2503 O O . PRO A 1 323 ? -17.934 11.407 -9.152 1.00 39.28 323 PRO A O 1
ATOM 2506 N N . ARG A 1 324 ? -16.988 13.365 -9.671 1.00 25.67 324 ARG A N 1
ATOM 2507 C CA . ARG A 1 324 ? -18.254 13.973 -10.129 1.00 25.67 324 ARG A CA 1
ATOM 2508 C C . ARG A 1 324 ? -18.870 13.136 -11.266 1.00 25.67 324 ARG A C 1
ATOM 2510 O O . ARG A 1 324 ? -18.127 12.692 -12.143 1.00 25.67 324 ARG A O 1
ATOM 2517 N N . PRO A 1 325 ? -20.205 12.967 -11.318 1.00 27.88 325 PRO A N 1
ATOM 2518 C CA . PRO A 1 325 ? -20.843 12.232 -12.401 1.00 27.88 325 PRO A CA 1
ATOM 2519 C C . PRO A 1 325 ? -20.641 12.965 -13.734 1.00 27.88 325 PRO A C 1
ATOM 2521 O O . PRO A 1 325 ? -21.109 14.088 -13.927 1.00 27.88 325 PRO A O 1
ATOM 2524 N N . MET A 1 326 ? -19.949 12.312 -14.669 1.00 27.52 326 MET A N 1
ATOM 2525 C CA . MET A 1 326 ? -19.912 12.713 -16.073 1.00 27.52 326 MET A CA 1
ATOM 2526 C C . MET A 1 326 ? -21.273 12.423 -16.709 1.00 27.52 326 MET A C 1
ATOM 2528 O O . MET A 1 326 ? -21.557 11.313 -17.143 1.00 27.52 326 MET A O 1
ATOM 2532 N N . SER A 1 327 ? -22.116 13.448 -16.767 1.00 27.59 327 SER A N 1
ATOM 2533 C CA . SER A 1 327 ? -23.172 13.577 -17.769 1.00 27.59 327 SER A CA 1
ATOM 2534 C C . SER A 1 327 ? -23.581 15.045 -17.876 1.00 27.59 327 SER A C 1
ATOM 2536 O O . SER A 1 327 ? -24.575 15.482 -17.303 1.00 27.59 327 SER A O 1
ATOM 2538 N N . SER A 1 328 ? -22.789 15.830 -18.599 1.00 25.25 328 SER A N 1
ATOM 2539 C CA . SER A 1 328 ? -23.268 16.577 -19.768 1.00 25.25 328 SER A CA 1
ATOM 2540 C C . SER A 1 328 ? -22.179 17.528 -20.271 1.00 25.25 328 SER A C 1
ATOM 2542 O O . SER A 1 328 ? -21.620 18.317 -19.521 1.00 25.25 328 SER A O 1
ATOM 2544 N N . LEU A 1 329 ? -21.937 17.429 -21.580 1.00 25.19 329 LEU A N 1
ATOM 2545 C CA . LEU A 1 329 ? -21.477 18.502 -22.463 1.00 25.19 329 LEU A CA 1
ATOM 2546 C C . LEU A 1 329 ? -20.029 19.000 -22.283 1.00 25.19 329 LEU A C 1
ATOM 2548 O O . LEU A 1 329 ? -19.733 19.966 -21.595 1.00 25.19 329 LEU A O 1
ATOM 2552 N N . SER A 1 330 ? -19.146 18.337 -23.034 1.00 36.41 330 SER A N 1
ATOM 2553 C CA . SER A 1 330 ? -18.173 18.933 -23.963 1.00 36.41 330 SER A CA 1
ATOM 2554 C C . SER A 1 330 ? -18.033 20.467 -23.943 1.00 36.41 330 SER A C 1
ATOM 2556 O O . SER A 1 330 ? -18.907 21.153 -24.468 1.00 36.41 330 SER A O 1
ATOM 2558 N N . ALA A 1 331 ? -16.876 20.971 -23.494 1.00 24.36 331 ALA A N 1
ATOM 2559 C CA . ALA A 1 331 ? -16.200 22.150 -24.056 1.00 24.36 331 ALA A CA 1
ATOM 2560 C C . ALA A 1 331 ? -14.758 22.299 -23.506 1.00 24.36 331 ALA A C 1
ATOM 2562 O O . ALA A 1 331 ? -14.548 22.481 -22.313 1.00 24.36 331 ALA A O 1
ATOM 2563 N N . THR A 1 332 ? -13.788 22.181 -24.416 1.00 27.09 332 THR A N 1
ATOM 2564 C CA . THR A 1 332 ? -12.502 22.910 -24.547 1.00 27.09 332 THR A CA 1
ATOM 2565 C C . THR A 1 332 ? -11.971 23.821 -23.408 1.00 27.09 332 THR A C 1
ATOM 2567 O O . THR A 1 332 ? -12.611 24.828 -23.136 1.00 27.09 332 THR A O 1
ATOM 2570 N N . ILE A 1 333 ? -10.733 23.513 -22.933 1.00 29.56 333 ILE A N 1
ATOM 2571 C CA . ILE A 1 333 ? -9.495 24.354 -22.725 1.00 29.56 333 ILE A CA 1
ATOM 2572 C C . ILE A 1 333 ? -9.635 25.634 -21.834 1.00 29.56 333 ILE A C 1
ATOM 2574 O O . ILE A 1 333 ? -10.578 26.378 -22.084 1.00 29.56 333 ILE A O 1
ATOM 2578 N N . PRO A 1 334 ? -8.731 25.993 -20.862 1.00 28.06 334 PRO A N 1
ATOM 2579 C CA . PRO A 1 334 ? -7.251 25.989 -20.959 1.00 28.06 334 PRO A CA 1
ATOM 2580 C C . PRO A 1 334 ? -6.416 25.511 -19.750 1.00 28.06 334 PRO A C 1
ATOM 2582 O O . PRO A 1 334 ? -6.718 25.772 -18.588 1.00 28.06 334 PRO A O 1
ATOM 2585 N N . GLU A 1 335 ? -5.273 24.907 -20.082 1.00 37.81 335 GLU A N 1
ATOM 2586 C CA . GLU A 1 335 ? -4.060 24.850 -19.263 1.00 37.81 335 GLU A CA 1
ATOM 2587 C C . GLU A 1 335 ? -3.454 26.258 -19.134 1.00 37.81 335 GLU A C 1
ATOM 2589 O O . GLU A 1 335 ? -3.179 26.881 -20.157 1.00 37.81 335 GLU A O 1
ATOM 2594 N N . ASP A 1 336 ? -3.215 26.745 -17.910 1.00 26.08 336 ASP A N 1
ATOM 2595 C CA . ASP A 1 336 ? -1.894 27.293 -17.571 1.00 26.08 336 ASP A CA 1
ATOM 2596 C C . ASP A 1 336 ? -1.644 27.435 -16.055 1.00 26.08 336 ASP A C 1
ATOM 2598 O O . ASP A 1 336 ? -2.553 27.598 -15.239 1.00 26.08 336 ASP A O 1
ATOM 2602 N N . LYS A 1 337 ? -0.355 27.325 -15.731 1.00 37.59 337 LYS A N 1
ATOM 2603 C CA . LYS A 1 337 ? 0.316 27.036 -14.455 1.00 37.59 337 LYS A CA 1
ATOM 2604 C C . LYS A 1 337 ? 0.415 28.215 -13.469 1.00 37.59 337 LYS A C 1
ATOM 2606 O O . LYS A 1 337 ? 0.593 29.352 -13.893 1.00 37.59 337 LYS A O 1
ATOM 2611 N N . LEU A 1 338 ? 0.498 27.904 -12.159 1.00 25.80 338 LEU A N 1
ATOM 2612 C CA . LEU A 1 338 ? 1.452 28.516 -11.197 1.00 25.80 338 LEU A CA 1
ATOM 2613 C C . LEU A 1 338 ? 1.494 27.709 -9.868 1.00 25.80 338 LEU A C 1
ATOM 2615 O O . LEU A 1 338 ? 0.626 27.848 -9.014 1.00 25.80 338 LEU A O 1
ATOM 2619 N N . ALA A 1 339 ? 2.355 26.689 -9.766 1.00 30.44 339 ALA A N 1
ATOM 2620 C CA . ALA A 1 339 ? 3.718 26.717 -9.197 1.00 30.44 339 ALA A CA 1
ATOM 2621 C C . ALA A 1 339 ? 3.801 26.367 -7.691 1.00 30.44 339 ALA A C 1
ATOM 2623 O O . ALA A 1 339 ? 4.090 27.210 -6.841 1.00 30.44 339 ALA A O 1
ATOM 2624 N N . CYS A 1 340 ? 3.631 25.080 -7.376 1.00 27.66 340 CYS A N 1
ATOM 2625 C CA . CYS A 1 340 ? 4.382 24.457 -6.286 1.00 27.66 340 CYS A CA 1
ATOM 2626 C C . CYS A 1 340 ? 5.728 24.072 -6.908 1.00 27.66 340 CYS A C 1
ATOM 2628 O O . CYS A 1 340 ? 5.721 23.361 -7.901 1.00 27.66 340 CYS A O 1
ATOM 2630 N N . ARG A 1 341 ? 6.862 24.601 -6.435 1.00 38.84 341 ARG A N 1
ATOM 2631 C CA . ARG A 1 341 ? 8.159 24.214 -7.014 1.00 38.84 341 ARG A CA 1
ATOM 2632 C C . ARG A 1 341 ? 8.374 22.718 -6.783 1.00 38.84 341 ARG A C 1
ATOM 2634 O O . ARG A 1 341 ? 8.347 22.260 -5.643 1.00 38.84 341 ARG A O 1
ATOM 2641 N N . ASP A 1 342 ? 8.526 22.018 -7.897 1.00 49.06 342 ASP A N 1
ATOM 2642 C CA . ASP A 1 342 ? 8.210 20.611 -8.094 1.00 49.06 342 ASP A CA 1
ATOM 2643 C C . ASP A 1 342 ? 9.202 19.682 -7.385 1.00 49.06 342 ASP A C 1
ATOM 2645 O O . ASP A 1 342 ? 10.406 19.697 -7.658 1.00 49.06 342 ASP A O 1
ATOM 2649 N N . ALA A 1 343 ? 8.701 18.848 -6.472 1.00 55.72 343 ALA A N 1
ATOM 2650 C CA . ALA A 1 343 ? 9.450 17.679 -6.039 1.00 55.72 343 ALA A CA 1
ATOM 2651 C C . ALA A 1 343 ? 9.631 16.774 -7.265 1.00 55.72 343 ALA A C 1
ATOM 2653 O O . ALA A 1 343 ? 8.655 16.388 -7.904 1.00 55.72 343 ALA A O 1
ATOM 2654 N N . ILE A 1 344 ? 10.879 16.469 -7.622 1.00 67.00 344 ILE A N 1
ATOM 2655 C CA . ILE A 1 344 ? 11.162 15.560 -8.730 1.00 67.00 344 ILE A CA 1
ATOM 2656 C C . ILE A 1 344 ? 10.686 14.149 -8.356 1.00 67.00 344 ILE A C 1
ATOM 2658 O O . ILE A 1 344 ? 11.221 13.530 -7.438 1.00 67.00 344 ILE A O 1
ATOM 2662 N N . GLU A 1 345 ? 9.667 13.644 -9.050 1.00 75.25 345 GLU A N 1
ATOM 2663 C CA . GLU A 1 345 ? 9.175 12.276 -8.872 1.00 75.25 345 GLU A CA 1
ATOM 2664 C C . GLU A 1 345 ? 9.945 11.327 -9.788 1.00 75.25 345 GLU A C 1
ATOM 2666 O O . GLU A 1 345 ? 9.936 11.493 -11.010 1.00 75.25 345 GLU A O 1
ATOM 2671 N N . PHE A 1 346 ? 10.610 10.325 -9.208 1.00 81.69 346 PHE A N 1
ATOM 2672 C CA . PHE A 1 346 ? 11.414 9.367 -9.961 1.00 81.69 346 PHE A CA 1
ATOM 2673 C C . PHE A 1 346 ? 11.419 7.957 -9.352 1.00 81.69 346 PHE A C 1
ATOM 2675 O O . PHE A 1 346 ? 11.156 7.796 -8.170 1.00 81.69 346 PHE A O 1
ATOM 2682 N N . GLU A 1 347 ? 11.754 6.939 -10.149 1.00 79.19 347 GLU A N 1
ATOM 2683 C CA . GLU A 1 347 ? 11.967 5.546 -9.711 1.00 79.19 347 GLU A CA 1
ATOM 2684 C C . GLU A 1 347 ? 13.081 4.916 -10.555 1.00 79.19 347 GLU A C 1
ATOM 2686 O O . GLU A 1 347 ? 12.953 4.863 -11.781 1.00 79.19 347 GLU A O 1
ATOM 2691 N N . ALA A 1 348 ? 14.153 4.406 -9.939 1.00 84.00 348 ALA A N 1
ATOM 2692 C CA . ALA A 1 348 ? 15.075 3.508 -10.632 1.00 84.00 348 ALA A CA 1
ATOM 2693 C C . ALA A 1 348 ? 14.404 2.139 -10.781 1.00 84.00 348 ALA A C 1
ATOM 2695 O O . ALA A 1 348 ? 14.181 1.451 -9.787 1.00 84.00 348 ALA A O 1
ATOM 2696 N N . TRP A 1 349 ? 14.076 1.743 -12.006 1.00 77.88 349 TRP A N 1
ATOM 2697 C CA . TRP A 1 349 ? 13.277 0.538 -12.262 1.00 77.88 349 TRP A CA 1
ATOM 2698 C C . TRP A 1 349 ? 14.065 -0.575 -12.954 1.00 77.88 349 TRP A C 1
ATOM 2700 O O . TRP A 1 349 ? 13.637 -1.724 -12.943 1.00 77.88 349 TRP A O 1
ATOM 2710 N N . MET A 1 350 ? 15.236 -0.257 -13.514 1.00 88.25 350 MET A N 1
ATOM 2711 C CA . MET A 1 350 ? 16.180 -1.254 -14.015 1.00 88.25 350 MET A CA 1
ATOM 2712 C C . MET A 1 350 ? 17.616 -0.819 -13.757 1.00 88.25 350 MET A C 1
ATOM 2714 O O . MET A 1 350 ? 17.945 0.367 -13.851 1.00 88.25 350 MET A O 1
ATOM 2718 N N . TRP A 1 351 ? 18.500 -1.783 -13.536 1.00 94.00 351 TRP A N 1
ATOM 2719 C CA . TRP A 1 351 ? 19.929 -1.588 -13.724 1.00 94.00 351 TRP A CA 1
ATOM 2720 C C . TRP A 1 351 ? 20.356 -2.065 -15.116 1.00 94.00 351 TRP A C 1
ATOM 2722 O O . TRP A 1 351 ? 19.762 -2.963 -15.714 1.00 94.00 351 TRP A O 1
ATOM 2732 N N . VAL A 1 352 ? 21.391 -1.425 -15.653 1.00 94.38 352 VAL A N 1
ATOM 2733 C CA . VAL A 1 352 ? 21.870 -1.618 -17.019 1.00 94.38 352 VAL A CA 1
ATOM 2734 C C . VAL A 1 352 ? 23.339 -2.019 -17.006 1.00 94.38 352 VAL A C 1
ATOM 2736 O O . VAL A 1 352 ? 24.193 -1.273 -16.514 1.00 94.38 352 VAL A O 1
ATOM 2739 N N . GLU A 1 353 ? 23.633 -3.179 -17.595 1.00 93.38 353 GLU A N 1
ATOM 2740 C CA . GLU A 1 353 ? 24.991 -3.620 -17.925 1.00 93.38 353 GLU A CA 1
ATOM 2741 C C . GLU A 1 353 ? 25.362 -3.128 -19.327 1.00 93.38 353 GLU A C 1
ATOM 2743 O O . GLU A 1 353 ? 24.831 -3.618 -20.328 1.00 93.38 353 GLU A O 1
ATOM 2748 N N . THR A 1 354 ? 26.319 -2.204 -19.407 1.00 90.62 354 THR A N 1
ATOM 2749 C CA . THR A 1 354 ? 26.983 -1.826 -20.663 1.00 90.62 354 THR A CA 1
ATOM 2750 C C . THR A 1 354 ? 28.416 -2.334 -20.681 1.00 90.62 354 THR A C 1
ATOM 2752 O O . THR A 1 354 ? 28.939 -2.814 -19.673 1.00 90.62 354 THR A O 1
ATOM 2755 N N . PHE A 1 355 ? 29.061 -2.268 -21.841 1.00 87.88 355 PHE A N 1
ATOM 2756 C CA . PHE A 1 355 ? 30.478 -2.568 -21.970 1.00 87.88 355 PHE A CA 1
ATOM 2757 C C . PHE A 1 355 ? 31.248 -1.337 -22.440 1.00 87.88 355 PHE A C 1
ATOM 2759 O O . PHE A 1 355 ? 30.932 -0.750 -23.472 1.00 87.88 355 PHE A O 1
ATOM 2766 N N . ASP A 1 356 ? 32.279 -0.975 -21.683 1.00 83.81 356 ASP A N 1
ATOM 2767 C CA . ASP A 1 356 ? 33.166 0.134 -21.997 1.00 83.81 356 ASP A CA 1
ATOM 2768 C C . ASP A 1 356 ? 34.495 -0.396 -22.540 1.00 83.81 356 ASP A C 1
ATOM 2770 O O . ASP A 1 356 ? 35.286 -0.998 -21.812 1.00 83.81 356 ASP A O 1
ATOM 2774 N N . VAL A 1 357 ? 34.732 -0.177 -23.836 1.00 75.81 357 VAL A N 1
ATOM 2775 C CA . VAL A 1 357 ? 35.924 -0.673 -24.547 1.00 75.81 357 VAL A CA 1
ATOM 2776 C C . VAL A 1 357 ? 37.218 -0.081 -24.009 1.00 75.81 357 VAL A C 1
ATOM 2778 O O . VAL A 1 357 ? 38.128 -0.859 -23.739 1.00 75.81 357 VAL A O 1
ATOM 2781 N N . PRO A 1 358 ? 37.344 1.248 -23.820 1.00 80.00 358 PRO A N 1
ATOM 2782 C CA . PRO A 1 358 ? 38.602 1.833 -23.372 1.00 80.00 358 PRO A CA 1
ATOM 2783 C C . PRO A 1 358 ? 39.047 1.327 -21.998 1.00 80.00 358 PRO A C 1
ATOM 2785 O O . PRO A 1 358 ? 40.245 1.194 -21.764 1.00 80.00 358 PRO A O 1
ATOM 2788 N N . SER A 1 359 ? 38.107 1.039 -21.090 1.00 80.00 359 SER A N 1
ATOM 2789 C CA . SER A 1 359 ? 38.432 0.517 -19.757 1.00 80.00 359 SER A CA 1
ATOM 2790 C C . SER A 1 359 ? 38.345 -1.006 -19.626 1.00 80.00 359 SER A C 1
ATOM 2792 O O . SER A 1 359 ? 38.666 -1.525 -18.553 1.00 80.00 359 SER A O 1
ATOM 2794 N N . GLU A 1 360 ? 37.913 -1.704 -20.681 1.00 83.50 360 GLU A N 1
ATOM 2795 C CA . GLU A 1 360 ? 37.599 -3.140 -20.715 1.00 83.50 360 GLU A CA 1
ATOM 2796 C C . GLU A 1 360 ? 36.738 -3.606 -19.530 1.00 83.50 360 GLU A C 1
ATOM 2798 O O . GLU A 1 360 ? 36.939 -4.670 -18.935 1.00 83.50 360 GLU A O 1
ATOM 2803 N N . ARG A 1 361 ? 35.772 -2.775 -19.132 1.00 86.50 361 ARG A N 1
ATOM 2804 C CA . ARG A 1 361 ? 34.920 -3.020 -17.962 1.00 86.50 361 ARG A CA 1
ATOM 2805 C C . ARG A 1 361 ? 33.454 -3.003 -18.344 1.00 86.50 361 ARG A C 1
ATOM 2807 O O . ARG A 1 361 ? 33.051 -2.476 -19.374 1.00 86.50 361 ARG A O 1
ATOM 2814 N N . ARG A 1 362 ? 32.646 -3.580 -17.458 1.00 89.75 362 ARG A N 1
ATOM 2815 C CA . ARG A 1 362 ? 31.187 -3.537 -17.524 1.00 89.75 362 ARG A CA 1
ATOM 2816 C C . ARG A 1 362 ? 30.666 -2.539 -16.496 1.00 89.75 362 ARG A C 1
ATOM 2818 O O . ARG A 1 362 ? 30.441 -2.949 -15.353 1.00 89.75 362 ARG A O 1
ATOM 2825 N N . PRO A 1 363 ? 30.610 -1.235 -16.810 1.00 91.31 363 PRO A N 1
ATOM 2826 C CA . PRO A 1 363 ? 30.082 -0.260 -15.872 1.00 91.31 363 PRO A CA 1
ATOM 2827 C C . PRO A 1 363 ? 28.597 -0.515 -15.612 1.00 91.31 363 PRO A C 1
ATOM 2829 O O . PRO A 1 363 ? 27.858 -0.976 -16.483 1.00 91.31 363 PRO A O 1
ATOM 2832 N N . LEU A 1 364 ? 28.187 -0.219 -14.383 1.00 92.50 364 LEU A N 1
ATOM 2833 C CA . LEU A 1 364 ? 26.795 -0.275 -13.971 1.00 92.50 364 LEU A CA 1
ATOM 2834 C C . LEU A 1 364 ? 26.135 1.091 -14.173 1.00 92.50 364 LEU A C 1
ATOM 2836 O O . LEU A 1 364 ? 26.725 2.149 -13.940 1.00 92.50 364 LEU A O 1
ATOM 2840 N N . SER A 1 365 ? 24.886 1.068 -14.602 1.00 94.50 365 SER A N 1
ATOM 2841 C CA . SER A 1 365 ? 24.044 2.254 -14.724 1.00 94.50 365 SER A CA 1
ATOM 2842 C C . SER A 1 365 ? 22.596 1.886 -14.433 1.00 94.50 365 SER A C 1
ATOM 2844 O O . SER A 1 365 ? 22.302 0.718 -14.199 1.00 94.50 365 SER A O 1
ATOM 2846 N N . TYR A 1 366 ? 21.708 2.868 -14.405 1.00 93.88 366 TYR A N 1
ATOM 2847 C CA . TYR A 1 366 ? 20.327 2.710 -13.972 1.00 93.88 366 TYR A CA 1
ATOM 2848 C C . TYR A 1 366 ? 19.394 3.452 -14.915 1.00 93.88 366 TYR A C 1
ATOM 2850 O O . TYR A 1 366 ? 19.733 4.529 -15.414 1.00 93.88 366 TYR A O 1
ATOM 2858 N N . LEU A 1 367 ? 18.222 2.873 -15.149 1.00 92.56 367 LEU A N 1
ATOM 2859 C CA . LEU A 1 367 ? 17.113 3.553 -15.794 1.00 92.56 367 LEU A CA 1
ATOM 2860 C C . LEU A 1 367 ? 16.191 4.106 -14.726 1.00 92.56 367 LEU A C 1
ATOM 2862 O O . LEU A 1 367 ? 15.673 3.356 -13.898 1.00 92.56 367 LEU A O 1
ATOM 2866 N N . PHE A 1 368 ? 15.984 5.414 -14.774 1.00 89.94 368 PHE A N 1
ATOM 2867 C CA . PHE A 1 368 ? 15.027 6.103 -13.928 1.00 89.94 368 PHE A CA 1
ATOM 2868 C C . PHE A 1 368 ? 13.806 6.468 -14.747 1.00 89.94 368 PHE A C 1
ATOM 2870 O O . PHE A 1 368 ? 13.950 6.989 -15.845 1.00 89.94 368 PHE A O 1
ATOM 2877 N N . ARG A 1 369 ? 12.614 6.240 -14.209 1.00 85.62 369 ARG A N 1
ATOM 2878 C CA . ARG A 1 369 ? 11.370 6.804 -14.731 1.00 85.62 369 ARG A CA 1
ATOM 2879 C C . ARG A 1 369 ? 11.083 8.082 -13.965 1.00 85.62 369 ARG A C 1
ATOM 2881 O O . ARG A 1 369 ? 11.072 8.027 -12.744 1.00 85.62 369 ARG A O 1
ATOM 2888 N N . ILE A 1 370 ? 10.848 9.187 -14.660 1.00 83.06 370 ILE A N 1
ATOM 2889 C CA . ILE A 1 370 ? 10.623 10.515 -14.079 1.00 83.06 370 ILE A CA 1
ATOM 2890 C C . ILE A 1 370 ? 9.297 11.061 -14.575 1.00 83.06 370 ILE A C 1
ATOM 2892 O O . ILE A 1 370 ? 9.052 11.059 -15.783 1.00 83.06 370 ILE A O 1
ATOM 2896 N N . LEU A 1 371 ? 8.461 11.557 -13.669 1.00 75.19 371 LEU A N 1
ATOM 2897 C CA . LEU A 1 371 ? 7.238 12.249 -14.058 1.00 75.19 371 LEU A CA 1
ATOM 2898 C C . LEU A 1 371 ? 7.589 13.653 -14.563 1.00 75.19 371 LEU A C 1
ATOM 2900 O O . LEU A 1 371 ? 8.225 14.435 -13.859 1.00 75.19 371 LEU A O 1
ATOM 2904 N N . GLN A 1 372 ? 7.240 13.953 -15.811 1.00 73.81 372 GLN A N 1
ATOM 2905 C CA . GLN A 1 372 ? 7.393 15.291 -16.377 1.00 73.81 372 GLN A CA 1
ATOM 2906 C C . GLN A 1 372 ? 6.307 16.232 -15.830 1.00 73.81 372 GLN A C 1
ATOM 2908 O O . GLN A 1 372 ? 5.293 15.790 -15.291 1.00 73.81 372 GLN A O 1
ATOM 2913 N N . GLU A 1 373 ? 6.490 17.542 -16.012 1.00 66.31 373 GLU A N 1
ATOM 2914 C CA . GLU A 1 373 ? 5.515 18.561 -15.583 1.00 66.31 373 GLU A CA 1
ATOM 2915 C C . GLU A 1 373 ? 4.120 18.389 -16.220 1.00 66.31 373 GLU A C 1
ATOM 2917 O O . GLU A 1 373 ? 3.133 18.872 -15.674 1.00 66.31 373 GLU A O 1
ATOM 2922 N N . ASP A 1 374 ? 4.025 17.708 -17.366 1.00 63.81 374 ASP A N 1
ATOM 2923 C CA . ASP A 1 374 ? 2.773 17.388 -18.067 1.00 63.81 374 ASP A CA 1
ATOM 2924 C C . ASP A 1 374 ? 2.113 16.079 -17.576 1.00 63.81 374 ASP A C 1
ATOM 2926 O O . ASP A 1 374 ? 1.112 15.629 -18.134 1.00 63.81 374 ASP A O 1
ATOM 2930 N N . GLY A 1 375 ? 2.670 15.450 -16.534 1.00 61.81 375 GLY A N 1
ATOM 2931 C CA . GLY A 1 375 ? 2.193 14.184 -15.978 1.00 61.81 375 GLY A CA 1
ATOM 2932 C C . GLY A 1 375 ? 2.569 12.951 -16.804 1.00 61.81 375 GLY A C 1
ATOM 2933 O O . GLY A 1 375 ? 2.141 11.843 -16.472 1.00 61.81 375 GLY A O 1
ATOM 2934 N N . THR A 1 376 ? 3.367 13.097 -17.866 1.00 70.69 376 THR A N 1
ATOM 2935 C CA . THR A 1 376 ? 3.846 11.954 -18.648 1.00 70.69 376 THR A CA 1
ATOM 2936 C C . THR A 1 376 ? 5.106 11.346 -18.019 1.00 70.69 376 THR A C 1
ATOM 2938 O O . THR A 1 376 ? 6.005 12.069 -17.580 1.00 70.69 376 THR A O 1
ATOM 2941 N N . PRO A 1 377 ? 5.211 10.008 -17.925 1.00 73.44 377 PRO A N 1
ATOM 2942 C CA . PRO A 1 377 ? 6.436 9.368 -17.470 1.00 73.44 377 PRO A CA 1
ATOM 2943 C C . PRO A 1 377 ? 7.492 9.397 -18.579 1.00 73.44 377 PRO A C 1
ATOM 2945 O O . PRO A 1 377 ? 7.203 9.074 -19.730 1.00 73.44 377 PRO A O 1
ATOM 2948 N N . LYS A 1 378 ? 8.733 9.720 -18.214 1.00 84.25 378 LYS A N 1
ATOM 2949 C CA . LYS A 1 378 ? 9.891 9.702 -19.109 1.00 84.25 378 LYS A CA 1
ATOM 2950 C C . LYS A 1 378 ? 11.048 8.931 -18.491 1.00 84.25 378 LYS A C 1
ATOM 2952 O O . LYS A 1 378 ? 11.466 9.223 -17.372 1.00 84.25 378 LYS A O 1
ATOM 2957 N N . THR A 1 379 ? 11.599 7.978 -19.226 1.00 87.81 379 THR A N 1
ATOM 2958 C CA . THR A 1 379 ? 12.776 7.219 -18.827 1.00 87.81 379 THR A CA 1
ATOM 2959 C C . THR A 1 379 ? 14.046 7.992 -19.162 1.00 87.81 379 THR A C 1
ATOM 2961 O O . THR A 1 379 ? 14.209 8.540 -20.254 1.00 87.81 379 THR A O 1
ATOM 2964 N N . ILE A 1 380 ? 14.977 8.012 -18.213 1.00 89.19 380 ILE A N 1
ATOM 2965 C CA . ILE A 1 380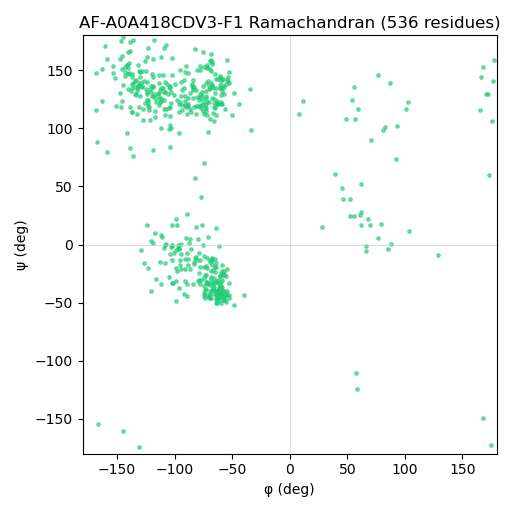 ? 16.325 8.549 -18.365 1.00 89.19 380 ILE A CA 1
ATOM 2966 C C . ILE A 1 380 ? 17.362 7.497 -17.964 1.00 89.19 380 ILE A C 1
ATOM 2968 O O . ILE A 1 380 ? 17.080 6.576 -17.197 1.00 89.19 380 ILE A O 1
ATOM 2972 N N . HIS A 1 381 ? 18.584 7.656 -18.460 1.00 91.88 381 HIS A N 1
ATOM 2973 C CA . HIS A 1 381 ? 19.719 6.794 -18.147 1.00 91.88 381 HIS A CA 1
ATOM 2974 C C . HIS A 1 381 ? 20.714 7.534 -17.258 1.00 91.88 381 HIS A C 1
ATOM 2976 O O . HIS A 1 381 ? 21.093 8.667 -17.550 1.00 91.88 381 HIS A O 1
ATOM 2982 N N . VAL A 1 382 ? 21.139 6.893 -16.170 1.00 92.00 382 VAL A N 1
ATOM 2983 C CA . VAL A 1 382 ? 22.016 7.495 -15.160 1.00 92.00 382 VAL A CA 1
ATOM 2984 C C . VAL A 1 382 ? 23.142 6.531 -14.803 1.00 92.00 382 VAL A C 1
ATOM 2986 O O . VAL A 1 382 ? 22.913 5.375 -14.455 1.00 92.00 382 VAL A O 1
ATOM 2989 N N . SER A 1 383 ? 24.391 6.995 -14.851 1.00 91.44 383 SER A N 1
ATOM 2990 C CA . SER A 1 383 ? 25.547 6.164 -14.485 1.00 91.44 383 SER A CA 1
ATOM 2991 C C . SER A 1 383 ? 25.639 5.915 -12.974 1.00 91.44 383 SER A C 1
ATOM 2993 O O . SER A 1 383 ? 25.277 6.775 -12.168 1.00 91.44 383 SER A O 1
ATOM 2995 N N . SER A 1 384 ? 26.226 4.785 -12.558 1.00 90.50 384 SER A N 1
ATOM 2996 C CA . SER A 1 384 ? 26.489 4.536 -11.132 1.00 90.50 384 SER A CA 1
ATOM 2997 C C . SER A 1 384 ? 27.420 5.579 -10.505 1.00 90.50 384 SER A C 1
ATOM 2999 O O . SER A 1 384 ? 27.353 5.811 -9.304 1.00 90.50 384 SER A O 1
ATOM 3001 N N . ALA A 1 385 ? 28.292 6.214 -11.298 1.00 88.06 385 ALA A N 1
ATOM 3002 C CA . ALA A 1 385 ? 29.163 7.293 -10.837 1.00 88.06 385 ALA A CA 1
ATOM 3003 C C . ALA A 1 385 ? 28.370 8.567 -10.518 1.00 88.06 385 ALA A C 1
ATOM 3005 O O . ALA A 1 385 ? 28.637 9.211 -9.505 1.00 88.06 385 ALA A O 1
ATOM 3006 N N . ALA A 1 386 ? 27.369 8.899 -11.340 1.00 89.31 386 ALA A N 1
ATOM 3007 C CA . ALA A 1 386 ? 26.468 10.010 -11.059 1.00 89.31 386 ALA A CA 1
ATOM 3008 C C . ALA A 1 386 ? 25.666 9.740 -9.773 1.00 89.31 386 ALA A C 1
ATOM 3010 O O . ALA A 1 386 ? 25.683 10.578 -8.873 1.00 89.31 386 ALA A O 1
ATOM 3011 N N . VAL A 1 387 ? 25.107 8.529 -9.615 1.00 90.12 387 VAL A N 1
ATOM 3012 C CA . VAL A 1 387 ? 24.434 8.089 -8.371 1.00 90.12 387 VAL A CA 1
ATOM 3013 C C . VAL A 1 387 ? 25.374 8.193 -7.164 1.00 90.12 387 VAL A C 1
ATOM 3015 O O . VAL A 1 387 ? 25.016 8.785 -6.148 1.00 90.12 387 VAL A O 1
ATOM 3018 N N . ALA A 1 388 ? 26.609 7.697 -7.279 1.00 88.69 388 ALA A N 1
ATOM 3019 C CA . ALA A 1 388 ? 27.606 7.805 -6.214 1.00 88.69 388 ALA A CA 1
ATOM 3020 C C . ALA A 1 388 ? 27.933 9.264 -5.857 1.00 88.69 388 ALA A C 1
ATOM 3022 O O . ALA A 1 388 ? 28.120 9.576 -4.682 1.00 88.69 388 ALA A O 1
ATOM 3023 N N . SER A 1 389 ? 27.985 10.166 -6.844 1.00 88.56 389 SER A N 1
ATOM 3024 C CA . SER A 1 389 ? 28.259 11.589 -6.608 1.00 88.56 389 SER A CA 1
ATOM 3025 C C . SER A 1 389 ? 27.143 12.284 -5.817 1.00 88.56 389 SER A C 1
ATOM 3027 O O . SER A 1 389 ? 27.419 13.156 -4.987 1.00 88.56 389 SER A O 1
ATOM 3029 N N . VAL A 1 390 ? 25.890 11.860 -6.019 1.00 87.69 390 VAL A N 1
ATOM 3030 C CA . VAL A 1 390 ? 24.741 12.313 -5.226 1.00 87.69 390 VAL A CA 1
ATOM 3031 C C . VAL A 1 390 ? 24.845 11.780 -3.794 1.00 87.69 390 VAL A C 1
ATOM 3033 O O . VAL A 1 390 ? 24.741 12.552 -2.844 1.00 87.69 390 VAL A O 1
ATOM 3036 N N . LEU A 1 391 ? 25.163 10.492 -3.638 1.00 85.25 391 LEU A N 1
ATOM 3037 C CA . LEU A 1 391 ? 25.268 9.789 -2.349 1.00 85.25 391 LEU A CA 1
ATOM 3038 C C . LEU A 1 391 ? 26.605 9.994 -1.609 1.00 85.25 391 LEU A C 1
ATOM 3040 O O . LEU A 1 391 ? 26.922 9.237 -0.692 1.00 85.25 391 LEU A O 1
ATOM 3044 N N . ALA A 1 392 ? 27.407 10.986 -2.012 1.00 77.31 392 ALA A N 1
ATOM 3045 C CA . ALA A 1 392 ? 28.714 11.304 -1.427 1.00 77.31 392 ALA A CA 1
ATOM 3046 C C . ALA A 1 392 ? 29.684 10.101 -1.331 1.00 77.31 392 ALA A C 1
ATOM 3048 O O . ALA A 1 392 ? 30.447 9.980 -0.377 1.00 77.31 392 ALA A O 1
ATOM 3049 N N . SER A 1 393 ? 29.697 9.237 -2.354 1.00 63.38 393 SER A N 1
ATOM 3050 C CA . SER A 1 393 ? 30.529 8.023 -2.441 1.00 63.38 393 SER A CA 1
ATOM 3051 C C . SER A 1 393 ? 30.237 6.988 -1.348 1.00 63.38 393 SER A C 1
ATOM 3053 O O . SER A 1 393 ? 31.152 6.518 -0.672 1.00 63.38 393 SER A O 1
ATOM 3055 N N . HIS A 1 394 ? 28.959 6.628 -1.190 1.00 66.81 394 HIS A N 1
ATOM 3056 C CA . HIS A 1 394 ? 28.500 5.599 -0.253 1.00 66.81 394 HIS A CA 1
ATOM 3057 C C . HIS A 1 394 ? 29.400 4.340 -0.293 1.00 66.81 394 HIS A C 1
ATOM 3059 O O . HIS A 1 394 ? 29.555 3.734 -1.364 1.00 66.81 394 HIS A O 1
ATOM 3065 N N . PRO A 1 395 ? 30.020 3.945 0.838 1.00 58.00 395 PRO A N 1
ATOM 3066 C CA . PRO A 1 395 ? 30.944 2.820 0.871 1.00 58.00 395 PRO A CA 1
ATOM 3067 C C . PRO A 1 395 ? 30.161 1.526 0.647 1.00 58.00 395 PRO A C 1
ATOM 3069 O O . PRO A 1 395 ? 29.407 1.095 1.509 1.00 58.00 395 PRO A O 1
ATOM 3072 N N . GLY A 1 396 ? 30.322 0.919 -0.530 1.00 72.69 396 GLY A N 1
ATOM 3073 C CA . GLY A 1 396 ? 29.648 -0.335 -0.884 1.00 72.69 396 GLY A CA 1
ATOM 3074 C C . GLY A 1 396 ? 28.904 -0.317 -2.215 1.00 72.69 396 GLY A C 1
ATOM 3075 O O . GLY A 1 396 ? 28.520 -1.385 -2.678 1.00 72.69 396 GLY A O 1
ATOM 3076 N N . LEU A 1 397 ? 28.757 0.844 -2.871 1.00 84.50 397 LEU A N 1
ATOM 3077 C CA . LEU A 1 397 ? 28.108 0.906 -4.182 1.00 84.50 397 LEU A CA 1
ATOM 3078 C C . LEU A 1 397 ? 28.919 0.133 -5.235 1.00 84.50 397 LEU A C 1
ATOM 3080 O O . LEU A 1 397 ? 30.004 0.545 -5.661 1.00 84.50 397 LEU A O 1
ATOM 3084 N N . LEU A 1 398 ? 28.367 -0.979 -5.701 1.00 88.31 398 LEU A N 1
ATOM 3085 C CA . LEU A 1 398 ? 28.845 -1.715 -6.854 1.00 88.31 398 LEU A CA 1
ATOM 3086 C C . LEU A 1 398 ? 28.708 -0.824 -8.088 1.00 88.31 398 LEU A C 1
ATOM 3088 O O . LEU A 1 398 ? 27.623 -0.379 -8.447 1.00 88.31 398 LEU A O 1
ATOM 3092 N N . THR A 1 399 ? 29.829 -0.557 -8.748 1.00 89.00 399 THR A N 1
ATOM 3093 C CA . THR A 1 399 ? 29.897 0.261 -9.972 1.00 89.00 399 THR A CA 1
ATOM 3094 C C . THR A 1 399 ? 30.173 -0.573 -11.217 1.00 89.00 399 THR A C 1
ATOM 3096 O O . THR A 1 399 ? 30.314 -0.044 -12.320 1.00 89.00 399 THR A O 1
ATOM 3099 N N . ARG A 1 400 ? 30.305 -1.892 -11.046 1.00 89.44 400 ARG A N 1
ATOM 3100 C CA . ARG A 1 400 ? 30.670 -2.825 -12.107 1.00 89.44 400 ARG A CA 1
ATOM 3101 C C . ARG A 1 400 ? 29.833 -4.083 -12.019 1.00 89.44 400 ARG A C 1
ATOM 3103 O O . ARG A 1 400 ? 29.767 -4.702 -10.958 1.00 89.44 400 ARG A O 1
ATOM 3110 N N . ALA A 1 401 ? 29.289 -4.485 -13.1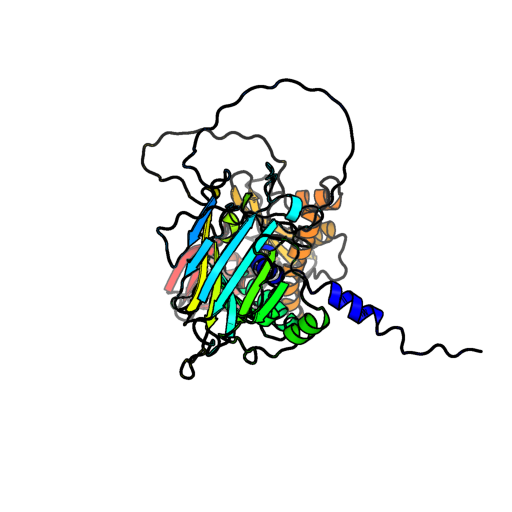57 1.00 88.88 401 ALA A N 1
ATOM 3111 C CA . ALA A 1 401 ? 28.552 -5.726 -13.281 1.00 88.88 401 ALA A CA 1
ATOM 3112 C C . ALA A 1 401 ? 29.526 -6.911 -13.378 1.00 88.88 401 ALA A C 1
ATOM 3114 O O . ALA A 1 401 ? 30.411 -6.955 -14.242 1.00 88.88 401 ALA A O 1
ATOM 3115 N N . ARG A 1 402 ? 29.366 -7.876 -12.471 1.00 87.19 402 ARG A N 1
ATOM 3116 C CA . ARG A 1 402 ? 30.022 -9.186 -12.511 1.00 87.19 402 ARG A CA 1
ATOM 3117 C C . ARG A 1 402 ? 29.003 -10.252 -12.150 1.00 87.19 402 ARG A C 1
ATOM 3119 O O . ARG A 1 402 ? 28.114 -9.986 -11.351 1.00 87.19 402 ARG A O 1
ATOM 3126 N N . LEU A 1 403 ? 29.139 -11.433 -12.745 1.00 83.75 403 LEU A N 1
ATOM 3127 C CA . LEU A 1 403 ? 28.153 -12.506 -12.617 1.00 83.75 403 LEU A CA 1
ATOM 3128 C C . LEU A 1 403 ? 27.903 -12.905 -11.153 1.00 83.75 403 LEU A C 1
ATOM 3130 O O . LEU A 1 403 ? 26.763 -13.107 -10.759 1.00 83.75 403 LEU A O 1
ATOM 3134 N N . ASP A 1 404 ? 28.961 -12.959 -10.348 1.00 87.44 404 ASP A N 1
ATOM 3135 C CA . ASP A 1 404 ? 28.941 -13.249 -8.911 1.00 87.44 404 ASP A CA 1
ATOM 3136 C C . ASP A 1 404 ? 28.277 -12.152 -8.062 1.00 87.44 404 ASP A C 1
ATOM 3138 O O . ASP A 1 404 ? 27.934 -12.393 -6.909 1.00 87.44 404 ASP A O 1
ATOM 3142 N N . HIS A 1 405 ? 28.063 -10.961 -8.621 1.00 86.56 405 HIS A N 1
ATOM 3143 C CA . HIS A 1 405 ? 27.472 -9.817 -7.928 1.00 86.56 405 HIS A CA 1
ATOM 3144 C C . HIS A 1 405 ? 26.046 -9.482 -8.379 1.00 86.56 405 HIS A C 1
ATOM 3146 O O . HIS A 1 405 ? 25.481 -8.531 -7.855 1.00 86.56 405 HIS A O 1
ATOM 3152 N N . TYR A 1 406 ? 25.449 -10.204 -9.332 1.00 85.19 406 TYR A N 1
ATOM 3153 C CA . TYR A 1 406 ? 24.134 -9.828 -9.875 1.00 85.19 406 TYR A CA 1
ATOM 3154 C C . TYR A 1 406 ? 23.043 -9.741 -8.803 1.00 85.19 406 TYR A C 1
ATOM 3156 O O . TYR A 1 406 ? 22.363 -8.727 -8.740 1.00 85.19 406 TYR A O 1
ATOM 3164 N N . ALA A 1 407 ? 22.962 -10.715 -7.892 1.00 79.12 407 ALA A N 1
ATOM 3165 C CA . ALA A 1 407 ? 21.998 -10.663 -6.789 1.00 79.12 407 ALA A CA 1
ATOM 3166 C C . ALA A 1 407 ? 22.213 -9.435 -5.879 1.00 79.12 407 ALA A C 1
ATOM 3168 O O . ALA A 1 407 ? 21.269 -8.747 -5.518 1.00 79.12 407 ALA A O 1
ATOM 3169 N N . ALA A 1 408 ? 23.470 -9.099 -5.573 1.00 80.81 408 ALA A N 1
ATOM 3170 C CA . ALA A 1 408 ? 23.784 -7.908 -4.784 1.00 80.81 408 ALA A CA 1
ATOM 3171 C C . ALA A 1 408 ? 23.487 -6.599 -5.540 1.00 80.81 408 ALA A C 1
ATOM 3173 O O . ALA A 1 408 ? 23.218 -5.576 -4.919 1.00 80.81 408 ALA A O 1
ATOM 3174 N N . ILE A 1 409 ? 23.548 -6.611 -6.876 1.00 84.50 409 ILE A N 1
ATOM 3175 C CA . ILE A 1 409 ? 23.170 -5.472 -7.721 1.00 84.50 409 ILE A CA 1
ATOM 3176 C C . ILE A 1 409 ? 21.646 -5.288 -7.731 1.00 84.50 409 ILE A C 1
ATOM 3178 O O . ILE A 1 409 ? 21.188 -4.146 -7.683 1.00 84.50 409 ILE A O 1
ATOM 3182 N N . ASP A 1 410 ? 20.881 -6.381 -7.743 1.00 81.38 410 ASP A N 1
ATOM 3183 C CA . ASP A 1 410 ? 19.420 -6.347 -7.613 1.00 81.38 410 ASP A CA 1
ATOM 3184 C C . ASP A 1 410 ? 19.011 -5.704 -6.274 1.00 81.38 410 ASP A C 1
ATOM 3186 O O . ASP A 1 410 ? 18.257 -4.729 -6.261 1.00 81.38 410 ASP A O 1
ATOM 3190 N N . ASP A 1 411 ? 19.595 -6.155 -5.157 1.00 75.81 411 ASP A N 1
ATOM 3191 C CA . ASP A 1 411 ? 19.367 -5.563 -3.827 1.00 75.81 411 ASP A CA 1
ATOM 3192 C C . ASP A 1 411 ? 19.810 -4.090 -3.768 1.00 75.81 411 ASP A C 1
ATOM 3194 O O . ASP A 1 411 ? 19.155 -3.232 -3.169 1.00 75.81 411 ASP A O 1
ATOM 3198 N N . GLN A 1 412 ? 20.920 -3.766 -4.435 1.00 85.81 412 GLN A N 1
ATOM 3199 C CA . GLN A 1 412 ? 21.439 -2.406 -4.503 1.00 85.81 412 GLN A CA 1
ATOM 3200 C C . GLN A 1 412 ? 20.506 -1.454 -5.257 1.00 85.81 412 GLN A C 1
ATOM 3202 O O . GLN A 1 412 ? 20.467 -0.276 -4.914 1.00 85.81 412 GLN A O 1
ATOM 3207 N N . LEU A 1 413 ? 19.757 -1.911 -6.265 1.00 79.81 413 LEU A N 1
ATOM 3208 C CA . LEU A 1 413 ? 18.772 -1.069 -6.953 1.00 79.81 413 LEU A CA 1
ATOM 3209 C C . LEU A 1 413 ? 17.713 -0.553 -5.964 1.00 79.81 413 LEU A C 1
ATOM 3211 O O . LEU A 1 413 ? 17.377 0.634 -5.974 1.00 79.81 413 LEU A O 1
ATOM 3215 N N . VAL A 1 414 ? 17.247 -1.432 -5.070 1.00 72.00 414 VAL A N 1
ATOM 3216 C CA . VAL A 1 414 ? 16.302 -1.091 -3.995 1.00 72.00 414 VAL A CA 1
ATOM 3217 C C . VAL A 1 414 ? 16.934 -0.097 -3.024 1.00 72.00 414 VAL A C 1
ATOM 3219 O O . VAL A 1 414 ? 16.332 0.929 -2.707 1.00 72.00 414 VAL A O 1
ATOM 3222 N N . GLU A 1 415 ? 18.171 -0.354 -2.603 1.00 76.06 415 GLU A N 1
ATOM 3223 C CA . GLU A 1 415 ? 18.898 0.526 -1.686 1.00 76.06 415 GLU A CA 1
ATOM 3224 C C . GLU A 1 415 ? 19.213 1.898 -2.306 1.00 76.06 415 GLU A C 1
ATOM 3226 O O . GLU A 1 415 ? 19.117 2.913 -1.628 1.00 76.06 415 GLU A O 1
ATOM 3231 N N . ILE A 1 416 ? 19.528 1.974 -3.604 1.00 81.50 416 ILE A N 1
ATOM 3232 C CA . ILE A 1 416 ? 19.741 3.240 -4.324 1.00 81.50 416 ILE A CA 1
ATOM 3233 C C . ILE A 1 416 ? 18.466 4.067 -4.346 1.00 81.50 416 ILE A C 1
ATOM 3235 O O . ILE A 1 416 ? 18.528 5.262 -4.056 1.00 81.50 416 ILE A O 1
ATOM 3239 N N . ASN A 1 417 ? 17.320 3.454 -4.655 1.00 78.06 417 ASN A N 1
ATOM 3240 C CA . ASN A 1 417 ? 16.034 4.137 -4.542 1.00 78.06 417 ASN A CA 1
ATOM 3241 C C . ASN A 1 417 ? 15.843 4.655 -3.109 1.00 78.06 417 ASN A C 1
ATOM 3243 O O . ASN A 1 417 ? 15.596 5.845 -2.924 1.00 78.06 417 ASN A O 1
ATOM 3247 N N . ARG A 1 418 ? 16.095 3.804 -2.105 1.00 74.00 418 ARG A N 1
ATOM 3248 C CA . ARG A 1 418 ? 16.062 4.127 -0.666 1.00 74.00 418 ARG A CA 1
ATOM 3249 C C . ARG A 1 418 ? 17.209 5.025 -0.164 1.00 74.00 418 ARG A C 1
ATOM 3251 O O . ARG A 1 418 ? 17.364 5.215 1.038 1.00 74.00 418 ARG A O 1
ATOM 3258 N N . LEU A 1 419 ? 18.070 5.555 -1.021 1.00 78.50 419 LEU A N 1
ATOM 3259 C CA . LEU A 1 419 ? 19.084 6.534 -0.620 1.00 78.50 419 LEU A CA 1
ATOM 3260 C C . LEU A 1 419 ? 18.906 7.840 -1.391 1.00 78.50 419 LEU A C 1
ATOM 3262 O O . LEU A 1 419 ? 19.039 8.924 -0.824 1.00 78.50 419 LEU A O 1
ATOM 3266 N N . LEU A 1 420 ? 18.586 7.760 -2.683 1.00 81.12 420 LEU A N 1
ATOM 3267 C CA . LEU A 1 420 ? 18.317 8.929 -3.516 1.00 81.12 420 LEU A CA 1
ATOM 3268 C C . LEU A 1 420 ? 17.018 9.623 -3.118 1.00 81.12 420 LEU A C 1
ATOM 3270 O O . LEU A 1 420 ? 16.954 10.852 -3.162 1.00 81.12 420 LEU A O 1
ATOM 3274 N N . HIS A 1 421 ? 16.005 8.875 -2.687 1.00 74.88 421 HIS A N 1
ATOM 3275 C CA . HIS A 1 421 ? 14.780 9.484 -2.197 1.00 74.88 421 HIS A CA 1
ATOM 3276 C C . HIS A 1 421 ? 15.002 10.177 -0.827 1.00 74.88 421 HIS A C 1
ATOM 3278 O O . HIS A 1 421 ? 14.476 11.277 -0.645 1.00 74.88 421 HIS A O 1
ATOM 3284 N N . VAL A 1 422 ? 15.889 9.684 0.064 1.00 72.81 422 VAL A N 1
ATOM 3285 C CA . VAL A 1 422 ? 16.353 10.432 1.257 1.00 72.81 422 VAL A CA 1
ATOM 3286 C C . VAL A 1 422 ? 16.924 11.769 0.799 1.00 72.81 422 VAL A C 1
ATOM 3288 O O . VAL A 1 422 ? 16.515 12.812 1.310 1.00 72.81 422 VAL A O 1
ATOM 3291 N N . VAL A 1 423 ? 17.817 11.766 -0.201 1.00 75.00 423 VAL A N 1
ATOM 3292 C CA . VAL A 1 423 ? 18.415 12.998 -0.749 1.00 75.00 423 VAL A CA 1
ATOM 3293 C C . VAL A 1 423 ? 17.354 13.935 -1.333 1.00 75.00 423 VAL A C 1
ATOM 3295 O O . VAL A 1 423 ? 17.418 15.136 -1.070 1.00 75.00 423 VAL A O 1
ATOM 3298 N N . SER A 1 424 ? 16.349 13.412 -2.043 1.00 71.25 424 SER A N 1
ATOM 3299 C CA . SER A 1 424 ? 15.241 14.206 -2.605 1.00 71.25 424 SER A CA 1
ATOM 3300 C C . SER A 1 424 ? 14.427 14.951 -1.542 1.00 71.25 424 SER A C 1
ATOM 3302 O O . SER A 1 424 ? 13.837 15.987 -1.834 1.00 71.25 424 SER A O 1
ATOM 3304 N N . THR A 1 425 ? 14.445 14.449 -0.302 1.00 66.44 425 THR A N 1
ATOM 3305 C CA . THR A 1 425 ? 13.743 15.041 0.848 1.00 66.44 425 THR A CA 1
ATOM 3306 C C . THR A 1 425 ? 14.621 15.935 1.726 1.00 66.44 425 THR A C 1
ATOM 3308 O O . THR A 1 425 ? 14.124 16.555 2.667 1.00 66.44 425 THR A O 1
ATOM 3311 N N . THR A 1 426 ? 15.922 16.053 1.419 1.00 63.97 426 THR A N 1
ATOM 3312 C CA . THR A 1 426 ? 16.798 17.054 2.053 1.00 63.97 426 THR A CA 1
ATOM 3313 C C . THR A 1 426 ? 16.462 18.467 1.553 1.00 63.97 426 THR A C 1
ATOM 3315 O O . THR A 1 426 ? 15.931 18.606 0.452 1.00 63.97 426 THR A O 1
ATOM 3318 N N . PRO A 1 427 ? 16.740 19.539 2.327 1.00 62.78 427 PRO A N 1
ATOM 3319 C CA . PRO A 1 427 ? 16.381 20.900 1.930 1.00 62.78 427 PRO A CA 1
ATOM 3320 C C . PRO A 1 427 ? 16.888 21.247 0.525 1.00 62.78 427 PRO A C 1
ATOM 3322 O O . PRO A 1 427 ? 18.045 20.965 0.212 1.00 62.78 427 PRO A O 1
ATOM 3325 N N . HIS A 1 428 ? 16.063 21.933 -0.277 1.00 61.09 428 HIS A N 1
ATOM 3326 C CA . HIS A 1 428 ? 16.340 22.341 -1.670 1.00 61.09 428 HIS A CA 1
ATOM 3327 C C . HIS A 1 428 ? 17.511 23.337 -1.848 1.00 61.09 428 HIS A C 1
ATOM 3329 O O . HIS A 1 428 ? 17.636 23.985 -2.880 1.00 61.09 428 HIS A O 1
ATOM 3335 N N . THR A 1 429 ? 18.336 23.503 -0.817 1.00 58.31 429 THR A N 1
ATOM 3336 C CA . THR A 1 429 ? 19.575 24.292 -0.780 1.00 58.31 429 THR A CA 1
AT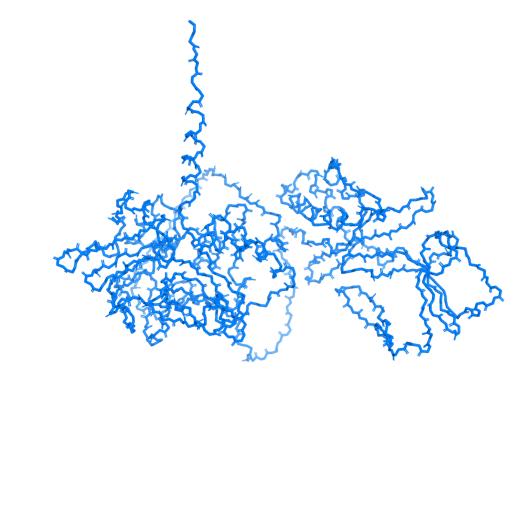OM 3337 C C . THR A 1 429 ? 20.802 23.423 -0.473 1.00 58.31 429 THR A C 1
ATOM 3339 O O . THR A 1 429 ? 21.916 23.929 -0.343 1.00 58.31 429 THR A O 1
ATOM 3342 N N . SER A 1 430 ? 20.611 22.109 -0.314 1.00 75.56 430 SER A N 1
ATOM 3343 C CA . SER A 1 430 ? 21.682 21.137 -0.132 1.00 75.56 430 SER A CA 1
ATOM 3344 C C . SER A 1 430 ? 22.363 20.859 -1.466 1.00 75.56 430 SER A C 1
ATOM 3346 O O . SER A 1 430 ? 21.717 20.465 -2.434 1.00 75.56 430 SER A O 1
ATOM 3348 N N . ALA A 1 431 ? 23.694 20.918 -1.486 1.00 81.81 431 ALA A N 1
ATOM 3349 C CA . ALA A 1 431 ? 24.474 20.554 -2.666 1.00 81.81 431 ALA A CA 1
ATOM 3350 C C . ALA A 1 431 ? 24.204 19.110 -3.150 1.00 81.81 431 ALA A C 1
ATOM 3352 O O . ALA A 1 431 ? 24.473 18.792 -4.305 1.00 81.81 431 ALA A O 1
ATOM 3353 N N . ALA A 1 432 ? 23.708 18.214 -2.283 1.00 79.81 432 ALA A N 1
ATOM 3354 C CA . ALA A 1 432 ? 23.307 16.860 -2.673 1.00 79.81 432 ALA A CA 1
ATOM 3355 C C . ALA A 1 432 ? 21.979 16.838 -3.451 1.00 79.81 432 ALA A C 1
ATOM 3357 O O . ALA A 1 432 ? 21.849 16.060 -4.392 1.00 79.81 432 ALA A O 1
ATOM 3358 N N . TYR A 1 433 ? 21.034 17.716 -3.100 1.00 81.56 433 TYR A N 1
ATOM 3359 C CA . TYR A 1 433 ? 19.771 17.877 -3.818 1.00 81.56 433 TYR A CA 1
ATOM 3360 C C . TYR A 1 433 ? 19.999 18.489 -5.202 1.00 81.56 433 TYR A C 1
ATOM 3362 O O . TYR A 1 433 ? 19.512 17.951 -6.192 1.00 81.56 433 TYR A O 1
ATOM 3370 N N . ASP A 1 434 ? 20.817 19.542 -5.290 1.00 84.00 434 ASP A N 1
ATOM 3371 C CA . ASP A 1 434 ? 21.164 20.153 -6.580 1.00 84.00 434 ASP A CA 1
ATOM 3372 C C . ASP A 1 434 ? 21.805 19.119 -7.516 1.00 84.00 434 ASP A C 1
ATOM 3374 O O . ASP A 1 434 ? 21.397 18.972 -8.667 1.00 84.00 434 ASP A O 1
ATOM 3378 N N . ARG A 1 435 ? 22.729 18.301 -6.985 1.00 88.44 435 ARG A N 1
ATOM 3379 C CA . ARG A 1 435 ? 23.318 17.180 -7.732 1.00 88.44 435 ARG A CA 1
ATOM 3380 C C . ARG A 1 435 ? 22.287 16.137 -8.155 1.00 88.44 435 ARG A C 1
ATOM 3382 O O . ARG A 1 435 ? 22.419 15.599 -9.250 1.00 88.44 435 ARG A O 1
ATOM 3389 N N . LEU A 1 436 ? 21.298 15.822 -7.318 1.00 87.94 436 LEU A N 1
ATOM 3390 C CA . LEU A 1 436 ? 20.231 14.878 -7.657 1.00 87.94 436 LEU A CA 1
ATOM 3391 C C . LEU A 1 436 ? 19.380 15.407 -8.815 1.00 87.94 436 LEU A C 1
ATOM 3393 O O . LEU A 1 436 ? 19.198 14.698 -9.801 1.00 87.94 436 LEU A O 1
ATOM 3397 N N . VAL A 1 437 ? 18.905 16.651 -8.720 1.00 86.00 437 VAL A N 1
ATOM 3398 C CA . VAL A 1 437 ? 18.094 17.288 -9.768 1.00 86.00 437 VAL A CA 1
ATOM 3399 C C . VAL A 1 437 ? 18.881 17.392 -11.068 1.00 86.00 437 VAL A C 1
ATOM 3401 O O . VAL A 1 437 ? 18.350 17.084 -12.130 1.00 86.00 437 VAL A O 1
ATOM 3404 N N . ASP A 1 438 ? 20.158 17.767 -10.998 1.00 87.50 438 ASP A N 1
ATOM 3405 C CA . ASP A 1 438 ? 21.028 17.809 -12.171 1.00 87.50 438 ASP A CA 1
ATOM 3406 C C . ASP A 1 438 ? 21.246 16.419 -12.781 1.00 87.50 438 ASP A C 1
ATOM 3408 O O . ASP A 1 438 ? 21.221 16.279 -14.002 1.00 87.50 438 ASP A O 1
ATOM 3412 N N . THR A 1 439 ? 21.410 15.390 -11.944 1.00 89.69 439 THR A N 1
ATOM 3413 C CA . THR A 1 439 ? 21.593 13.992 -12.374 1.00 89.69 439 THR A CA 1
ATOM 3414 C C . THR A 1 439 ? 20.341 13.427 -13.039 1.00 89.69 439 THR A C 1
ATOM 3416 O O . THR A 1 439 ? 20.445 12.645 -13.982 1.00 89.69 439 THR A O 1
ATOM 3419 N N . LEU A 1 440 ? 19.164 13.811 -12.545 1.00 88.38 440 LEU A N 1
ATOM 3420 C CA . LEU A 1 440 ? 17.876 13.324 -13.023 1.00 88.38 440 LEU A CA 1
ATOM 3421 C C . LEU A 1 440 ? 17.234 14.238 -14.075 1.00 88.38 440 LEU A C 1
ATOM 3423 O O . LEU A 1 440 ? 16.149 13.948 -14.570 1.00 88.38 440 LEU A O 1
ATOM 3427 N N . ARG A 1 441 ? 17.879 15.342 -14.457 1.00 85.56 441 ARG A N 1
ATOM 3428 C CA . ARG A 1 441 ? 17.335 16.229 -15.483 1.00 85.56 441 ARG A CA 1
ATOM 3429 C C . ARG A 1 441 ? 17.305 15.492 -16.828 1.00 85.56 441 ARG A C 1
ATOM 3431 O O . ARG A 1 441 ? 18.364 15.085 -17.313 1.00 85.56 441 ARG A O 1
ATOM 3438 N N . PRO A 1 442 ? 16.133 15.348 -17.475 1.00 78.44 442 PRO A N 1
ATOM 3439 C CA . PRO A 1 442 ? 16.072 14.757 -18.802 1.00 78.44 442 PRO A CA 1
ATOM 3440 C C . PRO A 1 442 ? 16.944 15.545 -19.778 1.00 78.44 442 PRO A C 1
ATOM 3442 O O . PRO A 1 442 ? 16.985 16.778 -19.736 1.00 78.44 442 PRO A O 1
ATOM 3445 N N . ALA A 1 443 ? 17.612 14.844 -20.693 1.00 73.00 443 ALA A N 1
ATOM 3446 C CA . ALA A 1 443 ? 18.349 15.507 -21.758 1.00 73.00 443 ALA A CA 1
ATOM 3447 C C . ALA A 1 443 ? 17.399 16.414 -22.561 1.00 73.00 443 ALA A C 1
ATOM 3449 O O . ALA A 1 443 ? 16.328 15.989 -23.001 1.00 73.00 443 ALA A O 1
ATOM 3450 N N . THR A 1 444 ? 17.802 17.670 -22.752 1.00 64.38 444 THR A N 1
ATOM 3451 C CA . THR A 1 444 ? 17.045 18.677 -23.513 1.00 64.38 444 THR A CA 1
ATOM 3452 C C . THR A 1 444 ? 17.191 18.501 -25.023 1.00 64.38 444 THR A C 1
ATOM 3454 O O . THR A 1 444 ? 16.434 19.088 -25.791 1.00 64.38 444 THR A O 1
ATOM 3457 N N . SER A 1 445 ? 18.153 17.683 -25.463 1.00 69.12 445 SER A N 1
ATOM 3458 C CA . SER A 1 445 ? 18.370 17.381 -26.873 1.00 69.12 445 SER A CA 1
ATOM 3459 C C . SER A 1 445 ? 17.522 16.180 -27.306 1.00 69.12 445 SER A C 1
ATOM 3461 O O . SER A 1 445 ? 17.752 15.079 -26.802 1.00 69.12 445 SER A O 1
ATOM 3463 N N . PRO A 1 446 ? 16.603 16.337 -28.276 1.00 56.62 446 PRO A N 1
ATOM 3464 C CA . PRO A 1 446 ? 15.807 15.231 -28.813 1.00 56.62 446 PRO A CA 1
ATOM 3465 C C . PRO A 1 446 ? 16.650 14.175 -29.551 1.00 56.62 446 PRO A C 1
ATOM 3467 O O . PRO A 1 446 ? 16.159 13.085 -29.826 1.00 56.62 446 PRO A O 1
ATOM 3470 N N . SER A 1 447 ? 17.921 14.471 -29.846 1.00 54.25 447 SER A N 1
ATOM 3471 C CA . SER A 1 447 ? 18.858 13.553 -30.507 1.00 54.25 447 SER A CA 1
ATOM 3472 C C . SER A 1 447 ? 19.756 12.780 -29.533 1.00 54.25 447 SER A C 1
ATOM 3474 O O . SER A 1 447 ? 20.582 11.979 -29.971 1.00 54.25 447 SER A O 1
ATOM 3476 N N . ALA A 1 448 ? 19.656 13.037 -28.223 1.00 61.78 448 ALA A N 1
ATOM 3477 C CA . ALA A 1 448 ? 20.419 12.294 -27.229 1.00 61.78 448 ALA A CA 1
ATOM 3478 C C . ALA A 1 448 ? 19.846 10.877 -27.113 1.00 61.78 448 ALA A C 1
ATOM 3480 O O . ALA A 1 448 ? 18.725 10.680 -26.647 1.00 61.78 448 ALA A O 1
ATOM 3481 N N . LEU A 1 449 ? 20.615 9.884 -27.558 1.00 65.56 449 LEU A N 1
ATOM 3482 C CA . LEU A 1 449 ? 20.229 8.488 -27.408 1.00 65.56 449 LEU A CA 1
ATOM 3483 C C . LEU A 1 449 ? 20.141 8.146 -25.920 1.00 65.56 449 LEU A C 1
ATOM 3485 O O . LEU A 1 449 ? 21.133 8.284 -25.207 1.00 65.56 449 LEU A O 1
ATOM 3489 N N . LEU A 1 450 ? 18.975 7.664 -25.476 1.00 79.44 450 LEU A N 1
ATOM 3490 C CA . LEU A 1 450 ? 18.769 7.210 -24.097 1.00 79.44 450 LEU A CA 1
ATOM 3491 C C . LEU A 1 450 ? 19.798 6.143 -23.706 1.00 79.44 450 LEU A C 1
ATOM 3493 O O . LEU A 1 450 ? 20.349 6.169 -22.613 1.00 79.44 450 LEU A O 1
ATOM 3497 N N . LEU A 1 451 ? 20.063 5.215 -24.625 1.00 83.19 451 LEU A N 1
ATOM 3498 C CA . LEU A 1 451 ? 21.068 4.179 -24.471 1.00 83.19 451 LEU A CA 1
ATOM 3499 C C . LEU A 1 451 ? 21.912 4.064 -25.754 1.00 83.19 451 LEU A C 1
ATOM 3501 O O . LEU A 1 451 ? 21.343 4.032 -26.854 1.00 83.19 451 LEU A O 1
ATOM 3505 N N . PRO A 1 452 ? 23.252 3.955 -25.648 1.00 78.50 452 PRO A N 1
ATOM 3506 C CA . PRO A 1 452 ? 24.126 3.780 -26.807 1.00 78.50 452 PRO A CA 1
ATOM 3507 C C . PRO A 1 452 ? 23.802 2.503 -27.592 1.00 78.50 452 PRO A C 1
ATOM 3509 O O . PRO A 1 452 ? 23.884 1.401 -27.043 1.00 78.50 452 PRO A O 1
ATOM 3512 N N . HIS A 1 453 ? 23.488 2.636 -28.877 1.00 81.38 453 HIS A N 1
ATOM 3513 C CA . HIS A 1 453 ? 23.190 1.529 -29.791 1.00 81.38 453 HIS A CA 1
ATOM 3514 C C . HIS A 1 453 ? 23.840 1.765 -31.164 1.00 81.38 453 HIS A C 1
ATOM 3516 O O . HIS A 1 453 ? 24.450 2.809 -31.391 1.00 81.38 453 HIS A O 1
ATOM 3522 N N . GLY A 1 454 ? 23.756 0.785 -32.069 1.00 81.00 454 GLY A N 1
ATOM 3523 C CA . GLY A 1 454 ? 24.389 0.870 -33.394 1.00 81.00 454 GLY A CA 1
ATOM 3524 C C . GLY A 1 454 ? 25.924 0.796 -33.378 1.00 81.00 454 GLY A C 1
ATOM 3525 O O . GLY A 1 454 ? 26.575 1.154 -34.357 1.00 81.00 454 GLY A O 1
ATOM 3526 N N . LEU A 1 455 ? 26.520 0.333 -32.278 1.00 85.00 455 LEU A N 1
ATOM 3527 C CA . LEU A 1 455 ? 27.960 0.126 -32.166 1.00 85.00 455 LEU A CA 1
ATOM 3528 C C . LEU A 1 455 ? 28.392 -1.076 -33.021 1.00 85.00 455 LEU A C 1
ATOM 3530 O O . LEU A 1 455 ? 27.697 -2.098 -33.040 1.00 85.00 455 LEU A O 1
ATOM 3534 N N . PRO A 1 456 ? 29.550 -1.002 -33.704 1.00 86.56 456 PRO A N 1
ATOM 3535 C CA . PRO A 1 456 ? 30.061 -2.130 -34.468 1.00 86.56 456 PRO A CA 1
ATOM 3536 C C . PRO A 1 456 ? 30.473 -3.277 -33.528 1.00 86.56 456 PRO A C 1
ATOM 3538 O O . PRO A 1 456 ? 30.869 -3.029 -32.387 1.00 86.56 456 PRO A O 1
ATOM 3541 N N . PRO A 1 457 ? 30.491 -4.533 -34.004 1.00 86.25 457 PRO A N 1
ATOM 3542 C CA . PRO A 1 457 ? 30.761 -5.701 -33.160 1.00 86.25 457 PRO A CA 1
ATOM 3543 C C . PRO A 1 457 ? 32.143 -5.627 -32.498 1.00 86.25 457 PRO A C 1
ATOM 3545 O O . PRO A 1 457 ? 32.292 -5.934 -31.317 1.00 86.25 457 PRO A O 1
ATOM 3548 N N . LYS A 1 458 ? 33.143 -5.087 -33.211 1.00 84.50 458 LYS A N 1
ATOM 3549 C CA . LYS A 1 458 ? 34.490 -4.833 -32.675 1.00 84.50 458 LYS A CA 1
ATOM 3550 C C . LYS A 1 458 ? 34.483 -3.866 -31.484 1.00 84.50 458 LYS A C 1
ATOM 3552 O O . LYS A 1 458 ? 35.255 -4.057 -30.552 1.00 84.50 458 LYS A O 1
ATOM 3557 N N . ALA A 1 459 ? 33.593 -2.870 -31.483 1.00 83.31 459 ALA A N 1
ATOM 3558 C CA . ALA A 1 459 ? 33.412 -1.948 -30.360 1.00 83.31 459 ALA A CA 1
ATOM 3559 C C . ALA A 1 459 ? 32.646 -2.577 -29.183 1.00 83.31 459 ALA A C 1
ATOM 3561 O O . ALA A 1 459 ? 32.439 -1.927 -28.173 1.00 83.31 459 ALA A O 1
ATOM 3562 N N . LEU A 1 460 ? 32.232 -3.837 -29.279 1.00 84.94 460 LEU A N 1
ATOM 3563 C CA . LEU A 1 460 ? 31.721 -4.616 -28.152 1.00 84.94 460 LEU A CA 1
ATOM 3564 C C . LEU A 1 460 ? 32.615 -5.832 -27.860 1.00 84.94 460 LEU A C 1
ATOM 3566 O O . LEU A 1 460 ? 32.228 -6.716 -27.096 1.00 84.94 460 LEU A O 1
ATOM 3570 N N . GLY A 1 461 ? 33.794 -5.908 -28.491 1.00 82.75 461 GLY A N 1
ATOM 3571 C CA . GLY A 1 461 ? 34.693 -7.065 -28.440 1.00 82.75 461 GLY A CA 1
ATOM 3572 C C . GLY A 1 461 ? 34.093 -8.349 -29.016 1.00 82.75 461 GLY A C 1
ATOM 3573 O O . GLY A 1 461 ? 34.588 -9.438 -28.739 1.00 82.75 461 GLY A O 1
ATOM 3574 N N . VAL A 1 462 ? 33.013 -8.246 -29.790 1.00 85.69 462 VAL A N 1
ATOM 3575 C CA . VAL A 1 462 ? 32.362 -9.391 -30.424 1.00 85.69 462 VAL A CA 1
ATOM 3576 C C . VAL A 1 462 ? 33.154 -9.764 -31.672 1.00 85.69 462 VAL A C 1
ATOM 3578 O O . VAL A 1 462 ? 33.296 -8.965 -32.600 1.00 85.69 462 VAL A O 1
ATOM 3581 N N . ASN A 1 463 ? 33.676 -10.990 -31.689 1.00 83.75 463 ASN A N 1
ATOM 3582 C CA . ASN A 1 463 ? 34.460 -11.518 -32.802 1.00 83.75 463 ASN A CA 1
ATOM 3583 C C . ASN A 1 463 ? 33.643 -12.569 -33.548 1.00 83.75 463 ASN A C 1
ATOM 3585 O O . ASN A 1 463 ? 33.390 -13.651 -33.027 1.00 83.75 463 ASN A O 1
ATOM 3589 N N . MET A 1 464 ? 33.242 -12.248 -34.777 1.00 80.12 464 MET A N 1
ATOM 3590 C CA . MET A 1 464 ? 32.389 -13.108 -35.595 1.00 80.12 464 MET A CA 1
ATOM 3591 C C . MET A 1 464 ? 33.138 -13.615 -36.819 1.00 80.12 464 MET A C 1
ATOM 3593 O O . MET A 1 464 ? 33.695 -12.828 -37.587 1.00 80.12 464 MET A O 1
ATOM 3597 N N . TRP A 1 465 ? 33.087 -14.923 -37.045 1.00 76.00 465 TRP A N 1
ATOM 3598 C CA . TRP A 1 465 ? 33.511 -15.527 -38.303 1.00 76.00 465 TRP A CA 1
ATOM 3599 C C . TRP A 1 465 ? 32.362 -15.391 -39.305 1.00 76.00 465 TRP A C 1
ATOM 3601 O O . TRP A 1 465 ? 31.294 -15.942 -39.087 1.00 76.00 465 TRP A O 1
ATOM 3611 N N . ARG A 1 466 ? 32.545 -14.576 -40.351 1.00 68.62 466 ARG A N 1
ATOM 3612 C CA . ARG A 1 466 ? 31.444 -14.120 -41.226 1.00 68.62 466 ARG A CA 1
ATOM 3613 C C . ARG A 1 466 ? 31.219 -14.953 -42.493 1.00 68.62 466 ARG A C 1
ATOM 3615 O O . ARG A 1 466 ? 30.272 -14.674 -43.217 1.00 68.62 466 ARG A O 1
ATOM 3622 N N . TRP A 1 467 ? 32.094 -15.905 -42.809 1.00 64.94 467 TRP A N 1
ATOM 3623 C CA . TRP A 1 467 ? 32.163 -16.510 -44.146 1.00 64.94 467 TRP A CA 1
ATOM 3624 C C . TRP A 1 467 ? 30.984 -17.442 -44.491 1.00 64.94 467 TRP A C 1
ATOM 3626 O O . TRP A 1 467 ? 30.815 -17.775 -45.659 1.00 64.94 467 TRP A O 1
ATOM 3636 N N . ASP A 1 468 ? 30.146 -17.805 -43.518 1.00 69.00 468 ASP A N 1
ATOM 3637 C CA . ASP A 1 468 ? 29.024 -18.745 -43.653 1.00 69.00 468 ASP A CA 1
ATOM 3638 C C . ASP A 1 468 ? 27.674 -18.227 -43.110 1.00 69.00 468 ASP A C 1
ATOM 3640 O O . ASP A 1 468 ? 26.654 -18.895 -43.264 1.00 69.00 468 ASP A O 1
ATOM 3644 N N . LEU A 1 469 ? 27.627 -17.041 -42.493 1.00 77.25 469 LEU A N 1
ATOM 3645 C CA . LEU A 1 469 ? 26.468 -16.629 -41.688 1.00 77.25 469 LEU A CA 1
ATOM 3646 C C . LEU A 1 469 ? 25.267 -16.081 -42.479 1.00 77.25 469 LEU A C 1
ATOM 3648 O O . LEU A 1 469 ? 24.203 -15.954 -41.889 1.00 77.25 469 LEU A O 1
ATOM 3652 N N . ASN A 1 470 ? 25.396 -15.747 -43.769 1.00 87.50 470 ASN A N 1
ATOM 3653 C CA . ASN A 1 470 ? 24.331 -15.127 -44.586 1.00 87.50 470 ASN A CA 1
ATOM 3654 C C . ASN A 1 470 ? 23.509 -14.068 -43.808 1.00 87.50 470 ASN A C 1
ATOM 3656 O O . ASN A 1 470 ? 22.315 -14.241 -43.537 1.00 87.50 470 ASN A O 1
ATOM 3660 N N . VAL A 1 471 ? 24.203 -13.021 -43.351 1.00 90.31 471 VAL A N 1
ATOM 3661 C CA . VAL A 1 471 ? 23.659 -11.989 -42.458 1.00 90.31 471 VAL A CA 1
ATOM 3662 C C . VAL A 1 471 ? 22.643 -11.121 -43.202 1.00 90.31 471 VAL A C 1
ATOM 3664 O O . VAL A 1 471 ? 22.979 -10.491 -44.202 1.00 90.31 471 VAL A O 1
ATOM 3667 N N . CYS A 1 472 ? 21.419 -11.058 -42.681 1.00 91.88 472 CYS A N 1
ATOM 3668 C CA . CYS A 1 472 ? 20.338 -10.210 -43.182 1.00 91.88 472 CYS A CA 1
ATOM 3669 C C . CYS A 1 472 ? 20.358 -8.828 -42.517 1.00 91.88 472 CYS A C 1
ATOM 3671 O O . CYS A 1 472 ? 20.189 -7.811 -43.184 1.00 91.88 472 CYS A O 1
ATOM 3673 N N . MET A 1 473 ? 20.546 -8.795 -41.194 1.00 90.75 473 MET A N 1
ATOM 3674 C CA . MET A 1 473 ? 20.595 -7.566 -40.403 1.00 90.75 473 MET A CA 1
ATOM 3675 C C . MET A 1 473 ? 21.466 -7.779 -39.167 1.00 90.75 473 MET A C 1
ATOM 3677 O O . MET A 1 473 ? 21.438 -8.845 -38.558 1.00 90.75 473 MET A O 1
ATOM 3681 N N . GLU A 1 474 ? 22.226 -6.765 -38.773 1.00 91.50 474 GLU A N 1
ATOM 3682 C CA . GLU A 1 474 ? 23.025 -6.796 -37.551 1.00 91.50 474 GLU A CA 1
ATOM 3683 C C . GLU A 1 474 ? 23.031 -5.427 -36.871 1.00 91.50 474 GLU A C 1
ATOM 3685 O O . GLU A 1 474 ? 22.873 -4.393 -37.521 1.00 91.50 474 GLU A O 1
ATOM 3690 N N . GLY A 1 475 ? 23.216 -5.415 -35.555 1.00 91.00 475 GLY A N 1
ATOM 3691 C CA . GLY A 1 475 ? 23.285 -4.177 -34.790 1.00 91.00 475 GLY A CA 1
ATOM 3692 C C . GLY A 1 475 ? 23.439 -4.427 -33.299 1.00 91.00 475 GLY A C 1
ATOM 3693 O O . GLY A 1 475 ? 23.116 -5.501 -32.797 1.00 91.00 475 GLY A O 1
ATOM 3694 N N . SER A 1 476 ? 23.938 -3.428 -32.573 1.00 90.88 476 SER A N 1
ATOM 3695 C CA . SER A 1 476 ? 23.932 -3.476 -31.114 1.00 90.88 476 SER A CA 1
ATOM 3696 C C . SER A 1 476 ? 22.642 -2.908 -30.543 1.00 90.88 476 SER A C 1
ATOM 3698 O O . SER A 1 476 ? 22.083 -1.946 -31.074 1.00 90.88 476 SER A O 1
ATOM 3700 N N . GLY A 1 477 ? 22.221 -3.458 -29.412 1.00 91.06 477 GLY A N 1
ATOM 3701 C CA . GLY A 1 477 ? 21.094 -2.951 -28.648 1.00 91.06 477 GLY A CA 1
ATOM 3702 C C . GLY A 1 477 ? 21.060 -3.567 -27.259 1.00 91.06 477 GLY A C 1
ATOM 3703 O O . GLY A 1 477 ? 22.095 -3.967 -26.723 1.00 91.06 477 GLY A O 1
ATOM 3704 N N . TYR A 1 478 ? 19.870 -3.611 -26.670 1.00 93.00 478 TYR A N 1
ATOM 3705 C CA . TYR A 1 478 ? 19.681 -4.031 -25.291 1.00 93.00 478 TYR A CA 1
ATOM 3706 C C . TYR A 1 478 ? 18.622 -5.110 -25.199 1.00 93.00 478 TYR A C 1
ATOM 3708 O O . TYR A 1 478 ? 17.569 -5.004 -25.825 1.00 93.00 478 TYR A O 1
ATOM 3716 N N . ARG A 1 479 ? 18.899 -6.133 -24.395 1.00 92.00 479 ARG A N 1
ATOM 3717 C CA . ARG A 1 479 ? 17.951 -7.195 -24.081 1.00 92.00 479 ARG A CA 1
ATOM 3718 C C . ARG A 1 479 ? 17.539 -7.107 -22.621 1.00 92.00 479 ARG A C 1
ATOM 3720 O O . ARG A 1 479 ? 18.389 -6.951 -21.744 1.00 92.00 479 ARG A O 1
ATOM 3727 N N . ILE A 1 480 ? 16.239 -7.232 -22.378 1.00 89.94 480 ILE A N 1
ATOM 3728 C CA . ILE A 1 480 ? 15.675 -7.413 -21.040 1.00 89.94 480 ILE A CA 1
ATOM 3729 C C . ILE A 1 480 ? 16.013 -8.843 -20.609 1.00 89.94 480 ILE A C 1
ATOM 3731 O O . ILE A 1 480 ? 15.604 -9.800 -21.265 1.00 89.94 480 ILE A O 1
ATOM 3735 N N . VAL A 1 481 ? 16.838 -8.982 -19.571 1.00 86.25 481 VAL A N 1
ATOM 3736 C CA . VAL A 1 481 ? 17.299 -10.289 -19.065 1.00 86.25 481 VAL A CA 1
ATOM 3737 C C . VAL A 1 481 ? 16.480 -10.726 -17.850 1.00 86.25 481 VAL A C 1
ATOM 3739 O O . VAL A 1 481 ? 16.271 -11.921 -17.662 1.00 86.25 481 VAL A O 1
ATOM 3742 N N . SER A 1 482 ? 16.002 -9.764 -17.061 1.00 80.12 482 SER A N 1
ATOM 3743 C CA . SER A 1 482 ? 15.014 -9.932 -15.992 1.00 80.12 482 SER A CA 1
ATOM 3744 C C . SER A 1 482 ? 14.108 -8.697 -15.933 1.00 80.12 482 SER A C 1
ATOM 3746 O O . SER A 1 482 ? 14.303 -7.745 -16.690 1.00 80.12 482 SER A O 1
ATOM 3748 N N . ASP A 1 483 ? 13.134 -8.693 -15.029 1.00 75.62 483 ASP A N 1
ATOM 3749 C CA . ASP A 1 483 ? 12.245 -7.560 -14.744 1.00 75.62 483 ASP A CA 1
ATOM 3750 C C . ASP A 1 483 ? 12.982 -6.271 -14.336 1.00 75.62 483 ASP A C 1
ATOM 3752 O O . ASP A 1 483 ? 12.484 -5.178 -14.600 1.00 75.62 483 ASP A O 1
ATOM 3756 N N . ILE A 1 484 ? 14.183 -6.396 -13.766 1.00 78.88 484 ILE A N 1
ATOM 3757 C CA . ILE A 1 484 ? 15.006 -5.277 -13.281 1.00 78.88 484 ILE A CA 1
ATOM 3758 C C . ILE A 1 484 ? 16.383 -5.168 -13.957 1.00 78.88 484 ILE A C 1
ATOM 3760 O O . ILE A 1 484 ? 17.163 -4.286 -13.600 1.00 78.88 484 ILE A O 1
ATOM 3764 N N . CYS A 1 485 ? 16.704 -6.016 -14.943 1.00 88.75 485 CYS A N 1
ATOM 3765 C CA . CYS A 1 485 ? 18.016 -6.038 -15.605 1.00 88.75 485 CYS A CA 1
ATOM 3766 C C . CYS A 1 485 ? 17.919 -5.858 -17.122 1.00 88.75 485 CYS A C 1
ATOM 3768 O O . CYS A 1 485 ? 17.302 -6.656 -17.838 1.00 88.75 485 CYS A O 1
ATOM 3770 N N . LEU A 1 486 ? 18.636 -4.852 -17.624 1.00 92.56 486 LEU A N 1
ATOM 3771 C CA . LEU A 1 486 ? 18.847 -4.615 -19.045 1.00 92.56 486 LEU A CA 1
ATOM 3772 C C . LEU A 1 486 ? 20.323 -4.835 -19.409 1.00 92.56 486 LEU A C 1
ATOM 3774 O O . LEU A 1 486 ? 21.226 -4.314 -18.754 1.00 92.56 486 LEU A O 1
ATOM 3778 N N . ARG A 1 487 ? 20.602 -5.578 -20.483 1.00 92.69 487 ARG A N 1
ATOM 3779 C CA . ARG A 1 487 ? 21.978 -5.897 -20.897 1.00 92.69 487 ARG A CA 1
ATOM 3780 C C . ARG A 1 487 ? 22.259 -5.484 -22.332 1.00 92.69 487 ARG A C 1
ATOM 3782 O O . ARG A 1 487 ? 21.490 -5.815 -23.228 1.00 92.69 487 ARG A O 1
ATOM 3789 N N . GLN A 1 488 ? 23.400 -4.831 -22.549 1.00 93.19 488 GLN A N 1
ATOM 3790 C CA . GLN A 1 488 ? 23.909 -4.520 -23.881 1.00 93.19 488 GLN A CA 1
ATOM 3791 C C . GLN A 1 488 ? 24.445 -5.776 -24.586 1.00 93.19 488 GLN A C 1
ATOM 3793 O O . GLN A 1 488 ? 25.324 -6.473 -24.070 1.00 93.19 488 GLN A O 1
ATOM 3798 N N . GLU A 1 489 ? 23.940 -6.042 -25.788 1.00 93.56 489 GLU A N 1
ATOM 3799 C CA . GLU A 1 489 ? 24.291 -7.206 -26.606 1.00 93.56 489 GLU A CA 1
ATOM 3800 C C . GLU A 1 489 ? 24.403 -6.821 -28.092 1.00 93.56 489 GLU A C 1
ATOM 3802 O O . GLU A 1 489 ? 24.003 -5.731 -28.515 1.00 93.56 489 GLU A O 1
ATOM 3807 N N . TYR A 1 490 ? 24.998 -7.713 -28.885 1.00 93.50 490 TYR A N 1
ATOM 3808 C CA . TYR A 1 490 ? 25.077 -7.582 -30.338 1.00 93.50 490 TYR A CA 1
ATOM 3809 C C . TYR A 1 490 ? 24.168 -8.614 -31.000 1.00 93.50 490 TYR A C 1
ATOM 3811 O O . TYR A 1 490 ? 24.290 -9.813 -30.743 1.00 93.50 490 TYR A O 1
ATOM 3819 N N . PHE A 1 491 ? 23.254 -8.148 -31.839 1.00 93.81 491 PHE A N 1
ATOM 3820 C CA . PHE A 1 491 ? 22.242 -8.966 -32.489 1.00 93.81 491 PHE A CA 1
ATOM 3821 C C . PHE A 1 491 ? 22.613 -9.193 -33.946 1.00 93.81 491 PHE A C 1
ATOM 3823 O O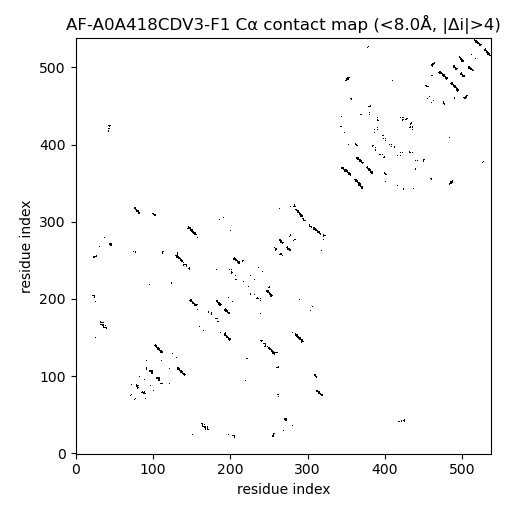 . PHE A 1 491 ? 22.966 -8.249 -34.653 1.00 93.81 491 PHE A O 1
ATOM 3830 N N . VAL A 1 492 ? 22.491 -10.437 -34.401 1.00 93.69 492 VAL A N 1
ATOM 3831 C CA . VAL A 1 492 ? 22.701 -10.818 -35.797 1.00 93.69 492 VAL A CA 1
ATOM 3832 C C . VAL A 1 492 ? 21.550 -11.691 -36.256 1.00 93.69 492 VAL A C 1
ATOM 3834 O O . VAL A 1 492 ? 21.387 -12.824 -35.812 1.00 93.69 492 VAL A O 1
ATOM 3837 N N . LEU A 1 493 ? 20.754 -11.151 -37.168 1.00 93.88 493 LEU A N 1
ATOM 3838 C CA . LEU A 1 493 ? 19.738 -11.880 -37.899 1.00 93.88 493 LEU A CA 1
ATOM 3839 C C . LEU A 1 493 ? 20.364 -12.452 -39.169 1.00 93.88 493 LEU A C 1
ATOM 3841 O O . LEU A 1 493 ? 20.846 -11.720 -40.033 1.00 93.88 493 LEU A O 1
ATOM 3845 N N . THR A 1 494 ? 20.323 -13.768 -39.286 1.00 93.81 494 THR A N 1
ATOM 3846 C CA . THR A 1 494 ? 20.723 -14.523 -40.476 1.00 93.81 494 THR A CA 1
ATOM 3847 C C . THR A 1 494 ? 19.486 -15.066 -41.182 1.00 93.81 494 THR A C 1
ATOM 3849 O O . THR A 1 494 ? 18.388 -15.043 -40.626 1.00 93.81 494 THR A O 1
ATOM 3852 N N . SER A 1 495 ? 19.657 -15.639 -42.374 1.00 91.50 495 SER A N 1
ATOM 3853 C CA . SER A 1 495 ? 18.554 -16.327 -43.069 1.00 91.50 495 SER A CA 1
ATOM 3854 C C . SER A 1 495 ? 17.926 -17.502 -42.295 1.00 91.50 495 SER A C 1
ATOM 3856 O O . SER A 1 495 ? 16.821 -17.911 -42.631 1.00 91.50 495 SER A O 1
ATOM 3858 N N . ALA A 1 496 ? 18.601 -18.039 -41.269 1.00 92.31 496 ALA A N 1
ATOM 3859 C CA . ALA A 1 496 ? 18.153 -19.226 -40.534 1.00 92.31 496 ALA A CA 1
ATOM 3860 C C . ALA A 1 496 ? 17.985 -19.009 -39.022 1.00 92.31 496 ALA A C 1
ATOM 3862 O O . ALA A 1 496 ? 17.330 -19.801 -38.345 1.00 92.31 496 ALA A O 1
ATOM 3863 N N . SER A 1 497 ? 18.611 -17.986 -38.441 1.00 93.56 497 SER A N 1
ATOM 3864 C CA . SER A 1 497 ? 18.622 -17.785 -36.989 1.00 93.56 497 SER A CA 1
ATOM 3865 C C . SER A 1 497 ? 18.811 -16.324 -36.588 1.00 93.56 497 SER A C 1
ATOM 3867 O O . SER A 1 497 ? 19.568 -15.591 -37.228 1.00 93.56 497 SER A O 1
ATOM 3869 N N . LEU A 1 498 ? 18.195 -15.947 -35.470 1.00 93.75 498 LEU A N 1
ATOM 3870 C CA . LEU A 1 498 ? 18.531 -14.765 -34.685 1.00 93.75 498 LEU A CA 1
ATOM 3871 C C . LEU A 1 498 ? 19.574 -15.150 -33.623 1.00 93.75 498 LEU A C 1
ATOM 3873 O O . LEU A 1 498 ? 19.347 -16.028 -32.791 1.00 93.75 498 LEU A O 1
ATOM 3877 N N . LEU A 1 499 ? 20.735 -14.505 -33.675 1.00 93.50 499 LEU A N 1
ATOM 3878 C CA . LEU A 1 499 ? 21.893 -14.768 -32.824 1.00 93.50 499 LEU A CA 1
ATOM 3879 C C . LEU A 1 499 ? 22.154 -13.564 -31.920 1.00 93.50 499 LEU A C 1
ATOM 3881 O O . LEU A 1 499 ? 22.257 -12.437 -32.404 1.00 93.50 499 LEU A O 1
ATOM 3885 N N . LEU A 1 500 ? 22.295 -13.800 -30.617 1.00 93.50 500 LEU A N 1
ATOM 3886 C CA . LEU A 1 500 ? 22.552 -12.755 -29.632 1.00 93.50 500 LEU A CA 1
ATOM 3887 C C . LEU A 1 500 ? 23.906 -13.003 -28.975 1.00 93.50 500 LEU A C 1
ATOM 3889 O O . LEU A 1 500 ? 24.116 -14.004 -28.286 1.00 93.50 500 LEU A O 1
ATOM 3893 N N . TYR A 1 501 ? 24.840 -12.089 -29.200 1.00 93.00 501 TYR A N 1
ATOM 3894 C CA . TYR A 1 501 ? 26.199 -12.158 -28.690 1.00 93.00 501 TYR A CA 1
ATOM 3895 C C . TYR A 1 501 ? 26.347 -11.260 -27.471 1.00 93.00 501 TYR A C 1
ATOM 3897 O O . TYR A 1 501 ? 26.067 -10.058 -27.512 1.00 93.00 501 TYR A O 1
ATOM 3905 N N . ARG A 1 502 ? 26.875 -11.838 -26.392 1.00 90.44 502 ARG A N 1
ATOM 3906 C CA . ARG A 1 502 ? 27.376 -11.050 -25.269 1.00 90.44 502 ARG A CA 1
ATOM 3907 C C . ARG A 1 502 ? 28.643 -10.306 -25.699 1.00 90.44 502 ARG A C 1
ATOM 3909 O O . ARG A 1 502 ? 29.404 -10.786 -26.536 1.00 90.44 502 ARG A O 1
ATOM 3916 N N . THR A 1 503 ? 28.907 -9.152 -25.099 1.00 86.50 503 THR A N 1
ATOM 3917 C CA . THR A 1 503 ? 30.167 -8.431 -25.329 1.00 86.50 503 THR A CA 1
ATOM 3918 C C . THR A 1 503 ? 31.377 -9.295 -24.943 1.00 86.50 503 THR A C 1
ATOM 3920 O O . THR A 1 503 ? 31.313 -10.038 -23.957 1.00 86.50 503 THR A O 1
ATOM 3923 N N . TYR A 1 504 ? 32.464 -9.210 -25.717 1.00 85.50 504 TYR A N 1
ATOM 3924 C CA . TYR A 1 504 ? 33.654 -10.077 -25.627 1.00 85.50 504 TYR A CA 1
ATOM 3925 C C . TYR A 1 504 ? 33.385 -11.577 -25.874 1.00 85.50 504 TYR A C 1
ATOM 3927 O O . TYR A 1 504 ? 34.138 -12.432 -25.408 1.00 85.50 504 TYR A O 1
ATOM 3935 N N . ALA A 1 505 ? 32.329 -11.923 -26.620 1.00 85.81 505 ALA A N 1
ATOM 3936 C CA . ALA A 1 505 ? 32.057 -13.301 -27.030 1.00 85.81 505 ALA A CA 1
ATOM 3937 C C . ALA A 1 505 ? 32.444 -13.565 -28.495 1.00 85.81 505 ALA A C 1
ATOM 3939 O O . ALA A 1 505 ? 32.291 -12.710 -29.370 1.00 85.81 505 ALA A O 1
ATOM 3940 N N . SER A 1 506 ? 32.906 -14.786 -28.767 1.00 86.19 506 SER A N 1
ATOM 3941 C CA . SER A 1 506 ? 33.097 -15.326 -30.123 1.00 86.19 506 SER A CA 1
ATOM 3942 C C . SER A 1 506 ? 31.965 -16.260 -30.566 1.00 86.19 506 SER A C 1
ATOM 3944 O O . SER A 1 506 ? 31.908 -16.673 -31.723 1.00 86.19 506 SER A O 1
ATOM 3946 N N . GLN A 1 507 ? 31.054 -16.592 -29.649 1.00 88.44 507 GLN A N 1
ATOM 3947 C CA . GLN A 1 507 ? 29.892 -17.447 -29.873 1.00 88.44 507 GLN A CA 1
ATOM 3948 C C . GLN A 1 507 ? 28.625 -16.761 -29.345 1.00 88.44 507 GLN A C 1
ATOM 3950 O O . GLN A 1 507 ? 28.711 -15.994 -28.378 1.00 88.44 507 GLN A O 1
ATOM 3955 N N . PRO A 1 508 ? 27.460 -17.006 -29.967 1.00 91.06 508 PRO A N 1
ATOM 3956 C CA . PRO A 1 508 ? 26.204 -16.452 -29.487 1.00 91.06 508 PRO A CA 1
ATOM 3957 C C . PRO A 1 508 ? 25.833 -17.074 -28.136 1.00 91.06 508 PRO A C 1
ATOM 3959 O O . PRO A 1 508 ? 25.942 -18.283 -27.949 1.00 91.06 508 PRO A O 1
ATOM 3962 N N . ALA A 1 509 ? 25.384 -16.238 -27.202 1.00 90.00 509 ALA A N 1
ATOM 3963 C CA . ALA A 1 509 ? 24.855 -16.676 -25.913 1.00 90.00 509 ALA A CA 1
ATOM 3964 C C . ALA A 1 509 ? 23.425 -17.217 -26.046 1.00 90.00 509 ALA A C 1
ATOM 3966 O O . ALA A 1 509 ? 23.031 -18.103 -25.296 1.00 90.00 509 ALA A O 1
ATOM 3967 N N . VAL A 1 510 ? 22.664 -16.685 -27.008 1.00 91.62 510 VAL A N 1
ATOM 3968 C CA . VAL A 1 510 ? 21.321 -17.155 -27.360 1.00 91.62 510 VAL A CA 1
ATOM 3969 C C . VAL A 1 510 ? 21.243 -17.314 -28.876 1.00 91.62 510 VAL A C 1
ATOM 3971 O O . VAL A 1 510 ? 21.718 -16.457 -29.627 1.00 91.62 510 VAL A O 1
ATOM 3974 N N . LYS A 1 511 ? 20.647 -18.420 -29.322 1.00 92.69 511 LYS A N 1
ATOM 3975 C CA . LYS A 1 511 ? 20.380 -18.722 -30.729 1.00 92.69 511 LYS A CA 1
ATOM 3976 C C . LYS A 1 511 ? 18.925 -19.150 -30.866 1.00 92.69 511 LYS A C 1
ATOM 3978 O O . LYS A 1 511 ? 18.544 -20.175 -30.316 1.00 92.69 511 LYS A O 1
ATOM 3983 N N . VAL A 1 512 ? 18.156 -18.384 -31.631 1.00 92.44 512 VAL A N 1
ATOM 3984 C CA . VAL A 1 512 ? 16.749 -18.662 -31.940 1.00 92.44 512 VAL A CA 1
ATOM 3985 C C . VAL A 1 512 ? 16.645 -19.002 -33.421 1.00 92.44 512 VAL A C 1
ATOM 3987 O O . VAL A 1 512 ? 17.120 -18.235 -34.260 1.00 92.44 512 VAL A O 1
ATOM 3990 N N . SER A 1 513 ? 16.063 -20.151 -33.764 1.00 93.12 513 SER A N 1
ATOM 3991 C CA . SER A 1 513 ? 15.784 -20.490 -35.163 1.00 93.12 513 SER A CA 1
ATOM 3992 C C . SER A 1 513 ? 14.697 -19.571 -35.707 1.00 93.12 513 SER A C 1
ATOM 3994 O O . SER A 1 513 ? 13.699 -19.335 -35.034 1.00 93.12 513 SER A O 1
ATOM 3996 N N . VAL A 1 514 ? 14.834 -19.091 -36.944 1.00 92.19 514 VAL A N 1
ATOM 3997 C CA . VAL A 1 514 ? 13.767 -18.298 -37.584 1.00 92.19 514 VAL A CA 1
ATOM 3998 C C . VAL A 1 514 ? 12.488 -19.126 -37.747 1.00 92.19 514 VAL A C 1
ATOM 4000 O O . VAL A 1 514 ? 11.397 -18.580 -37.652 1.00 92.19 514 VAL A O 1
ATOM 4003 N N . HIS A 1 515 ? 12.609 -20.446 -37.917 1.00 91.88 515 HIS A N 1
ATOM 4004 C CA . HIS A 1 515 ? 11.457 -21.351 -37.958 1.00 91.88 515 HIS A CA 1
ATOM 4005 C C . HIS A 1 515 ? 10.715 -21.454 -36.623 1.00 91.88 515 HIS A C 1
ATOM 4007 O O . HIS A 1 515 ? 9.544 -21.828 -36.618 1.00 91.88 515 HIS A O 1
ATOM 4013 N N . ASP A 1 516 ? 11.385 -21.119 -35.518 1.00 93.19 516 ASP A N 1
ATOM 4014 C CA . ASP A 1 516 ? 10.790 -21.208 -34.192 1.00 93.19 516 ASP A CA 1
ATOM 4015 C C . ASP A 1 516 ? 10.043 -19.926 -33.806 1.00 93.19 516 ASP A C 1
ATOM 4017 O O . ASP A 1 516 ? 9.298 -19.946 -32.830 1.00 93.19 516 ASP A O 1
ATOM 4021 N N . ILE A 1 517 ? 10.221 -18.829 -34.555 1.00 92.94 517 ILE A N 1
ATOM 4022 C CA . ILE A 1 517 ? 9.575 -17.538 -34.295 1.00 92.94 517 ILE A CA 1
ATOM 4023 C C . ILE A 1 517 ? 8.118 -17.599 -34.756 1.00 92.94 517 ILE A C 1
ATOM 4025 O O . ILE A 1 517 ? 7.834 -17.811 -35.936 1.00 92.94 517 ILE A O 1
ATOM 4029 N N . THR A 1 518 ? 7.196 -17.388 -33.822 1.00 93.25 518 THR A N 1
ATOM 4030 C CA . THR A 1 518 ? 5.748 -17.428 -34.062 1.00 93.25 518 THR A CA 1
ATOM 4031 C C . THR A 1 518 ? 5.163 -16.046 -34.302 1.00 93.25 518 THR A C 1
ATOM 4033 O O . THR A 1 518 ? 4.278 -15.901 -35.144 1.00 93.25 518 THR A O 1
ATOM 4036 N N . ASP A 1 519 ? 5.657 -15.035 -33.585 1.00 91.94 519 ASP A N 1
ATOM 4037 C CA . ASP A 1 519 ? 5.159 -13.665 -33.672 1.00 91.94 519 ASP A CA 1
ATOM 4038 C C . ASP A 1 519 ? 6.239 -12.641 -33.284 1.00 91.94 519 ASP A C 1
ATOM 4040 O O . ASP A 1 519 ? 7.161 -12.931 -32.516 1.00 91.94 519 ASP A O 1
ATOM 4044 N N . VAL A 1 520 ? 6.126 -11.426 -33.822 1.00 91.62 520 VAL A N 1
ATOM 4045 C CA . VAL A 1 520 ? 7.009 -10.295 -33.512 1.00 91.62 520 VAL A CA 1
ATOM 4046 C C . VAL A 1 520 ? 6.158 -9.047 -33.349 1.00 91.62 520 VAL A C 1
ATOM 4048 O O . VAL A 1 520 ? 5.576 -8.547 -34.311 1.00 91.62 520 VAL A O 1
ATOM 4051 N N . VAL A 1 521 ? 6.124 -8.505 -32.134 1.00 91.75 521 VAL A N 1
ATOM 4052 C CA . VAL A 1 521 ? 5.300 -7.336 -31.812 1.00 91.75 521 VAL A CA 1
ATOM 4053 C C . VAL A 1 521 ? 6.114 -6.249 -31.140 1.00 91.75 521 VAL A C 1
ATOM 4055 O O . VAL A 1 521 ? 7.049 -6.502 -30.379 1.00 91.75 521 VAL A O 1
ATOM 4058 N N . THR A 1 522 ? 5.698 -5.012 -31.370 1.00 88.81 522 THR A N 1
ATOM 4059 C CA . THR A 1 522 ? 6.210 -3.863 -30.632 1.00 88.81 522 THR A CA 1
ATOM 4060 C C . THR A 1 522 ? 5.322 -3.620 -29.419 1.00 88.81 522 THR A C 1
ATOM 4062 O O . THR A 1 522 ? 4.103 -3.505 -29.541 1.00 88.81 522 THR A O 1
ATOM 4065 N N . ARG A 1 523 ? 5.936 -3.523 -28.243 1.00 82.00 523 ARG A N 1
ATOM 4066 C CA . ARG A 1 523 ? 5.287 -3.176 -26.979 1.00 82.00 523 ARG A CA 1
ATOM 4067 C C . ARG A 1 523 ? 5.881 -1.900 -26.411 1.00 82.00 523 ARG A C 1
ATOM 4069 O O . ARG A 1 523 ? 7.009 -1.524 -26.723 1.00 82.00 523 ARG A O 1
ATOM 4076 N N . PHE A 1 524 ? 5.110 -1.283 -25.530 1.00 75.12 524 PHE A N 1
ATOM 4077 C CA . PHE A 1 524 ? 5.582 -0.225 -24.658 1.00 75.12 524 PHE A CA 1
ATOM 4078 C C . PHE A 1 524 ? 5.749 -0.801 -23.259 1.00 75.12 524 PHE A C 1
ATOM 4080 O O . PHE A 1 524 ? 4.784 -1.278 -22.660 1.00 75.12 524 PHE A O 1
ATOM 4087 N N . VAL A 1 525 ? 6.978 -0.792 -22.754 1.00 71.25 525 VAL A N 1
ATOM 4088 C CA . VAL A 1 525 ? 7.254 -1.059 -21.342 1.00 71.25 525 VAL A CA 1
ATOM 4089 C C . VAL A 1 525 ? 7.549 0.290 -20.713 1.00 71.25 525 VAL A C 1
ATOM 4091 O O . VAL A 1 525 ? 8.618 0.857 -20.931 1.00 71.25 525 VAL A O 1
ATOM 4094 N N . HIS A 1 526 ? 6.561 0.820 -19.991 1.00 70.88 526 HIS A N 1
ATOM 4095 C CA . HIS A 1 526 ? 6.503 2.235 -19.622 1.00 70.88 526 HIS A CA 1
ATOM 4096 C C . HIS A 1 526 ? 6.526 3.112 -20.887 1.00 70.88 526 HIS A C 1
ATOM 4098 O O . HIS A 1 526 ? 5.570 3.076 -21.657 1.00 70.88 526 HIS A O 1
ATOM 4104 N N . ASP A 1 527 ? 7.607 3.843 -21.134 1.00 73.81 527 ASP A N 1
ATOM 4105 C CA . ASP A 1 527 ? 7.842 4.672 -22.320 1.00 73.81 527 ASP A CA 1
ATOM 4106 C C . ASP A 1 527 ? 8.973 4.127 -23.218 1.00 73.81 527 ASP A C 1
ATOM 4108 O O . ASP A 1 527 ? 9.364 4.766 -24.194 1.00 73.81 527 ASP A O 1
ATOM 4112 N N . LEU A 1 528 ? 9.485 2.923 -22.929 1.00 77.31 528 LEU A N 1
ATOM 4113 C CA . LEU A 1 528 ? 10.441 2.239 -23.797 1.00 77.31 528 LEU A CA 1
ATOM 4114 C C . LEU A 1 528 ? 9.727 1.425 -24.871 1.00 77.31 528 LEU A C 1
ATOM 4116 O O . LEU A 1 528 ? 8.883 0.575 -24.578 1.00 77.31 528 LEU A O 1
ATOM 4120 N N . HIS A 1 529 ? 10.154 1.619 -26.116 1.00 82.88 529 HIS A N 1
ATOM 4121 C CA . HIS A 1 529 ? 9.811 0.725 -27.211 1.00 82.88 529 HIS A CA 1
ATOM 4122 C C . HIS A 1 529 ? 10.588 -0.581 -27.072 1.00 82.88 529 HIS A C 1
ATOM 4124 O O . HIS A 1 529 ? 11.818 -0.600 -27.128 1.00 82.88 529 HIS A O 1
ATOM 4130 N N . VAL A 1 530 ? 9.857 -1.678 -26.923 1.00 85.88 530 VAL A N 1
ATOM 4131 C CA . VAL A 1 530 ? 10.421 -3.018 -26.798 1.00 85.88 530 VAL A CA 1
ATOM 4132 C C . VAL A 1 530 ? 9.895 -3.874 -27.936 1.00 85.88 530 VAL A C 1
ATOM 4134 O O . VAL A 1 530 ? 8.692 -3.921 -28.183 1.00 85.88 530 VAL A O 1
ATOM 4137 N N . VAL A 1 531 ? 10.795 -4.569 -28.624 1.00 90.38 531 VAL A N 1
ATOM 4138 C CA . VAL A 1 531 ? 10.418 -5.616 -29.576 1.00 90.38 531 VAL A CA 1
ATOM 4139 C C . VAL A 1 531 ? 10.352 -6.930 -28.812 1.00 90.38 531 VAL A C 1
ATOM 4141 O O . VAL A 1 531 ? 11.352 -7.369 -28.245 1.00 90.38 531 VAL A O 1
ATOM 4144 N N . ALA A 1 532 ? 9.172 -7.539 -28.784 1.00 89.88 532 ALA A N 1
ATOM 4145 C CA . ALA A 1 532 ? 8.968 -8.874 -28.248 1.00 89.88 532 ALA A CA 1
ATOM 4146 C C . ALA A 1 532 ? 8.960 -9.877 -29.407 1.00 89.88 532 ALA A C 1
ATOM 4148 O O . ALA A 1 532 ? 8.194 -9.720 -30.359 1.00 89.88 532 ALA A O 1
ATOM 4149 N N . VAL A 1 533 ? 9.830 -10.882 -29.319 1.00 90.12 533 VAL A N 1
ATOM 4150 C CA . VAL A 1 533 ? 9.908 -12.008 -30.257 1.00 90.12 533 VAL A CA 1
ATOM 4151 C C . VAL A 1 533 ? 9.371 -13.228 -29.528 1.00 90.12 533 VAL A C 1
ATOM 4153 O O . VAL A 1 533 ? 9.947 -13.625 -28.519 1.00 90.12 533 VAL A O 1
ATOM 4156 N N . TYR A 1 534 ? 8.275 -13.788 -30.025 1.00 89.06 534 TYR A N 1
ATOM 4157 C CA . TYR A 1 534 ? 7.666 -15.000 -29.488 1.00 89.06 534 TYR A CA 1
ATOM 4158 C C . TYR A 1 534 ? 8.168 -16.215 -30.243 1.00 89.06 534 TYR A C 1
ATOM 4160 O O . TYR A 1 534 ? 8.300 -16.180 -31.471 1.00 89.06 534 TYR A O 1
ATOM 4168 N N . THR A 1 535 ? 8.428 -17.294 -29.513 1.00 89.62 535 THR A N 1
ATOM 4169 C CA . THR A 1 535 ? 8.852 -18.568 -30.087 1.00 89.62 535 THR A CA 1
ATOM 4170 C C . THR A 1 535 ? 7.909 -19.696 -29.673 1.00 89.62 535 THR A C 1
ATOM 4172 O O . THR A 1 535 ? 7.058 -19.526 -28.804 1.00 89.62 535 THR A O 1
ATOM 4175 N N . TRP A 1 536 ? 8.024 -20.874 -30.288 1.00 79.12 536 TRP A N 1
ATOM 4176 C CA . TRP A 1 536 ? 7.262 -22.056 -29.850 1.00 79.12 536 TRP A CA 1
ATOM 4177 C C . TRP A 1 536 ? 7.642 -22.551 -28.448 1.00 79.12 536 TRP A C 1
ATOM 4179 O O . TRP A 1 536 ? 6.882 -23.307 -27.843 1.00 79.12 536 TRP A O 1
ATOM 4189 N N . THR A 1 537 ? 8.819 -22.170 -27.955 1.00 67.19 537 THR A N 1
ATOM 4190 C CA . THR A 1 537 ? 9.382 -22.654 -26.690 1.00 67.19 537 THR A CA 1
ATOM 4191 C C . THR A 1 537 ? 9.302 -21.636 -25.556 1.00 67.19 537 THR A C 1
ATOM 4193 O O . THR A 1 537 ? 9.239 -22.052 -24.402 1.00 67.19 537 THR A O 1
ATOM 4196 N N . GLU A 1 538 ? 9.311 -20.337 -25.874 1.00 51.16 538 GLU A N 1
ATOM 4197 C CA . GLU A 1 538 ? 9.379 -19.201 -24.934 1.00 51.16 538 GLU A CA 1
ATOM 4198 C C . GLU A 1 538 ? 8.678 -17.952 -25.484 1.00 51.16 538 GLU A C 1
ATOM 4200 O O . GLU A 1 538 ? 8.847 -17.663 -26.700 1.00 51.16 538 GLU A O 1
#

Nearest PDB structures (foldseek):
  6mbi-assembly1_A-2  TM=4.284E-01  e=2.175E-01  Homo sapiens
  6vgu-assembly1_A  TM=3.173E-01  e=1.696E+00  Mus musculus
  8tec-assembly1_B-2  TM=3.195E-01  e=1.522E+00  Mus musculus
  6xtj-assembly1_AAA  TM=3.351E-01  e=1.607E+00  Homo sapiens
  5xpz-assembly1_A  TM=3.134E-01  e=1.790E+00  Mus musculus

Secondary structure (DSSP, 8-state):
-----TTSSSHHHHHHHHHHS-S-HHHHHHHHHHHHHHTTS-S----------------------------TTTTSEEEEESS-TTS-B-TT-SSPEEEE-SSEEEEEEEEE--SS--TTTGGGTTTS--SEEEEEEEEESS--SSEEEEEEE-SS-----HHHHHHHHHHHHHHHHHTTT--EEE---SSS-SEEEEEHHHH-SEEEEEETTS-PPPTT-S-----HHHHHHHHHSPTT-----TTEEEEEEEEESSEETTTTEE---TT---EETHHHHTTPPEEEEEEEE---TT-S-TT-----EEEEEEEEEEGGGPPPP--S-----------PPPP--EEEEEEEE--BTTTTB-BEEEEEEEE-TTS-EEEEEEEHHHHHHHTTS-TT---B--GGGHHHHHHHHHHHHHHHHHHHTS-TTSHHHHHHHHHHPPPS-TT--SS-----GGGGT-----TT--EEEEEEEEEEEETTEEEEEEEEEESSEEEEEETT-SS-SEEEEGGGEEEEEEEEETTEEEEEEEES--

Organism: Aphanomyces astaci (NCBI:txid112090)

InterPro domains:
  IPR013897 Domain of unknown function at the cortex 1 [PF08588] (82-316)

Mean predicted aligned error: 18.9 Å

Foldseek 3Di:
DDDDDPPPPPPVVVVVVVVVPAAFPVLLVVVLLVLLVDLVPDPFFDDDDDDDDDDDDDDDDDDDDDDDDPAAPVQQKAKAWPVHRPDGDHAVDPAFDFFDFPFWGWTKHWHADDPVDDPQQVVLCPPHLFGIKMKIKTFTPDKFPFFKKWKKFWPAQWPRDPSSVVSSVVSQVVSCVVLVNFKAADSDDPQATGMIIGRQQQGFSDKDWAFPVDDDDDPSDNPGDDDPVVNVVSNVQDHGNDTGDRRTIIMTMHTDSQANVSQCWGPPRGTDHIGHVCVGRQQIWIKTWMWGADQDPPDPCSRGRRDTRTSTIMTMGGPVRDDPDDDDDDDDDDDDDDDDPDLWDKAFFAKEFDAADVVRFTFIKTWMWTQDPVRATDIAIFALVLLCVLLVNPPPRDGGDDPVCPVVVVVVSSVSRSRLSNLSNPPPPDPSNVSSCVRPPPDPDPPDDRDDKQDDLVSLLEAEDDPPFQFPDKMWDWDCPDSHYIYIWIWTDHPFWIFTGHRNDPGGPDIGTPVQFDDWDWDQPRNDTDIDTDGPVD

pLDDT: mean 71.41, std 22.28, range [21.69, 96.62]

Radius of gyration: 30.3 Å; Cα contacts (8 Å, |Δi|>4): 917; chains: 1; bounding box: 70×72×92 Å